Protein AF-A0AAE9E6I5-F1 (afdb_monomer)

Nearest PDB structures (foldseek):
  6rfx-assembly1_A  TM=5.392E-01  e=2.131E-09  Mycobacteroides abscessus
  7ypu-assembly1_A  TM=4.438E-01  e=1.669E-02  Streptomyces lavendulae subsp. lavendulae
  5c82-assembly1_A-2  TM=4.428E-01  e=2.093E-02  Streptomyces noursei
  7ypu-assembly4_G  TM=3.705E-01  e=3.113E-02  Streptomyces lavendulae subsp. lavendulae
  7ypu-assembly4_H  TM=3.698E-01  e=6.147E-02  Streptomyces lavendulae subsp. lavendulae

Secondary structure (DSSP, 8-state):
--SSSSSHHHHHHHTT-------GGG--GGG-EEESS--HHHHHHHHHHH-SS----HHHHHHHHGGGEEEEEEE-TT--EEEEEEEEEE-BSSTTSPPEEEEEEEE--TT-TTHHHHHHHHHHHHTTGGGSEEEEEE-TTTHHHHHHHH---EEEEEEEEEEEETTTB-------TTEEEEEGGGS-HHHHHHHHHTT--BS-HHHHHHHHHTSEEEEEEETTS-EEEEEEEEEETTTTEEEEEEEEESSHHHHHHHHHHHHHHHTT--SEEEEEEETT-TTTTTSSGGGBSS----EEEEEEEESS-PPTT--TTSS--TTGGG-----PPPP--------------------------------------------SHHHHHHHHTSSS--

Organism: Caenorhabditis briggsae (NCBI:txid6238)

InterPro domains:
  IPR009658 Domain of unknown function DUF1248 [PF06852] (30-199)

Solvent-accessible surface area (backbone atoms only — not comparable to full-atom values): 23253 Å² total; per-residue (Å²): 139,85,79,78,74,72,67,63,68,60,58,59,63,65,67,60,71,52,75,78,77,66,73,63,74,75,68,53,75,89,66,44,44,82,37,69,80,65,52,72,70,45,48,55,49,45,45,65,66,46,45,94,69,78,72,83,57,64,66,56,42,46,70,49,45,39,94,36,42,45,49,39,33,36,19,41,88,88,57,51,62,66,34,35,36,33,38,39,53,38,45,44,71,44,93,90,46,79,51,38,35,35,42,23,43,37,35,61,56,82,83,38,86,62,53,53,52,52,54,49,40,52,52,33,59,78,65,46,30,67,84,42,38,22,30,34,35,38,36,82,89,51,43,62,50,44,32,72,62,42,48,39,73,38,75,62,49,45,32,26,42,36,80,37,44,48,90,38,45,55,88,62,96,75,88,53,94,66,50,52,71,42,53,44,90,82,49,65,67,65,61,54,46,59,55,46,41,68,35,44,47,40,68,46,59,58,45,54,54,54,54,39,72,66,33,53,28,25,35,23,21,39,86,86,69,45,79,41,26,42,28,26,37,38,61,26,82,89,73,23,42,31,38,50,49,54,44,36,31,81,42,60,65,39,46,38,49,37,50,50,57,42,50,61,72,48,66,76,70,45,48,34,42,34,43,42,29,34,76,57,16,96,56,41,75,55,49,62,39,76,34,37,78,55,84,76,61,77,45,85,57,31,33,31,34,13,35,68,52,81,71,80,69,56,49,58,66,30,46,32,42,87,57,45,89,20,54,40,74,73,66,80,84,72,74,93,73,92,68,88,80,80,86,81,82,85,87,91,84,82,84,85,87,82,86,83,90,84,86,86,90,82,90,81,82,93,74,93,74,86,87,79,90,73,82,86,83,79,88,54,76,71,60,59,57,62,58,65,69,72,75,75,80,131

Sequence (394 aa):
MNTLFQQRSKITALCHMAIRRYSIEHVLPKDLKIVKNPSDSQIEQFQKLVVRDGGNEIPMLKETMKERYHLYLLCQKDSTVVSGTQSIIYKSLNPSTPDFQVFGLFYQPENTFNFLPHLMSEMAADLNSVSMNSGGCVDSKNAAIWRKVLHTKVRGSTYYVSDYTSDEVFIPELEFDDVVVKKFQDIPADDIVKYDNTIFPYQRQELLLAKFKGGIGRVAYDKSGKVIGIGLVSFDKSSGNCEIGPIYSDTKNAAQAMFHSILGEMNGGFKEIRVRCSDKFEGSATWIRPFLRRRHEMTPFAYVKFNRVIPDGLNMSKPSSFLLHAIRSTGPPSPPDDHIFLYVFYAFTCQRPRSQEDNMCGCGTTGEMERTSSIPRWSSIDDMRKADVYTTRR

Foldseek 3Di:
DDPPPPVVVVVVVVVVPPPPVPVCLPPDLVQKDKDWPDDPVLLVLLCVQLDPDDDDCPVLCCVQQPPQKIKIFIAGPVRRTAKIKIKGWWAFLDPVFFIEMEIFRIGHDPNRVVPVLVNLLVVCVVVVQLVGWYWFKDDPVCVVSCCVRNVWDDWDWFKFKDKDFLVFFDQDDDDQPFKDKDWPVVDDLCLVVVVVCLAVRTPCSSSVNVQSVQFGKMWIAGPVRHTFWIWTWHADLVQLEIETPDTWGNDLSRSLVGVSVRCVVCVSSGGMYMFMFTPQAPCQLPSRQSGGPDHRDTHGDIIIIINPDDGPSRHNRTGHPPRVVRDSYDDDPDDPDPDPPDDDDDDDDDDDDDDDDDDDDDDDDDDDDDDDDDDDDDDDPVVVVVVVVVPPDD

Mean predicted aligned error: 13.82 Å

pLDDT: mean 73.35, std 26.18, range [18.5, 97.44]

Radius of gyration: 25.38 Å; Cα contacts (8 Å, |Δi|>4): 633; chains: 1; bounding box: 59×84×75 Å

Structure (mmCIF, N/CA/C/O backbone):
data_AF-A0AAE9E6I5-F1
#
_entry.id   AF-A0AAE9E6I5-F1
#
loop_
_atom_site.group_PDB
_atom_site.id
_atom_site.type_symbol
_atom_site.label_atom_id
_atom_site.label_alt_id
_atom_site.label_comp_id
_atom_site.label_asym_id
_atom_site.label_entity_id
_atom_site.label_seq_id
_atom_site.pdbx_PDB_ins_code
_atom_site.Cartn_x
_atom_site.Cartn_y
_atom_site.Cartn_z
_atom_site.occupancy
_atom_site.B_iso_or_equiv
_atom_site.auth_seq_id
_atom_site.auth_comp_id
_atom_site.auth_asym_id
_atom_site.auth_atom_id
_atom_site.pdbx_PDB_model_num
ATOM 1 N N . MET A 1 1 ? 19.393 59.601 -3.799 1.00 40.66 1 MET A N 1
ATOM 2 C CA . MET A 1 1 ? 18.810 58.661 -4.786 1.00 40.66 1 MET A CA 1
ATOM 3 C C . MET A 1 1 ? 19.895 57.696 -5.241 1.00 40.66 1 MET A C 1
ATOM 5 O O . MET A 1 1 ? 21.026 58.134 -5.372 1.00 40.66 1 MET A O 1
ATOM 9 N N . ASN A 1 2 ? 19.530 56.432 -5.485 1.00 39.19 2 ASN A N 1
ATOM 10 C CA . ASN A 1 2 ? 20.347 55.337 -6.044 1.00 39.19 2 ASN A CA 1
ATOM 11 C C . ASN A 1 2 ? 21.223 54.484 -5.109 1.00 39.19 2 ASN A C 1
ATOM 13 O O . ASN A 1 2 ? 22.395 54.262 -5.381 1.00 39.19 2 ASN A O 1
ATOM 17 N N . THR A 1 3 ? 20.608 53.849 -4.107 1.00 38.31 3 THR A N 1
ATOM 18 C CA . THR A 1 3 ? 21.127 52.583 -3.530 1.00 38.31 3 THR A CA 1
ATOM 19 C C . THR A 1 3 ? 20.103 51.438 -3.496 1.00 38.31 3 THR A C 1
ATOM 21 O O . THR A 1 3 ? 20.440 50.324 -3.114 1.00 38.31 3 THR A O 1
ATOM 24 N N . LEU A 1 4 ? 18.878 51.644 -4.000 1.00 35.31 4 LEU A N 1
ATOM 25 C CA . LEU A 1 4 ? 17.818 50.617 -4.020 1.00 35.31 4 LEU A CA 1
ATOM 26 C C . LEU A 1 4 ? 17.729 49.793 -5.321 1.00 35.31 4 LEU A C 1
ATOM 28 O O . LEU A 1 4 ? 16.953 48.844 -5.388 1.00 35.31 4 LEU A O 1
ATOM 32 N N . PHE A 1 5 ? 18.538 50.098 -6.342 1.00 34.31 5 PHE A N 1
ATOM 33 C CA . PHE A 1 5 ? 18.461 49.419 -7.647 1.00 34.31 5 PHE A CA 1
ATOM 34 C C . PHE A 1 5 ? 19.490 48.295 -7.866 1.00 34.31 5 PHE A C 1
ATOM 36 O O . PHE A 1 5 ? 19.331 47.510 -8.795 1.00 34.31 5 PHE A O 1
ATOM 43 N N . GLN A 1 6 ? 20.500 48.147 -6.999 1.00 32.88 6 GLN A N 1
ATOM 44 C CA . GLN A 1 6 ? 21.540 47.112 -7.155 1.00 32.88 6 GLN A CA 1
ATOM 45 C C . GLN A 1 6 ? 21.358 45.864 -6.275 1.00 32.88 6 GLN A C 1
ATOM 47 O O . GLN A 1 6 ? 22.048 44.870 -6.487 1.00 32.88 6 GLN A O 1
ATOM 52 N N . GLN A 1 7 ? 20.402 45.849 -5.338 1.00 32.56 7 GLN A N 1
ATOM 53 C CA . GLN A 1 7 ? 20.106 44.646 -4.539 1.00 32.56 7 GLN A CA 1
ATOM 54 C C . GLN A 1 7 ? 19.024 43.737 -5.143 1.00 32.56 7 GLN A C 1
ATOM 56 O O . GLN A 1 7 ? 18.943 42.566 -4.777 1.00 32.56 7 GLN A O 1
ATOM 61 N N . ARG A 1 8 ? 18.248 44.210 -6.128 1.00 31.05 8 ARG A N 1
ATOM 62 C CA . ARG A 1 8 ? 17.261 43.367 -6.830 1.00 31.05 8 ARG A CA 1
ATOM 63 C C . ARG A 1 8 ? 17.861 42.478 -7.922 1.00 31.05 8 ARG A C 1
ATOM 65 O O . ARG A 1 8 ? 17.231 41.494 -8.283 1.00 31.05 8 ARG A O 1
ATOM 72 N N . SER A 1 9 ? 19.082 42.739 -8.395 1.00 32.22 9 SER A N 1
ATOM 73 C CA . SER A 1 9 ? 19.722 41.898 -9.423 1.00 32.22 9 SER A CA 1
ATOM 74 C C . SER A 1 9 ? 20.393 40.632 -8.873 1.00 32.22 9 SER A C 1
ATOM 76 O O . SER A 1 9 ? 20.696 39.728 -9.645 1.00 32.22 9 SER A O 1
ATOM 78 N N . LYS A 1 10 ? 20.590 40.521 -7.549 1.00 29.42 10 LYS A N 1
ATOM 79 C CA . LYS A 1 10 ? 21.193 39.329 -6.920 1.00 29.42 10 LYS A CA 1
ATOM 80 C C . LYS A 1 10 ? 20.176 38.318 -6.384 1.00 29.42 10 LYS A C 1
ATOM 82 O O . LYS A 1 10 ? 20.514 37.146 -6.262 1.00 29.42 10 LYS A O 1
ATOM 87 N N . ILE A 1 11 ? 18.930 38.725 -6.132 1.00 32.62 11 ILE A N 1
ATOM 88 C CA . ILE A 1 11 ? 17.873 37.806 -5.669 1.00 32.62 11 ILE A CA 1
ATOM 89 C C . ILE A 1 11 ? 17.271 37.018 -6.846 1.00 32.62 11 ILE A C 1
ATOM 91 O O . ILE A 1 11 ? 16.942 35.844 -6.703 1.00 32.62 11 ILE A O 1
ATOM 95 N N . THR A 1 12 ? 17.255 37.588 -8.052 1.00 31.20 12 THR A N 1
ATOM 96 C CA . THR A 1 12 ? 16.803 36.875 -9.258 1.00 31.20 12 THR A CA 1
ATOM 97 C C . THR A 1 12 ? 17.795 35.800 -9.719 1.00 31.20 12 THR A C 1
ATOM 99 O O . THR A 1 12 ? 17.394 34.826 -10.341 1.00 31.20 12 THR A O 1
ATOM 102 N N . ALA A 1 13 ? 19.080 35.904 -9.362 1.00 28.72 13 ALA A N 1
ATOM 103 C CA . ALA A 1 13 ? 20.084 34.894 -9.713 1.00 28.72 13 ALA A CA 1
ATOM 104 C C . ALA A 1 13 ? 20.020 33.626 -8.834 1.00 28.72 13 ALA A C 1
ATOM 106 O O . ALA A 1 13 ? 20.465 32.566 -9.265 1.00 28.72 13 ALA A O 1
ATOM 107 N N . LEU A 1 14 ? 19.430 33.703 -7.633 1.00 29.02 14 LEU A N 1
ATOM 108 C CA . LEU A 1 14 ? 19.321 32.572 -6.697 1.00 29.02 14 LEU A CA 1
ATOM 109 C C . LEU A 1 14 ? 18.012 31.779 -6.842 1.00 29.02 14 LEU A C 1
ATOM 111 O O . LEU A 1 14 ? 17.994 30.583 -6.566 1.00 29.02 14 LEU A O 1
ATOM 115 N N . CYS A 1 15 ? 16.948 32.382 -7.380 1.00 28.59 15 CYS A N 1
ATOM 116 C CA . CYS A 1 15 ? 15.729 31.656 -7.767 1.00 28.59 15 CYS A CA 1
ATOM 117 C C . CYS A 1 15 ? 15.798 31.052 -9.185 1.00 28.59 15 CYS A C 1
ATOM 119 O O . CYS A 1 15 ? 14.916 30.292 -9.574 1.00 28.59 15 CYS A O 1
ATOM 121 N N . HIS A 1 16 ? 16.874 31.327 -9.931 1.00 27.78 16 HIS A N 1
ATOM 122 C CA . HIS A 1 16 ? 17.211 30.668 -11.198 1.00 27.78 16 HIS A CA 1
ATOM 123 C C . HIS A 1 16 ? 18.077 29.406 -11.030 1.00 27.78 16 HIS A C 1
ATOM 125 O O . HIS A 1 16 ? 18.501 28.824 -12.025 1.00 27.78 16 HIS A O 1
ATOM 131 N N . MET A 1 17 ? 18.204 28.871 -9.807 1.00 30.56 17 MET A N 1
ATOM 132 C CA . MET A 1 17 ? 18.326 27.416 -9.606 1.00 30.56 17 MET A CA 1
ATOM 133 C C . MET A 1 17 ? 16.965 26.726 -9.782 1.00 30.56 17 MET A C 1
ATOM 135 O O . MET A 1 17 ? 16.615 25.775 -9.085 1.00 30.56 17 MET A O 1
ATOM 139 N N . ALA A 1 18 ? 16.202 27.198 -10.772 1.00 31.86 18 ALA A N 1
ATOM 140 C CA . ALA A 1 18 ? 15.332 26.346 -11.540 1.00 31.86 18 ALA A CA 1
ATOM 141 C C . ALA A 1 18 ? 16.150 25.099 -11.864 1.00 31.86 18 ALA A C 1
ATOM 143 O O . ALA A 1 18 ? 17.179 25.177 -12.539 1.00 31.86 18 ALA A O 1
ATOM 144 N N . ILE A 1 19 ? 15.701 23.970 -11.315 1.00 35.94 19 ILE A N 1
ATOM 145 C CA . ILE A 1 19 ? 15.899 22.639 -11.869 1.00 35.94 19 ILE A CA 1
ATOM 146 C C . ILE A 1 19 ? 16.060 22.849 -13.368 1.00 35.94 19 ILE A C 1
ATOM 148 O O . ILE A 1 19 ? 15.099 23.259 -14.025 1.00 35.94 19 ILE A O 1
ATOM 152 N N . ARG A 1 20 ? 17.288 22.701 -13.890 1.00 30.41 20 ARG A N 1
ATOM 153 C CA . ARG A 1 20 ? 17.494 22.652 -15.332 1.00 30.41 20 ARG A CA 1
ATOM 154 C C . ARG A 1 20 ? 16.543 21.556 -15.774 1.00 30.41 20 ARG A C 1
ATOM 156 O O . ARG A 1 20 ? 16.815 20.380 -15.543 1.00 30.41 20 ARG A O 1
ATOM 163 N N . ARG A 1 21 ? 15.402 21.945 -16.346 1.00 34.75 21 ARG A N 1
ATOM 164 C CA . ARG A 1 21 ? 14.592 21.096 -17.202 1.00 34.75 21 ARG A CA 1
ATOM 165 C C . ARG A 1 21 ? 15.509 20.802 -18.379 1.00 34.75 21 ARG A C 1
ATOM 167 O O . ARG A 1 21 ? 15.429 21.446 -19.418 1.00 34.75 21 ARG A O 1
ATOM 174 N N . TYR A 1 22 ? 16.469 19.901 -18.173 1.00 38.75 22 TYR A N 1
ATOM 175 C CA . TYR A 1 22 ? 17.052 19.160 -19.265 1.00 38.75 22 TYR A CA 1
ATOM 176 C C . TYR A 1 22 ? 15.842 18.614 -20.005 1.00 38.75 22 TYR A C 1
ATOM 178 O O . TYR A 1 22 ? 14.988 17.974 -19.393 1.00 38.75 22 TYR A O 1
ATOM 186 N N . SER A 1 23 ? 15.692 18.989 -21.270 1.00 40.16 23 SER A N 1
ATOM 187 C CA . SER A 1 23 ? 14.665 18.412 -22.126 1.00 40.16 23 SER A CA 1
ATOM 188 C C . SER A 1 23 ? 14.990 16.917 -22.220 1.00 40.16 23 SER A C 1
ATOM 190 O O . SER A 1 23 ? 15.834 16.493 -23.005 1.00 40.16 23 SER A O 1
ATOM 192 N N . ILE A 1 24 ? 14.380 16.117 -21.337 1.00 51.06 24 ILE A N 1
ATOM 193 C CA . ILE A 1 24 ? 14.492 14.648 -21.322 1.00 51.06 24 ILE A CA 1
ATOM 194 C C . ILE A 1 24 ? 13.858 14.070 -22.606 1.00 51.06 24 ILE A C 1
ATOM 196 O O . ILE A 1 24 ? 14.102 12.923 -22.964 1.00 51.06 24 ILE A O 1
ATOM 200 N N . GLU A 1 25 ? 13.128 14.895 -23.363 1.00 49.88 25 GLU A N 1
ATOM 201 C CA . GLU A 1 25 ? 12.462 14.578 -24.632 1.00 49.88 25 GLU A CA 1
ATOM 202 C C . GLU A 1 25 ? 13.415 14.034 -25.710 1.00 49.88 25 GLU A C 1
ATOM 204 O O . GLU A 1 25 ? 12.964 13.369 -26.637 1.00 49.88 25 GLU A O 1
ATOM 209 N N . HIS A 1 26 ? 14.728 14.254 -25.569 1.00 51.09 26 HIS A N 1
ATOM 210 C CA . HIS A 1 26 ? 15.743 13.813 -26.532 1.00 51.09 26 HIS A CA 1
ATOM 211 C C . HIS A 1 26 ? 16.628 12.656 -26.033 1.00 51.09 26 HIS A C 1
ATOM 213 O O . HIS A 1 26 ? 17.558 12.253 -26.733 1.00 51.09 26 HIS A O 1
ATOM 219 N N . VAL A 1 27 ? 16.378 12.109 -24.836 1.00 59.03 27 VAL A N 1
ATOM 220 C CA . VAL A 1 27 ? 17.196 11.014 -24.292 1.00 59.03 27 VAL A CA 1
ATOM 221 C C . VAL A 1 27 ? 16.700 9.675 -24.834 1.00 59.03 27 VAL A C 1
ATOM 223 O O . VAL A 1 27 ? 15.603 9.216 -24.512 1.00 59.03 27 VAL A O 1
ATOM 226 N N . LEU A 1 28 ? 17.523 9.026 -25.658 1.00 58.81 28 LEU A N 1
ATOM 227 C CA . LEU A 1 28 ? 17.214 7.709 -26.207 1.00 58.81 28 LEU A CA 1
ATOM 228 C C . LEU A 1 28 ? 17.490 6.613 -25.160 1.00 58.81 28 LEU A C 1
ATOM 230 O O . LEU A 1 28 ? 18.460 6.722 -24.411 1.00 58.81 28 LEU A O 1
ATOM 234 N N . PRO A 1 29 ? 16.716 5.506 -25.134 1.00 62.62 29 PRO A N 1
ATOM 235 C CA . PRO A 1 29 ? 16.927 4.407 -24.183 1.00 62.62 29 PRO A CA 1
ATOM 236 C C . PRO A 1 29 ? 18.356 3.843 -24.167 1.00 62.62 29 PRO A C 1
ATOM 238 O O . PRO A 1 29 ? 18.834 3.413 -23.126 1.00 62.62 29 PRO A O 1
ATOM 241 N N . LYS A 1 30 ? 19.065 3.901 -25.303 1.00 66.50 30 LYS A N 1
ATOM 242 C CA . LYS A 1 30 ? 20.466 3.461 -25.442 1.00 66.50 30 LYS A CA 1
ATOM 243 C C . LYS A 1 30 ? 21.473 4.286 -24.628 1.00 66.50 30 LYS A C 1
ATOM 245 O O . LYS A 1 30 ? 22.585 3.826 -24.393 1.00 66.50 30 LYS A O 1
ATOM 250 N N . ASP A 1 31 ? 21.102 5.502 -24.236 1.00 76.81 31 ASP A N 1
ATOM 251 C CA . ASP A 1 31 ? 21.944 6.410 -23.453 1.00 76.81 31 ASP A CA 1
ATOM 252 C C . ASP A 1 31 ? 21.682 6.288 -21.944 1.00 76.81 31 ASP A C 1
ATOM 254 O O . ASP A 1 31 ? 22.293 6.997 -21.140 1.00 76.81 31 ASP A O 1
ATOM 258 N N . LEU A 1 32 ? 20.790 5.370 -21.563 1.00 87.31 32 LEU A N 1
ATOM 259 C CA . LEU A 1 32 ? 20.371 5.109 -20.197 1.00 87.31 32 LEU A CA 1
ATOM 260 C C . LEU A 1 32 ? 20.820 3.716 -19.751 1.00 87.31 32 LEU A C 1
ATOM 262 O O . LEU A 1 32 ? 20.942 2.783 -20.541 1.00 87.31 32 LEU A O 1
ATOM 266 N N . LYS A 1 33 ? 21.056 3.578 -18.450 1.00 92.00 33 LYS A N 1
ATOM 267 C CA . LYS A 1 33 ? 21.433 2.330 -17.794 1.00 92.00 33 LYS A CA 1
ATOM 268 C C . LYS A 1 33 ? 20.354 1.935 -16.796 1.00 92.00 33 LYS A C 1
ATOM 270 O O . LYS A 1 33 ? 19.959 2.745 -15.960 1.00 92.00 33 LYS A O 1
ATOM 275 N N . ILE A 1 34 ? 19.946 0.669 -16.832 1.00 94.31 34 ILE A N 1
ATOM 276 C CA . ILE A 1 34 ? 19.121 0.075 -15.779 1.00 94.31 34 ILE A CA 1
ATOM 277 C C . ILE A 1 34 ? 20.020 -0.322 -14.602 1.00 94.31 34 ILE A C 1
ATOM 279 O O . ILE A 1 34 ? 21.021 -1.024 -14.763 1.00 94.31 34 ILE A O 1
ATOM 283 N N . VAL A 1 35 ? 19.663 0.135 -13.406 1.00 96.19 35 VAL A N 1
ATOM 284 C CA . VAL A 1 35 ? 20.331 -0.180 -12.141 1.00 96.19 35 VAL A CA 1
ATOM 285 C C . VAL A 1 35 ? 19.388 -1.031 -11.293 1.00 96.19 35 VAL A C 1
ATOM 287 O O . VAL A 1 35 ? 18.348 -0.546 -10.857 1.00 96.19 35 VAL A O 1
ATOM 290 N N . LYS A 1 36 ? 19.759 -2.298 -11.060 1.00 94.88 36 LYS A N 1
ATOM 291 C CA . LYS A 1 36 ? 18.945 -3.302 -10.338 1.00 94.88 36 LYS A CA 1
ATOM 292 C C . LYS A 1 36 ? 19.194 -3.316 -8.817 1.00 94.88 36 LYS A C 1
ATOM 294 O O . LYS A 1 36 ? 18.359 -3.790 -8.059 1.00 94.88 36 LYS A O 1
ATOM 299 N N . ASN A 1 37 ? 20.334 -2.767 -8.383 1.00 91.50 37 ASN A N 1
ATOM 300 C CA . ASN A 1 37 ? 20.741 -2.611 -6.981 1.00 91.50 37 ASN A CA 1
ATOM 301 C C . ASN A 1 37 ? 21.172 -1.157 -6.740 1.00 91.50 37 ASN A C 1
ATOM 303 O O . ASN A 1 37 ? 22.369 -0.862 -6.754 1.00 91.50 37 ASN A O 1
ATOM 307 N N . PRO A 1 38 ? 20.217 -0.222 -6.626 1.00 94.12 38 PRO A N 1
ATOM 308 C CA . PRO A 1 38 ? 20.543 1.191 -6.513 1.00 94.12 38 PRO A CA 1
ATOM 309 C C . PRO A 1 38 ? 21.184 1.519 -5.162 1.00 94.12 38 PRO A C 1
ATOM 311 O O . PRO A 1 38 ? 20.803 0.946 -4.134 1.00 94.12 38 PRO A O 1
ATOM 314 N N . SER A 1 39 ? 22.133 2.459 -5.179 1.00 94.12 39 SER A N 1
ATOM 315 C CA . SER A 1 39 ? 22.739 3.021 -3.967 1.00 94.12 39 SER A CA 1
ATOM 316 C C . SER A 1 39 ? 21.748 3.904 -3.206 1.00 94.12 39 SER A C 1
ATOM 318 O O . SER A 1 39 ? 20.751 4.359 -3.772 1.00 94.12 39 SER A O 1
ATOM 320 N N . ASP A 1 40 ? 22.037 4.205 -1.939 1.00 91.81 40 ASP A N 1
ATOM 321 C CA . ASP A 1 40 ? 21.172 5.062 -1.114 1.00 91.81 40 ASP A CA 1
ATOM 322 C C . ASP A 1 40 ? 20.973 6.450 -1.738 1.00 91.81 40 ASP A C 1
ATOM 324 O O . ASP A 1 40 ? 19.847 6.934 -1.826 1.00 91.81 40 ASP A O 1
ATOM 328 N N . SER A 1 41 ? 22.027 7.031 -2.323 1.00 93.19 41 SER A N 1
ATOM 329 C CA . SER A 1 41 ? 21.929 8.304 -3.051 1.00 93.19 41 SER A CA 1
ATOM 330 C C . SER A 1 41 ? 20.985 8.230 -4.261 1.00 93.19 41 SER A C 1
ATOM 332 O O . SER A 1 41 ? 20.236 9.169 -4.530 1.00 93.19 41 SER A O 1
ATOM 334 N N . GLN A 1 42 ? 20.978 7.116 -4.998 1.00 94.31 42 GLN A N 1
ATOM 335 C CA . GLN A 1 42 ? 20.054 6.934 -6.123 1.00 94.31 42 GLN A CA 1
ATOM 336 C C . GLN A 1 42 ? 18.616 6.722 -5.641 1.00 94.31 42 GLN A C 1
ATOM 338 O O . GLN A 1 42 ? 17.668 7.209 -6.253 1.00 94.31 42 GLN A O 1
ATOM 343 N N . ILE A 1 43 ? 18.440 6.031 -4.519 1.00 92.00 43 ILE A N 1
ATOM 344 C CA . ILE A 1 43 ? 17.134 5.834 -3.891 1.00 92.00 43 ILE A CA 1
ATOM 345 C C . ILE A 1 43 ? 16.551 7.172 -3.428 1.00 92.00 43 ILE A C 1
ATOM 347 O O . ILE A 1 43 ? 15.388 7.451 -3.710 1.00 92.00 43 ILE A O 1
ATOM 351 N N . GLU A 1 44 ? 17.359 8.034 -2.813 1.00 89.75 44 GLU A N 1
ATOM 352 C CA . GLU A 1 44 ? 16.960 9.396 -2.445 1.00 89.75 44 GLU A CA 1
ATOM 353 C C . GLU A 1 44 ? 16.570 10.243 -3.665 1.00 89.75 44 GLU A C 1
ATOM 355 O O . GLU A 1 44 ? 15.588 10.985 -3.621 1.00 89.75 44 GLU A O 1
ATOM 360 N N . GLN A 1 45 ? 17.310 10.134 -4.776 1.00 90.88 45 GLN A N 1
ATOM 361 C CA . GLN A 1 45 ? 16.935 10.802 -6.026 1.00 90.88 45 GLN A CA 1
ATOM 362 C C . GLN A 1 45 ? 15.587 10.295 -6.544 1.00 90.88 45 GLN A C 1
ATOM 364 O O . GLN A 1 45 ? 14.719 11.102 -6.865 1.00 90.88 45 GLN A O 1
ATOM 369 N N . PHE A 1 46 ? 15.384 8.975 -6.581 1.00 90.50 46 PHE A N 1
ATOM 370 C CA . PHE A 1 46 ? 14.123 8.385 -7.025 1.00 90.50 46 PHE A CA 1
ATOM 371 C C . PHE A 1 46 ? 12.943 8.815 -6.147 1.00 90.50 46 PHE A C 1
ATOM 373 O O . PHE A 1 46 ? 11.889 9.176 -6.665 1.00 90.50 46 PHE A O 1
ATOM 380 N N . GLN A 1 47 ? 13.126 8.849 -4.826 1.00 85.00 47 GLN A N 1
ATOM 381 C CA . GLN A 1 47 ? 12.105 9.313 -3.885 1.00 85.00 47 GLN A CA 1
ATOM 382 C C . GLN A 1 47 ? 11.645 10.733 -4.195 1.00 85.00 47 GLN A C 1
ATOM 384 O O . GLN A 1 47 ? 10.445 10.985 -4.223 1.00 85.00 47 GLN A O 1
ATOM 389 N N . LYS A 1 48 ? 12.573 11.645 -4.504 1.00 85.12 48 LYS A N 1
ATOM 390 C CA . LYS A 1 48 ? 12.233 13.026 -4.883 1.00 85.12 48 LYS A CA 1
ATOM 391 C C . LYS A 1 48 ? 11.378 13.106 -6.157 1.00 85.12 48 LYS A C 1
ATOM 393 O O . LYS A 1 48 ? 10.707 14.111 -6.360 1.00 85.12 48 LYS A O 1
ATOM 398 N N . LEU A 1 49 ? 11.383 12.070 -7.002 1.00 84.50 49 LEU A N 1
ATOM 399 C CA . LEU A 1 49 ? 10.563 11.995 -8.218 1.00 84.50 49 LEU A CA 1
ATOM 400 C C . LEU A 1 49 ? 9.150 11.441 -7.955 1.00 84.50 49 LEU A C 1
ATOM 402 O O . LEU A 1 49 ? 8.179 11.899 -8.561 1.00 84.50 49 LEU A O 1
ATOM 406 N N . VAL A 1 50 ? 9.020 10.457 -7.058 1.00 77.31 50 VAL A N 1
ATOM 407 C CA . VAL A 1 50 ? 7.733 9.793 -6.748 1.00 77.31 50 VAL A CA 1
ATOM 408 C C . VAL A 1 50 ? 6.981 10.401 -5.561 1.00 77.31 50 VAL A C 1
ATOM 410 O O . VAL A 1 50 ? 5.794 10.125 -5.386 1.00 77.31 50 VAL A O 1
ATOM 413 N N . VAL A 1 51 ? 7.636 11.213 -4.727 1.00 65.06 51 VAL A N 1
ATOM 414 C CA . VAL A 1 51 ? 7.067 11.750 -3.485 1.00 65.06 51 VAL A CA 1
ATOM 415 C C . VAL A 1 51 ? 6.882 13.266 -3.588 1.00 65.06 51 VAL A C 1
ATOM 417 O O . VAL A 1 51 ? 7.858 14.009 -3.589 1.00 65.06 51 VAL A O 1
ATOM 420 N N . ARG A 1 52 ? 5.623 13.732 -3.626 1.00 54.69 52 ARG A N 1
ATOM 421 C CA . ARG A 1 52 ? 5.285 15.140 -3.337 1.00 54.69 52 ARG A CA 1
ATOM 422 C C . ARG A 1 52 ? 5.240 15.437 -1.832 1.00 54.69 52 ARG A C 1
ATOM 424 O O . ARG A 1 52 ? 5.534 16.562 -1.463 1.00 54.69 52 ARG A O 1
ATOM 431 N N . ASP A 1 53 ? 4.967 14.435 -0.988 1.00 48.28 53 ASP A N 1
ATOM 432 C CA . ASP A 1 53 ? 4.751 14.596 0.457 1.00 48.28 53 ASP A CA 1
ATOM 433 C C . ASP A 1 53 ? 5.229 13.355 1.253 1.00 48.28 53 ASP A C 1
ATOM 435 O O . ASP A 1 53 ? 4.895 12.211 0.922 1.00 48.28 53 ASP A O 1
ATOM 439 N N . GLY A 1 54 ? 6.081 13.587 2.256 1.00 44.72 54 GLY A N 1
ATOM 440 C CA . GLY A 1 54 ? 7.156 12.719 2.751 1.00 44.72 54 GLY A CA 1
ATOM 441 C C . GLY A 1 54 ? 6.791 11.369 3.375 1.00 44.72 54 GLY A C 1
ATOM 442 O O . GLY A 1 54 ? 6.636 11.232 4.582 1.00 44.72 54 GLY A O 1
ATOM 443 N N . GLY A 1 55 ? 6.853 10.303 2.577 1.00 56.19 55 GLY A N 1
ATOM 444 C CA . GLY A 1 55 ? 6.952 8.937 3.100 1.00 56.19 55 GLY A CA 1
ATOM 445 C C . GLY A 1 55 ? 7.988 8.130 2.334 1.00 56.19 55 GLY A C 1
ATOM 446 O O . GLY A 1 55 ? 7.800 7.868 1.146 1.00 56.19 55 GLY A O 1
ATOM 447 N N . ASN A 1 56 ? 9.069 7.733 3.008 1.00 66.25 56 ASN A N 1
ATOM 448 C CA . ASN A 1 56 ? 10.086 6.848 2.454 1.00 66.25 56 ASN A CA 1
ATOM 449 C C . ASN A 1 56 ? 9.833 5.389 2.885 1.00 66.25 56 ASN A C 1
ATOM 451 O O . ASN A 1 56 ? 10.385 4.922 3.879 1.00 66.25 56 ASN A O 1
ATOM 455 N N . GLU A 1 57 ? 9.008 4.661 2.127 1.00 79.19 57 GLU A N 1
ATOM 456 C CA . GLU A 1 57 ? 8.754 3.234 2.395 1.00 79.19 57 GLU A CA 1
ATOM 457 C C . GLU A 1 57 ? 9.859 2.311 1.835 1.00 79.19 57 GLU A C 1
ATOM 459 O O . GLU A 1 57 ? 9.906 1.140 2.195 1.00 79.19 57 GLU A O 1
ATOM 464 N N . ILE A 1 58 ? 10.776 2.806 0.989 1.00 87.69 58 ILE A N 1
ATOM 465 C CA . ILE A 1 58 ? 11.760 1.960 0.286 1.00 87.69 58 ILE A CA 1
ATOM 466 C C . ILE A 1 58 ? 12.725 1.235 1.251 1.00 87.69 58 ILE A C 1
ATOM 468 O O . ILE A 1 58 ? 12.878 0.023 1.097 1.00 87.69 58 ILE A O 1
ATOM 472 N N . PRO A 1 59 ? 13.370 1.888 2.243 1.00 88.69 59 PRO A N 1
ATOM 473 C CA . PRO A 1 59 ? 14.204 1.207 3.231 1.00 88.69 59 PRO A CA 1
ATOM 474 C C . PRO A 1 59 ? 13.434 0.154 4.022 1.00 88.69 59 PRO A C 1
ATOM 476 O O . PRO A 1 59 ? 13.909 -0.968 4.151 1.00 88.69 59 PRO A O 1
ATOM 479 N N . MET A 1 60 ? 12.216 0.480 4.466 1.00 88.69 60 MET A N 1
ATOM 480 C CA . MET A 1 60 ? 11.355 -0.450 5.200 1.00 88.69 60 MET A CA 1
ATOM 481 C C . MET A 1 60 ? 11.017 -1.681 4.351 1.00 88.69 60 MET A C 1
ATOM 483 O O . MET A 1 60 ? 11.079 -2.808 4.834 1.00 88.69 60 MET A O 1
ATOM 487 N N . LEU A 1 61 ? 10.694 -1.485 3.070 1.00 91.12 61 LEU A N 1
ATOM 488 C CA . LEU A 1 61 ? 10.428 -2.575 2.134 1.00 91.12 61 LEU A CA 1
ATOM 489 C C . LEU A 1 61 ? 11.675 -3.436 1.904 1.00 91.12 61 LEU A C 1
ATOM 491 O O . LEU A 1 61 ? 11.571 -4.659 1.942 1.00 91.12 61 LEU A O 1
ATOM 495 N N . LYS A 1 62 ? 12.854 -2.828 1.729 1.00 91.94 62 LYS A N 1
ATOM 496 C CA . LYS A 1 62 ? 14.123 -3.566 1.617 1.00 91.94 62 LYS A CA 1
ATOM 497 C C . LYS A 1 62 ? 14.404 -4.413 2.859 1.00 91.94 62 LYS A C 1
ATOM 499 O O . LYS A 1 62 ? 14.761 -5.579 2.724 1.00 91.94 62 LYS A O 1
ATOM 504 N N . GLU A 1 63 ? 14.226 -3.842 4.047 1.00 93.62 63 GLU A N 1
ATOM 505 C CA . GLU A 1 63 ? 14.479 -4.513 5.325 1.00 93.62 63 GLU A CA 1
ATOM 506 C C . GLU A 1 63 ? 13.521 -5.691 5.561 1.00 93.62 63 GLU A C 1
ATOM 508 O O . GLU A 1 63 ? 13.949 -6.780 5.941 1.00 93.62 63 GLU A O 1
ATOM 513 N N . THR A 1 64 ? 12.227 -5.492 5.298 1.00 93.81 64 THR A N 1
ATOM 514 C CA . THR A 1 64 ? 11.166 -6.447 5.671 1.00 93.81 64 THR A CA 1
ATOM 515 C C . THR A 1 64 ? 10.851 -7.485 4.594 1.00 93.81 64 THR A C 1
ATOM 517 O O . THR A 1 64 ? 10.448 -8.609 4.899 1.00 93.81 64 THR A O 1
ATOM 520 N N . MET A 1 65 ? 11.026 -7.140 3.317 1.00 93.75 65 MET A N 1
ATOM 521 C CA . MET A 1 65 ? 10.745 -8.047 2.199 1.00 93.75 65 MET A CA 1
ATOM 522 C C . MET A 1 65 ? 12.011 -8.708 1.651 1.00 93.75 65 MET A C 1
ATOM 524 O O . MET A 1 65 ? 11.899 -9.761 1.019 1.00 93.75 65 MET A O 1
ATOM 528 N N . LYS A 1 66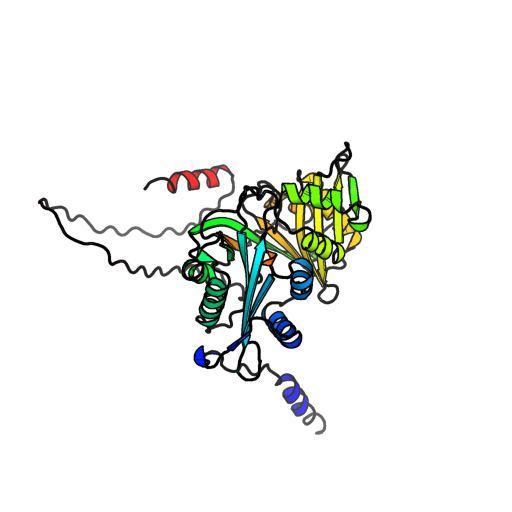 ? 13.195 -8.155 1.953 1.00 95.06 66 LYS A N 1
ATOM 529 C CA . LYS A 1 66 ? 14.508 -8.754 1.665 1.00 95.06 66 LYS A CA 1
ATOM 530 C C . LYS A 1 66 ? 14.634 -9.111 0.180 1.00 95.06 66 LYS A C 1
ATOM 532 O O . LYS A 1 66 ? 14.361 -8.273 -0.678 1.00 95.06 66 LYS A O 1
ATOM 537 N N . GLU A 1 67 ? 14.995 -10.350 -0.142 1.00 95.69 67 GLU A N 1
ATOM 538 C CA . GLU A 1 67 ? 15.170 -10.849 -1.509 1.00 95.69 67 GLU A CA 1
ATOM 539 C C . GLU A 1 67 ? 13.896 -10.808 -2.364 1.00 95.69 67 GLU A C 1
ATOM 541 O O . GLU A 1 67 ? 13.972 -10.959 -3.581 1.00 95.69 67 GLU A O 1
ATOM 546 N N . ARG A 1 68 ? 12.728 -10.602 -1.743 1.00 95.69 68 ARG A N 1
ATOM 547 C CA . ARG A 1 68 ? 11.432 -10.509 -2.427 1.00 95.69 68 ARG A CA 1
ATOM 548 C C . ARG A 1 68 ? 11.102 -9.096 -2.897 1.00 95.69 68 ARG A C 1
ATOM 550 O O . ARG A 1 68 ? 10.081 -8.920 -3.559 1.00 95.69 68 ARG A O 1
ATOM 557 N N . TYR A 1 69 ? 11.897 -8.094 -2.521 1.00 95.75 69 TYR A N 1
ATOM 558 C CA . TYR A 1 69 ? 11.742 -6.716 -2.975 1.00 95.75 69 TYR A CA 1
ATOM 559 C C . TYR A 1 69 ? 12.787 -6.370 -4.031 1.00 95.75 69 TYR A C 1
ATOM 561 O O . TYR A 1 69 ? 13.986 -6.560 -3.839 1.00 95.75 69 TYR A O 1
ATOM 569 N N . HIS A 1 70 ? 12.322 -5.795 -5.135 1.00 96.00 70 HIS A N 1
ATOM 570 C CA . HIS A 1 70 ? 13.152 -5.402 -6.264 1.00 96.00 70 HIS A CA 1
ATOM 571 C C . HIS A 1 70 ? 12.863 -3.945 -6.612 1.00 96.00 70 HIS A C 1
ATOM 573 O O . HIS A 1 70 ? 11.707 -3.570 -6.783 1.00 96.00 70 HIS A O 1
ATOM 579 N N . LEU A 1 71 ? 13.904 -3.128 -6.754 1.00 94.94 71 LEU A N 1
ATOM 580 C CA . LEU A 1 71 ? 13.797 -1.731 -7.173 1.00 94.94 71 LEU A CA 1
ATOM 581 C C . LEU A 1 71 ? 14.725 -1.511 -8.355 1.00 94.94 71 LEU A C 1
ATOM 583 O O . LEU A 1 71 ? 15.941 -1.609 -8.197 1.00 94.94 71 LEU A O 1
ATOM 587 N N . TYR A 1 72 ? 14.162 -1.235 -9.530 1.00 95.94 72 TYR A N 1
ATOM 588 C CA . TYR A 1 72 ? 14.963 -0.927 -10.709 1.00 95.94 72 TYR A CA 1
ATOM 589 C C . TYR A 1 72 ? 14.843 0.556 -10.997 1.00 95.94 72 TYR A C 1
ATOM 591 O O . TYR A 1 72 ? 13.742 1.106 -11.031 1.00 95.94 72 TYR A O 1
ATOM 599 N N . LEU A 1 73 ? 15.987 1.191 -11.220 1.00 95.19 73 LEU A N 1
ATOM 600 C CA . LEU A 1 73 ? 16.071 2.592 -11.604 1.00 95.19 73 LEU A CA 1
ATOM 601 C C . LEU A 1 73 ? 16.635 2.700 -13.013 1.00 95.19 73 LEU A C 1
ATOM 603 O O . LEU A 1 73 ? 17.511 1.931 -13.407 1.00 95.19 73 LEU A O 1
ATOM 607 N N . LEU A 1 74 ? 16.142 3.677 -13.759 1.00 93.75 74 LEU A N 1
ATOM 608 C CA . LEU A 1 74 ? 16.713 4.084 -15.029 1.00 93.75 74 LEU A CA 1
ATOM 609 C C . LEU A 1 74 ? 17.559 5.330 -14.779 1.00 93.75 74 LEU A C 1
ATOM 611 O O . LEU A 1 74 ? 17.041 6.350 -14.314 1.00 93.75 74 LEU A O 1
ATOM 615 N N . CYS A 1 75 ? 18.852 5.232 -15.074 1.00 94.19 75 CYS A N 1
ATOM 616 C CA . CYS A 1 75 ? 19.833 6.269 -14.782 1.00 94.19 75 CYS A CA 1
ATOM 617 C C . CYS A 1 75 ? 20.566 6.729 -16.045 1.00 94.19 75 CYS A C 1
ATOM 619 O O . CYS A 1 75 ? 20.784 5.949 -16.971 1.00 94.19 75 CYS A O 1
ATOM 621 N N . GLN A 1 76 ? 21.001 7.985 -16.058 1.00 90.69 76 GLN A N 1
ATOM 622 C CA . GLN A 1 76 ? 21.963 8.498 -17.033 1.00 90.69 76 GLN A CA 1
ATOM 623 C C . GLN A 1 76 ? 23.386 7.986 -16.733 1.00 90.69 76 GLN A C 1
ATOM 625 O O . GLN A 1 76 ? 23.641 7.357 -15.702 1.00 90.69 76 GLN A O 1
ATOM 630 N N . LYS A 1 77 ? 24.338 8.258 -17.639 1.00 85.94 77 LYS A N 1
ATOM 631 C CA . LYS A 1 77 ? 25.750 7.839 -17.506 1.00 85.94 77 LYS A CA 1
ATOM 632 C C . LYS A 1 77 ? 26.433 8.391 -16.249 1.00 85.94 77 LYS A C 1
ATOM 634 O O . LYS A 1 77 ? 27.314 7.735 -15.705 1.00 85.94 77 LYS A O 1
ATOM 639 N N . ASP A 1 78 ? 26.009 9.560 -15.782 1.00 88.06 78 ASP A N 1
ATOM 640 C CA . ASP A 1 78 ? 26.481 10.212 -14.554 1.00 88.06 78 ASP A CA 1
ATOM 641 C C . ASP A 1 78 ? 25.778 9.702 -13.280 1.00 88.06 78 ASP A C 1
ATOM 643 O O . ASP A 1 78 ? 26.003 10.227 -12.195 1.00 88.06 78 ASP A O 1
ATOM 647 N N . SER A 1 79 ? 24.954 8.655 -13.396 1.00 89.00 79 SER A N 1
ATOM 648 C CA . SER A 1 79 ? 24.127 8.079 -12.328 1.00 89.00 79 SER A CA 1
ATOM 649 C C . SER A 1 79 ? 22.917 8.910 -11.884 1.00 89.00 79 SER A C 1
ATOM 651 O O . SER A 1 79 ? 22.273 8.523 -10.905 1.00 89.00 79 SER A O 1
ATOM 653 N N . THR A 1 80 ? 22.554 9.976 -12.605 1.00 92.00 80 THR A N 1
ATOM 654 C CA . THR A 1 80 ? 21.315 10.729 -12.360 1.00 92.00 80 THR A CA 1
ATOM 655 C C . THR A 1 80 ? 20.097 9.847 -12.623 1.00 92.00 80 THR A C 1
ATOM 657 O O . THR A 1 80 ? 19.964 9.276 -13.710 1.00 92.00 80 THR A O 1
ATOM 660 N N . VAL A 1 81 ? 19.189 9.740 -11.649 1.00 92.50 81 VAL A N 1
ATOM 661 C CA . VAL A 1 81 ? 17.961 8.940 -11.779 1.00 92.50 81 VAL A CA 1
ATOM 662 C C . VAL A 1 81 ? 16.908 9.705 -12.578 1.00 92.50 81 VAL A C 1
ATOM 664 O O . VAL A 1 81 ? 16.574 10.839 -12.244 1.00 92.50 81 VAL A O 1
ATOM 667 N N . VAL A 1 82 ? 16.345 9.070 -13.609 1.00 91.56 82 VAL A N 1
ATOM 668 C CA . VAL A 1 82 ? 15.309 9.674 -14.469 1.00 91.56 82 VAL A CA 1
ATOM 669 C C . VAL A 1 82 ? 13.966 8.947 -14.414 1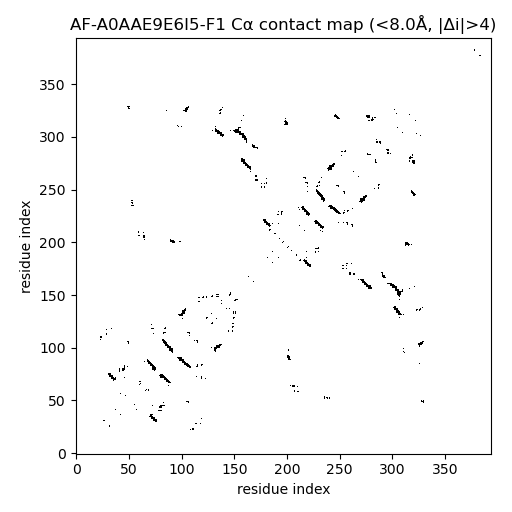.00 91.56 82 VAL A C 1
ATOM 671 O O . VAL A 1 82 ? 12.935 9.539 -14.718 1.00 91.56 82 VAL A O 1
ATOM 674 N N . SER A 1 83 ? 13.955 7.669 -14.034 1.00 91.56 83 SER A N 1
ATOM 675 C CA . SER A 1 83 ? 12.752 6.841 -13.903 1.00 91.56 83 SER A CA 1
ATOM 676 C C . SER A 1 83 ? 13.031 5.670 -12.957 1.00 91.56 83 SER A C 1
ATOM 678 O O . SER A 1 83 ? 14.182 5.388 -12.623 1.00 91.56 83 SER A O 1
ATOM 680 N N . GLY A 1 84 ? 11.982 4.996 -12.498 1.00 91.75 84 GLY A N 1
ATOM 681 C CA . GLY A 1 84 ? 12.103 3.831 -11.633 1.00 91.75 84 GLY A CA 1
ATOM 682 C C . GLY A 1 84 ? 10.782 3.089 -11.490 1.00 91.75 84 GLY A C 1
ATOM 683 O O . GLY A 1 84 ? 9.721 3.646 -11.776 1.00 91.75 84 GLY A O 1
ATOM 684 N N . THR A 1 85 ? 10.861 1.832 -11.065 1.00 91.81 85 THR A N 1
ATOM 685 C CA . THR A 1 85 ? 9.721 0.992 -10.682 1.00 91.81 85 THR A CA 1
ATOM 686 C C . THR A 1 85 ? 10.167 -0.040 -9.653 1.00 91.81 85 THR A C 1
ATOM 688 O O . THR A 1 85 ? 11.346 -0.406 -9.612 1.00 91.81 85 THR A O 1
ATOM 691 N N . GLN A 1 86 ? 9.240 -0.521 -8.828 1.00 92.31 86 GLN A N 1
ATOM 692 C CA . GLN A 1 86 ? 9.501 -1.593 -7.876 1.00 92.31 86 GLN A CA 1
ATOM 693 C C . GLN A 1 86 ? 8.614 -2.813 -8.130 1.00 92.31 86 GLN A C 1
ATOM 695 O O . GLN A 1 86 ? 7.526 -2.710 -8.701 1.00 92.31 86 GLN A O 1
ATOM 700 N N . SER A 1 87 ? 9.051 -3.956 -7.614 1.00 94.00 87 SER A N 1
ATOM 701 C CA . SER A 1 87 ? 8.275 -5.185 -7.544 1.00 94.00 87 SER A CA 1
ATOM 702 C C . SER A 1 87 ? 8.437 -5.859 -6.183 1.00 94.00 87 SER A C 1
ATOM 704 O O . SER A 1 87 ? 9.506 -5.808 -5.579 1.00 94.00 87 SER A O 1
ATOM 706 N N . ILE A 1 88 ? 7.386 -6.538 -5.726 1.00 94.75 88 ILE A N 1
ATOM 707 C CA . ILE A 1 88 ? 7.355 -7.331 -4.494 1.00 94.75 88 ILE A CA 1
ATOM 708 C C . ILE A 1 88 ? 6.799 -8.724 -4.792 1.00 94.75 88 ILE A C 1
ATOM 710 O O . ILE A 1 88 ? 5.750 -8.833 -5.424 1.00 94.75 88 ILE A O 1
ATOM 714 N N . ILE A 1 89 ? 7.451 -9.775 -4.293 1.00 95.75 89 ILE A N 1
ATOM 715 C CA . ILE A 1 89 ? 6.938 -11.151 -4.319 1.00 95.75 89 ILE A CA 1
ATOM 716 C C . ILE A 1 89 ? 6.314 -11.501 -2.959 1.00 95.75 89 ILE A C 1
ATOM 718 O O . ILE A 1 89 ? 6.961 -11.469 -1.906 1.00 95.75 89 ILE A O 1
ATOM 722 N N . TYR A 1 90 ? 5.038 -11.867 -2.975 1.00 94.19 90 TYR A N 1
ATOM 723 C CA . TYR A 1 90 ? 4.294 -12.318 -1.806 1.00 94.19 90 TYR A CA 1
ATOM 724 C C . TYR A 1 90 ? 4.198 -13.840 -1.811 1.00 94.19 90 TYR A C 1
ATOM 726 O O . TYR A 1 90 ? 3.514 -14.427 -2.650 1.00 94.19 90 TYR A O 1
ATOM 734 N N . LYS A 1 91 ? 4.885 -14.458 -0.845 1.00 95.44 91 LYS A N 1
ATOM 735 C CA . LYS A 1 91 ? 4.850 -15.904 -0.621 1.00 95.44 91 LYS A CA 1
ATOM 736 C C . LYS A 1 91 ? 3.578 -16.291 0.115 1.00 95.44 91 LYS A C 1
ATOM 738 O O . LYS A 1 91 ? 3.237 -15.623 1.094 1.00 95.44 91 LYS A O 1
ATOM 743 N N . SER A 1 92 ? 2.873 -17.322 -0.330 1.00 95.19 92 SER A N 1
ATOM 744 C CA . SER A 1 92 ? 1.656 -17.755 0.353 1.00 95.19 92 SER A CA 1
ATOM 745 C C . SER A 1 92 ? 1.958 -18.335 1.733 1.00 95.19 92 SER A C 1
ATOM 747 O O . SER A 1 92 ? 3.008 -18.934 1.968 1.00 95.19 92 SER A O 1
ATOM 749 N N . LEU A 1 93 ? 1.023 -18.149 2.666 1.00 94.31 93 LEU A N 1
ATOM 750 C CA . LEU A 1 93 ? 1.033 -18.868 3.940 1.00 94.31 93 LEU A CA 1
ATOM 751 C C . LEU A 1 93 ? 0.513 -20.303 3.790 1.00 94.31 93 LEU A C 1
ATOM 753 O O . LEU A 1 93 ? 0.812 -21.144 4.634 1.00 94.31 93 LEU A O 1
ATOM 757 N N . ASN A 1 94 ? -0.247 -20.586 2.728 1.00 93.12 94 ASN A N 1
ATOM 758 C CA . ASN A 1 94 ? -0.733 -21.920 2.411 1.00 93.12 94 ASN A CA 1
ATOM 759 C C . ASN A 1 94 ? 0.055 -22.497 1.218 1.00 93.12 94 ASN A C 1
ATOM 761 O O . ASN A 1 94 ? -0.045 -21.947 0.123 1.00 93.12 94 ASN A O 1
ATOM 765 N N . PRO A 1 95 ? 0.769 -23.628 1.374 1.00 89.69 95 PRO A N 1
ATOM 766 C CA . PRO A 1 95 ? 1.517 -24.256 0.282 1.00 89.69 95 PRO A CA 1
ATOM 767 C C . PRO A 1 95 ? 0.681 -24.625 -0.954 1.00 89.69 95 PRO A C 1
ATOM 769 O O . PRO A 1 95 ? 1.238 -24.772 -2.038 1.00 89.69 95 PRO A O 1
ATOM 772 N N . SER A 1 96 ? -0.641 -24.791 -0.817 1.00 91.38 96 SER A N 1
ATOM 773 C CA . SER A 1 96 ? -1.528 -25.073 -1.954 1.00 91.38 96 SER A CA 1
ATOM 774 C C . SER A 1 96 ? -1.934 -23.825 -2.743 1.00 91.38 96 SER A C 1
ATOM 776 O O . SER A 1 96 ? -2.532 -23.947 -3.810 1.00 91.38 96 SER A O 1
ATOM 778 N N . THR A 1 97 ? -1.669 -22.630 -2.214 1.00 90.50 97 THR A N 1
ATOM 779 C CA . THR A 1 97 ? -2.003 -21.359 -2.854 1.00 90.50 97 THR A CA 1
ATOM 780 C C . THR A 1 97 ? -0.754 -20.798 -3.535 1.00 90.50 97 THR A C 1
ATOM 782 O O . THR A 1 97 ? 0.277 -20.645 -2.882 1.00 90.50 97 THR A O 1
ATOM 785 N N . PRO A 1 98 ? -0.813 -20.463 -4.836 1.00 92.44 98 PRO A N 1
ATOM 786 C CA . PRO A 1 98 ? 0.332 -19.893 -5.530 1.00 92.44 98 PRO A CA 1
ATOM 787 C C . PRO A 1 98 ? 0.762 -18.543 -4.952 1.00 92.44 98 PRO A C 1
ATOM 789 O O . PRO A 1 98 ? -0.070 -17.696 -4.607 1.00 92.44 98 PRO A O 1
ATOM 792 N N . ASP A 1 99 ? 2.072 -18.318 -4.943 1.00 94.94 99 ASP A N 1
ATOM 793 C CA . ASP A 1 99 ? 2.668 -17.000 -4.741 1.00 94.94 99 ASP A CA 1
ATOM 794 C C . ASP A 1 99 ? 2.203 -16.020 -5.827 1.00 94.94 99 ASP A C 1
ATOM 796 O O . ASP A 1 99 ? 1.831 -16.404 -6.944 1.00 94.94 99 ASP A O 1
ATOM 800 N N . PHE A 1 100 ? 2.271 -14.726 -5.526 1.00 94.25 100 PHE A N 1
ATOM 801 C CA . PHE A 1 100 ? 2.012 -13.688 -6.519 1.00 94.25 100 PHE A CA 1
ATOM 802 C C . PHE A 1 100 ? 3.013 -12.547 -6.416 1.00 94.25 100 PHE A C 1
ATOM 804 O O . PHE A 1 100 ? 3.678 -12.348 -5.400 1.00 94.25 100 PHE A O 1
ATOM 811 N N . GLN A 1 101 ? 3.104 -11.774 -7.490 1.00 94.94 101 GLN A N 1
ATOM 812 C CA . GLN A 1 101 ? 3.998 -10.634 -7.589 1.00 94.94 101 GLN A CA 1
ATOM 813 C C . GLN A 1 101 ? 3.215 -9.358 -7.865 1.00 94.94 101 GLN A C 1
ATOM 815 O O . GLN A 1 101 ? 2.270 -9.327 -8.657 1.00 94.94 101 GLN A O 1
ATOM 820 N N . VAL A 1 102 ? 3.641 -8.280 -7.221 1.00 92.25 102 VAL A N 1
ATOM 821 C CA . VAL A 1 102 ? 3.070 -6.949 -7.389 1.00 92.25 102 VAL A CA 1
ATOM 822 C C . VAL A 1 102 ? 4.118 -6.013 -7.957 1.00 92.25 102 VAL A C 1
ATOM 824 O O . VAL A 1 102 ? 5.168 -5.846 -7.351 1.00 92.25 102 VAL A O 1
ATOM 827 N N . PHE A 1 103 ? 3.803 -5.362 -9.070 1.00 91.38 103 PHE A N 1
ATOM 828 C CA . PHE A 1 103 ? 4.523 -4.207 -9.593 1.00 91.38 103 PHE A CA 1
ATOM 829 C C . PHE A 1 103 ? 3.927 -2.927 -9.030 1.00 91.38 103 PHE A C 1
ATOM 831 O O . PHE A 1 103 ? 2.719 -2.844 -8.802 1.00 91.38 103 PHE A O 1
ATOM 838 N N . GLY A 1 104 ? 4.771 -1.922 -8.819 1.00 84.81 104 GLY A N 1
ATOM 839 C CA . GLY A 1 104 ? 4.335 -0.662 -8.252 1.00 84.81 104 GLY A CA 1
ATOM 840 C C . GLY A 1 104 ? 5.371 0.446 -8.237 1.00 84.81 104 GLY A C 1
ATOM 841 O O . GLY A 1 104 ? 6.389 0.342 -8.919 1.00 84.81 104 GLY A O 1
ATOM 842 N N . LEU A 1 105 ? 5.068 1.491 -7.453 1.00 82.06 105 LEU A N 1
ATOM 843 C CA . LEU A 1 105 ? 5.837 2.717 -7.215 1.00 82.06 105 LEU A CA 1
ATOM 844 C C . LEU A 1 105 ? 6.687 3.073 -8.427 1.00 82.06 105 LEU A C 1
ATOM 846 O O . LEU A 1 105 ? 7.862 2.718 -8.494 1.00 82.06 105 LEU A O 1
ATOM 850 N N . PHE A 1 106 ? 6.072 3.720 -9.407 1.00 85.69 106 PHE A N 1
ATOM 851 C CA . PHE A 1 106 ? 6.734 4.032 -10.660 1.00 85.69 106 PHE A CA 1
ATOM 852 C C . PHE A 1 106 ? 6.764 5.532 -10.911 1.00 85.69 106 PHE A C 1
ATOM 854 O O . PHE A 1 106 ? 5.840 6.261 -10.559 1.00 85.69 106 PHE A O 1
ATOM 861 N N . TYR A 1 107 ? 7.825 5.974 -11.573 1.00 86.25 107 TYR A N 1
ATOM 862 C CA . TYR A 1 107 ? 7.934 7.330 -12.089 1.00 86.25 107 TYR A CA 1
ATOM 863 C C . TYR A 1 107 ? 8.242 7.293 -13.572 1.00 86.25 107 TYR A C 1
ATOM 865 O O . TYR A 1 107 ? 9.176 6.610 -13.993 1.00 86.25 107 TYR A O 1
ATOM 873 N N . GLN A 1 108 ? 7.508 8.079 -14.347 1.00 84.38 108 GLN A N 1
ATOM 874 C CA . GLN A 1 108 ? 7.841 8.357 -15.733 1.00 84.38 108 GLN A CA 1
ATOM 875 C C . GLN A 1 108 ? 7.695 9.860 -15.984 1.00 84.38 108 GLN A C 1
ATOM 877 O O . GLN A 1 108 ? 6.581 10.372 -15.845 1.00 84.38 108 GLN A O 1
ATOM 882 N N . PRO A 1 109 ? 8.773 10.559 -16.381 1.00 83.25 109 PRO A N 1
ATOM 883 C CA . PRO A 1 109 ? 8.679 11.946 -16.813 1.00 83.25 109 PRO A CA 1
ATOM 884 C C . PRO A 1 109 ? 7.664 12.131 -17.949 1.00 83.25 109 PRO A C 1
ATOM 886 O O . PRO A 1 109 ? 7.444 11.240 -18.779 1.00 83.25 109 PRO A O 1
ATOM 889 N N . GLU A 1 110 ? 7.077 13.320 -18.038 1.00 80.25 110 GLU A N 1
ATOM 890 C CA . GLU A 1 110 ? 6.264 13.698 -19.195 1.00 80.25 110 GLU A CA 1
ATOM 891 C C . GLU A 1 110 ? 7.064 13.544 -20.498 1.00 80.25 110 GLU A C 1
ATOM 893 O O . GLU A 1 110 ? 8.287 13.674 -20.509 1.00 80.25 110 GLU A O 1
ATOM 898 N N . ASN A 1 111 ? 6.378 13.197 -21.589 1.00 77.38 111 ASN A N 1
ATOM 899 C CA . ASN A 1 111 ? 6.966 12.999 -22.920 1.00 77.38 111 ASN A CA 1
ATOM 900 C C . ASN A 1 111 ? 8.030 11.883 -23.032 1.00 77.38 111 ASN A C 1
ATOM 902 O O . ASN A 1 111 ? 8.649 11.727 -24.080 1.00 77.38 111 ASN A O 1
ATOM 906 N N . THR A 1 112 ? 8.196 11.036 -22.008 1.00 78.06 112 THR A N 1
ATOM 907 C CA . THR A 1 112 ? 9.154 9.907 -22.005 1.00 78.06 112 THR A CA 1
ATOM 908 C C . THR A 1 112 ? 8.460 8.544 -21.996 1.00 78.06 112 THR A C 1
ATOM 910 O O . THR A 1 112 ? 8.803 7.635 -21.241 1.00 78.06 112 THR A O 1
ATOM 913 N N . PHE A 1 113 ? 7.464 8.379 -22.870 1.00 75.50 113 PHE A N 1
ATOM 914 C CA . PHE A 1 113 ? 6.542 7.231 -22.884 1.00 75.50 113 PHE A CA 1
ATOM 915 C C . PHE A 1 113 ? 7.188 5.845 -23.047 1.00 75.50 113 PHE A C 1
ATOM 917 O O . PHE A 1 113 ? 6.522 4.835 -22.843 1.00 75.50 113 PHE A O 1
ATOM 924 N N . ASN A 1 114 ? 8.475 5.791 -23.391 1.00 80.94 114 ASN A N 1
ATOM 925 C CA . ASN A 1 114 ? 9.226 4.557 -23.600 1.00 80.94 114 ASN A CA 1
ATOM 926 C C . ASN A 1 114 ? 10.030 4.099 -22.370 1.00 80.94 114 ASN A C 1
ATOM 928 O O . ASN A 1 114 ? 10.475 2.952 -22.348 1.00 80.94 114 ASN A O 1
ATOM 932 N N . PHE A 1 115 ? 10.216 4.943 -21.349 1.00 87.88 115 PHE A N 1
ATOM 933 C CA . PHE A 1 115 ? 11.090 4.618 -20.214 1.00 87.88 115 PHE A CA 1
ATOM 934 C C . PHE A 1 115 ? 10.494 3.551 -19.301 1.00 87.88 115 PHE A C 1
ATOM 936 O O . PHE A 1 115 ? 11.130 2.521 -19.075 1.00 87.88 115 PHE A O 1
ATOM 943 N N . LEU A 1 116 ? 9.263 3.754 -18.821 1.00 84.19 116 LEU A N 1
ATOM 944 C CA . LEU A 1 116 ? 8.622 2.789 -17.931 1.00 84.19 116 LEU A CA 1
ATOM 945 C C . LEU A 1 116 ? 8.373 1.437 -18.618 1.00 84.19 116 LEU A C 1
ATOM 947 O O . LEU A 1 116 ? 8.690 0.421 -18.003 1.00 84.19 116 LEU A O 1
ATOM 951 N N . PRO A 1 117 ? 7.897 1.361 -19.882 1.00 88.25 117 PRO A N 1
ATOM 952 C CA . PRO A 1 117 ? 7.783 0.084 -20.581 1.00 88.25 117 PRO A CA 1
ATOM 953 C C . PRO A 1 117 ? 9.111 -0.661 -20.707 1.00 88.25 117 PRO A C 1
ATOM 955 O O . PRO A 1 117 ? 9.133 -1.871 -20.501 1.00 88.25 117 PRO A O 1
ATOM 958 N N . HIS A 1 118 ? 10.206 0.034 -21.033 1.00 88.44 118 HIS A N 1
ATOM 959 C CA . HIS A 1 118 ? 11.527 -0.585 -21.152 1.00 88.44 118 HIS A CA 1
ATOM 960 C C . HIS A 1 118 ? 11.995 -1.155 -19.808 1.00 88.44 118 HIS A C 1
ATOM 962 O O . HIS A 1 118 ? 12.340 -2.332 -19.724 1.00 88.44 118 HIS A O 1
ATOM 968 N N . LEU A 1 119 ? 11.908 -0.348 -18.747 1.00 91.06 119 LEU A N 1
ATOM 969 C CA . LEU A 1 119 ? 12.300 -0.735 -17.396 1.00 91.06 119 LEU A CA 1
ATOM 970 C C . LEU A 1 119 ? 11.460 -1.900 -16.852 1.00 91.06 119 LEU A C 1
ATOM 972 O O . LEU A 1 119 ? 12.003 -2.862 -16.312 1.00 91.06 119 LEU A O 1
ATOM 976 N N . MET A 1 120 ? 10.135 -1.830 -17.015 1.00 91.81 120 MET A N 1
ATOM 977 C CA . MET A 1 120 ? 9.232 -2.900 -16.595 1.00 91.81 120 MET A CA 1
ATOM 978 C C . MET A 1 120 ? 9.453 -4.181 -17.400 1.00 91.81 120 MET A C 1
ATOM 980 O O . MET A 1 120 ? 9.297 -5.257 -16.837 1.00 91.81 120 MET A O 1
ATOM 984 N N . SER A 1 121 ? 9.799 -4.092 -18.691 1.00 93.25 121 SER A N 1
ATOM 985 C CA . SER A 1 121 ? 10.064 -5.278 -19.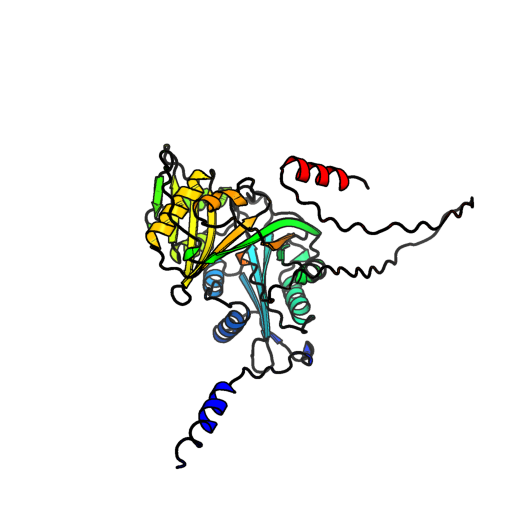522 1.00 93.25 121 SER A CA 1
ATOM 986 C C . SER A 1 121 ? 11.313 -6.018 -19.059 1.00 93.25 121 SER A C 1
ATOM 988 O O . SER A 1 121 ? 11.273 -7.237 -18.936 1.00 93.25 121 SER A O 1
ATOM 990 N N . GLU A 1 122 ? 12.384 -5.284 -18.745 1.00 94.44 122 GLU A N 1
ATOM 991 C CA . GLU A 1 122 ? 13.605 -5.858 -18.167 1.00 94.44 122 GLU A CA 1
ATOM 992 C C . GLU A 1 122 ? 13.297 -6.551 -16.832 1.00 94.44 122 GLU A C 1
ATOM 994 O O . GLU A 1 122 ? 13.579 -7.734 -16.666 1.00 94.44 122 GLU A O 1
ATOM 999 N N . MET A 1 123 ? 12.626 -5.849 -15.908 1.00 95.69 123 MET A N 1
ATOM 1000 C CA . MET A 1 123 ? 12.260 -6.417 -14.605 1.00 95.69 123 MET A CA 1
ATOM 1001 C C . MET A 1 123 ? 11.345 -7.641 -14.741 1.00 95.69 123 MET A C 1
ATOM 1003 O O . MET A 1 123 ? 11.516 -8.624 -14.024 1.00 95.69 123 MET A O 1
ATOM 1007 N N . ALA A 1 124 ? 10.374 -7.602 -15.655 1.00 95.81 124 ALA A N 1
ATOM 1008 C CA . ALA A 1 124 ? 9.468 -8.720 -15.890 1.00 95.81 124 ALA A CA 1
ATOM 1009 C C . ALA A 1 124 ? 10.188 -9.947 -16.469 1.00 95.81 124 ALA A C 1
ATOM 1011 O O . ALA A 1 124 ? 9.806 -11.072 -16.146 1.00 95.81 124 ALA A O 1
ATOM 1012 N N . ALA A 1 125 ? 11.212 -9.740 -17.301 1.00 95.50 125 ALA A N 1
ATOM 1013 C CA . ALA A 1 125 ? 12.045 -10.813 -17.830 1.00 95.50 125 ALA A CA 1
ATOM 1014 C C . ALA A 1 125 ? 12.936 -11.421 -16.736 1.00 95.50 125 ALA A C 1
ATOM 1016 O O . ALA A 1 125 ? 12.903 -12.635 -16.543 1.00 95.50 125 ALA A O 1
ATOM 1017 N N . ASP A 1 126 ? 13.653 -10.589 -15.973 1.00 96.06 126 ASP A N 1
ATOM 1018 C CA . ASP A 1 126 ? 14.535 -11.035 -14.883 1.00 96.06 126 ASP A CA 1
ATOM 1019 C C . ASP A 1 126 ? 13.788 -11.840 -13.811 1.00 96.06 126 ASP A C 1
ATOM 1021 O O . ASP A 1 126 ? 14.303 -12.826 -13.286 1.00 96.06 126 ASP A O 1
ATOM 1025 N N . LEU A 1 127 ? 12.566 -11.412 -13.479 1.00 95.38 127 LEU A N 1
ATOM 1026 C CA . LEU A 1 127 ? 11.743 -12.016 -12.428 1.00 95.38 127 LEU A CA 1
ATOM 1027 C C . LEU A 1 127 ? 10.761 -13.068 -12.961 1.00 95.38 127 LEU A C 1
ATOM 1029 O O . LEU A 1 127 ? 9.943 -13.574 -12.196 1.00 95.38 127 LEU A O 1
ATOM 1033 N N . ASN A 1 128 ? 10.812 -13.381 -14.260 1.00 95.44 128 ASN A N 1
ATOM 1034 C CA . ASN A 1 128 ? 9.898 -14.308 -14.931 1.00 95.44 128 ASN A CA 1
ATOM 1035 C C . ASN A 1 128 ? 8.406 -14.015 -14.635 1.00 95.44 128 ASN A C 1
ATOM 1037 O O . ASN A 1 128 ? 7.574 -14.902 -14.436 1.00 95.44 128 ASN A O 1
ATOM 1041 N N . SER A 1 129 ? 8.043 -12.733 -14.598 1.00 95.50 129 SER A N 1
ATOM 1042 C CA . SER A 1 129 ? 6.747 -12.261 -14.101 1.00 95.50 129 SER A CA 1
ATOM 1043 C C . SER A 1 129 ? 5.555 -12.758 -14.917 1.00 95.50 129 SER A C 1
ATOM 1045 O O . SER A 1 129 ? 4.469 -12.971 -14.389 1.00 95.50 129 SER A O 1
ATOM 1047 N N . VAL A 1 130 ? 5.726 -12.981 -16.220 1.00 93.50 130 VAL A N 1
ATOM 1048 C CA . VAL A 1 130 ? 4.640 -13.486 -17.079 1.00 93.50 130 VAL A CA 1
ATOM 1049 C C . VAL A 1 130 ? 4.299 -14.951 -16.752 1.00 93.50 130 VAL A C 1
ATOM 1051 O O . VAL A 1 130 ? 3.150 -15.387 -16.917 1.00 93.50 130 VAL A O 1
ATOM 1054 N N . SER A 1 131 ? 5.260 -15.727 -16.238 1.00 93.44 131 SER A N 1
ATOM 1055 C CA . SER A 1 131 ? 5.005 -17.102 -15.800 1.00 93.44 131 SER A CA 1
ATOM 1056 C C . SER A 1 131 ? 4.377 -17.183 -14.403 1.00 93.44 131 SER A C 1
ATOM 1058 O O . SER A 1 131 ? 3.859 -18.237 -14.038 1.00 93.44 131 SER A O 1
ATOM 1060 N N . MET A 1 132 ? 4.400 -16.094 -13.635 1.00 93.06 132 MET A N 1
ATOM 1061 C CA . MET A 1 132 ? 3.769 -15.975 -12.321 1.00 93.06 132 MET A CA 1
ATOM 1062 C C . MET A 1 132 ? 2.388 -15.317 -12.415 1.00 93.06 132 MET A C 1
ATOM 1064 O O . MET A 1 132 ? 2.001 -14.793 -13.464 1.00 93.06 132 MET A O 1
ATOM 1068 N N . ASN A 1 133 ? 1.620 -15.354 -11.319 1.00 94.44 133 ASN A N 1
ATOM 1069 C CA . ASN A 1 133 ? 0.496 -14.437 -11.166 1.00 94.44 133 ASN A CA 1
ATOM 1070 C C . ASN A 1 133 ? 1.043 -13.061 -10.768 1.00 94.44 133 ASN A C 1
ATOM 1072 O O . ASN A 1 133 ? 1.403 -12.842 -9.612 1.00 94.44 133 ASN A O 1
ATOM 1076 N N . SER A 1 134 ? 1.124 -12.152 -11.731 1.00 94.69 134 SER A N 1
ATOM 1077 C CA . SER A 1 134 ? 1.748 -10.843 -11.560 1.00 94.69 134 SER A CA 1
ATOM 1078 C C . SER A 1 134 ? 0.786 -9.729 -11.929 1.00 94.69 134 SER A C 1
ATOM 1080 O O . SER A 1 134 ? -0.024 -9.836 -12.858 1.00 94.69 134 SER A O 1
ATOM 1082 N N . GLY A 1 135 ? 0.856 -8.647 -11.169 1.00 92.44 135 GLY A N 1
ATOM 1083 C CA . GLY A 1 135 ? -0.120 -7.582 -11.259 1.00 92.44 135 GLY A CA 1
ATOM 1084 C C . GLY A 1 135 ? 0.151 -6.474 -10.268 1.00 92.44 135 GLY A C 1
ATOM 1085 O O . GLY A 1 135 ? 1.297 -6.162 -9.980 1.00 92.44 135 GLY A O 1
ATOM 1086 N N . GLY A 1 136 ? -0.906 -5.862 -9.761 1.00 88.56 136 GLY A N 1
ATOM 1087 C CA . GLY A 1 136 ? -0.822 -4.729 -8.850 1.00 88.56 136 GLY A CA 1
ATOM 1088 C C . GLY A 1 136 ? -1.945 -3.741 -9.102 1.00 88.56 136 GLY A C 1
ATOM 1089 O O . GLY A 1 136 ? -2.927 -4.054 -9.778 1.00 88.56 136 GLY A O 1
ATOM 1090 N N . CYS A 1 137 ? -1.788 -2.534 -8.583 1.00 85.19 137 CYS A N 1
ATOM 1091 C CA . CYS A 1 137 ? -2.671 -1.440 -8.939 1.00 85.19 137 CYS A CA 1
ATOM 1092 C C . CYS A 1 137 ? -2.009 -0.603 -10.033 1.00 85.19 137 CYS A C 1
ATOM 1094 O O . CYS A 1 137 ? -0.840 -0.244 -9.918 1.00 85.19 137 CYS A O 1
ATOM 1096 N N . VAL A 1 138 ? -2.791 -0.187 -11.029 1.00 85.62 138 VAL A N 1
ATOM 1097 C CA . VAL A 1 138 ? -2.339 0.722 -12.086 1.00 85.62 138 VAL A CA 1
ATOM 1098 C C . VAL A 1 138 ? -3.364 1.821 -12.353 1.00 85.62 138 VAL A C 1
ATOM 1100 O O . VAL A 1 138 ? -4.571 1.572 -12.328 1.00 85.62 138 VAL A O 1
ATOM 1103 N N . ASP A 1 139 ? -2.893 3.039 -12.613 1.00 84.81 139 ASP A N 1
ATOM 1104 C CA . ASP A 1 139 ? -3.744 4.126 -13.103 1.00 84.81 139 ASP A CA 1
ATOM 1105 C C . ASP A 1 139 ? -4.211 3.871 -14.555 1.00 84.81 139 ASP A C 1
ATOM 1107 O O . ASP A 1 139 ? -3.752 2.956 -15.248 1.00 84.81 139 ASP A O 1
ATOM 1111 N N . SER A 1 140 ? -5.165 4.667 -15.039 1.00 84.00 140 SER A N 1
ATOM 1112 C CA . SER A 1 140 ? -5.678 4.534 -16.411 1.00 84.00 140 SER A CA 1
ATOM 1113 C C . SER A 1 140 ? -4.601 4.783 -17.475 1.00 84.00 140 SER A C 1
ATOM 1115 O O . SER A 1 140 ? -4.587 4.088 -18.492 1.00 84.00 140 SER A O 1
ATOM 1117 N N . LYS A 1 141 ? -3.679 5.722 -17.231 1.00 83.44 141 LYS A N 1
ATOM 1118 C CA . LYS A 1 141 ? -2.621 6.136 -18.166 1.00 83.44 141 LYS A CA 1
ATOM 1119 C C . LYS A 1 141 ? -1.618 5.014 -18.444 1.00 83.44 141 LYS A C 1
ATOM 1121 O O . LYS A 1 141 ? -1.204 4.821 -19.584 1.00 83.44 141 LYS A O 1
ATOM 1126 N N . ASN A 1 142 ? -1.259 4.239 -17.426 1.00 84.50 142 ASN A N 1
ATOM 1127 C CA . ASN A 1 142 ? -0.237 3.194 -17.497 1.00 84.50 142 ASN A CA 1
ATOM 1128 C C . ASN A 1 142 ? -0.825 1.785 -17.682 1.00 84.50 142 ASN A C 1
ATOM 1130 O O . ASN A 1 142 ? -0.095 0.818 -17.917 1.00 84.50 142 ASN A O 1
ATOM 1134 N N . ALA A 1 143 ? -2.153 1.653 -17.659 1.00 87.19 143 ALA A N 1
ATOM 1135 C CA . ALA A 1 143 ? -2.857 0.388 -17.840 1.00 87.19 143 ALA A CA 1
ATOM 1136 C C . ALA A 1 143 ? -2.491 -0.355 -19.139 1.00 87.19 143 ALA A C 1
ATOM 1138 O O . ALA A 1 143 ? -2.462 -1.589 -19.152 1.00 87.19 143 ALA A O 1
ATOM 1139 N N . ALA A 1 144 ? -2.235 0.371 -20.233 1.00 88.19 144 ALA A N 1
ATOM 1140 C CA . ALA A 1 144 ? -1.838 -0.222 -21.511 1.00 88.19 144 ALA A CA 1
ATOM 1141 C C . ALA A 1 144 ? -0.420 -0.818 -21.458 1.00 88.19 144 ALA A C 1
ATOM 1143 O O . ALA A 1 144 ? -0.189 -1.901 -21.997 1.00 88.19 144 ALA A O 1
ATOM 1144 N N . ILE A 1 145 ? 0.502 -0.158 -20.748 1.00 88.75 145 ILE A N 1
ATOM 1145 C CA . ILE A 1 145 ? 1.876 -0.633 -20.539 1.00 88.75 145 ILE A CA 1
ATOM 1146 C C . ILE A 1 145 ? 1.845 -1.961 -19.785 1.00 88.75 145 ILE A C 1
ATOM 1148 O O . ILE A 1 145 ? 2.437 -2.940 -20.226 1.00 88.75 145 ILE A O 1
ATOM 1152 N N . TRP A 1 146 ? 1.074 -2.034 -18.702 1.00 91.06 146 TRP A N 1
ATOM 1153 C CA . TRP A 1 146 ? 0.935 -3.252 -17.904 1.00 91.06 146 TRP A CA 1
ATOM 1154 C C . TRP A 1 146 ? 0.295 -4.403 -18.681 1.00 91.06 146 TRP A C 1
ATOM 1156 O O . TRP A 1 146 ? 0.665 -5.562 -18.498 1.00 91.06 146 TRP A O 1
ATOM 1166 N N . ARG A 1 147 ? -0.669 -4.115 -19.563 1.00 92.81 147 ARG A N 1
ATOM 1167 C CA . ARG A 1 147 ? -1.234 -5.129 -20.465 1.00 92.81 147 ARG A CA 1
ATOM 1168 C C . ARG A 1 147 ? -0.167 -5.663 -21.419 1.00 92.81 147 ARG A C 1
ATOM 1170 O O . ARG A 1 147 ? -0.093 -6.868 -21.610 1.00 92.81 147 ARG A O 1
ATOM 1177 N N . LYS A 1 148 ? 0.657 -4.782 -21.990 1.00 91.56 148 LYS A N 1
ATOM 1178 C CA . LYS A 1 148 ? 1.707 -5.156 -22.944 1.00 91.56 148 LYS A CA 1
ATOM 1179 C C . LYS A 1 148 ? 2.853 -5.932 -22.289 1.00 91.56 148 LYS A C 1
ATOM 1181 O O . LYS A 1 148 ? 3.291 -6.920 -22.853 1.00 91.56 148 LYS A O 1
ATOM 1186 N N . VAL A 1 149 ? 3.328 -5.485 -21.127 1.00 92.88 149 VAL A N 1
ATOM 1187 C CA . VAL A 1 149 ? 4.540 -6.022 -20.482 1.00 92.88 149 VAL A CA 1
ATOM 1188 C C . VAL A 1 149 ? 4.245 -7.234 -19.602 1.00 92.88 149 VAL A C 1
ATOM 1190 O O . VAL A 1 149 ? 4.945 -8.235 -19.670 1.00 92.88 149 VAL A O 1
ATOM 1193 N N . LEU A 1 150 ? 3.201 -7.158 -18.773 1.00 93.19 150 LEU A N 1
ATOM 1194 C CA . LEU A 1 150 ? 2.883 -8.206 -17.796 1.00 93.19 150 LEU A CA 1
ATOM 1195 C C . LEU A 1 150 ? 1.776 -9.148 -18.274 1.00 93.19 150 LEU A C 1
ATOM 1197 O O . LEU A 1 150 ? 1.458 -10.109 -17.582 1.00 93.19 150 LEU A O 1
ATOM 1201 N N . HIS A 1 151 ? 1.164 -8.870 -19.428 1.00 94.81 151 HIS A N 1
ATOM 1202 C CA . HIS A 1 151 ? -0.003 -9.589 -19.951 1.00 94.81 151 HIS A CA 1
ATOM 1203 C C . HIS A 1 151 ? -1.227 -9.497 -19.025 1.00 94.81 151 HIS A C 1
ATOM 1205 O O . HIS A 1 151 ? -2.018 -10.436 -18.917 1.00 94.81 151 HIS A O 1
ATOM 1211 N N . THR A 1 152 ? -1.405 -8.355 -18.343 1.00 93.31 152 THR A N 1
ATOM 1212 C CA . THR A 1 152 ? -2.572 -8.155 -17.469 1.00 93.31 152 THR A CA 1
ATOM 1213 C C . THR A 1 152 ? -3.889 -8.224 -18.245 1.00 93.31 152 THR A C 1
ATOM 1215 O O . THR A 1 152 ? -4.104 -7.493 -19.215 1.00 93.31 152 THR A O 1
ATOM 1218 N N . LYS A 1 153 ? -4.795 -9.092 -17.786 1.00 93.25 153 LYS A N 1
ATOM 1219 C CA . LYS A 1 153 ? -6.113 -9.333 -18.399 1.00 93.25 153 LYS A CA 1
ATOM 1220 C C . LYS A 1 153 ? -7.253 -9.393 -17.385 1.00 93.25 153 LYS A C 1
ATOM 1222 O O . LYS A 1 153 ? -8.390 -9.105 -17.737 1.00 93.25 153 LYS A O 1
ATOM 1227 N N . VAL A 1 154 ? -6.948 -9.705 -16.128 1.00 91.12 154 VAL A N 1
ATOM 1228 C CA . VAL A 1 154 ? -7.917 -9.732 -15.032 1.00 91.12 154 VAL A CA 1
ATOM 1229 C C . VAL A 1 154 ? -8.010 -8.351 -14.407 1.00 91.12 154 VAL A C 1
ATOM 1231 O O . VAL A 1 154 ? -6.985 -7.741 -14.100 1.00 91.12 154 VAL A O 1
ATOM 1234 N N . ARG A 1 155 ? -9.237 -7.867 -14.209 1.00 88.25 155 ARG A N 1
ATOM 1235 C CA . ARG A 1 155 ? -9.544 -6.618 -13.508 1.00 88.25 155 ARG A CA 1
ATOM 1236 C C . ARG A 1 155 ? -10.149 -6.946 -12.144 1.00 88.25 155 ARG A C 1
ATOM 1238 O O . ARG A 1 155 ? -11.114 -7.699 -12.072 1.00 88.25 155 ARG A O 1
ATOM 1245 N N . GLY A 1 156 ? -9.575 -6.381 -11.088 1.00 85.56 156 GLY A N 1
ATOM 1246 C CA . GLY A 1 156 ? -10.102 -6.449 -9.727 1.00 85.56 156 GLY A CA 1
ATOM 1247 C C . GLY A 1 156 ? -10.828 -5.161 -9.343 1.00 85.56 156 GLY A C 1
ATOM 1248 O O . GLY A 1 156 ? -11.494 -4.542 -10.174 1.00 85.56 156 GLY A O 1
ATOM 1249 N N . SER A 1 157 ? -10.682 -4.758 -8.082 1.00 83.94 157 SER A N 1
ATOM 1250 C CA . SER A 1 157 ? -11.283 -3.540 -7.533 1.00 83.94 157 SER A CA 1
ATOM 1251 C C . SER A 1 157 ? -10.784 -2.259 -8.199 1.00 83.94 157 SER A C 1
ATOM 1253 O O . SER A 1 157 ? -9.619 -2.155 -8.599 1.00 83.94 157 SER A O 1
ATOM 1255 N N . THR A 1 158 ? -11.652 -1.254 -8.237 1.00 86.19 158 THR A N 1
ATOM 1256 C CA . THR A 1 158 ? -11.261 0.145 -8.429 1.00 86.19 158 THR A CA 1
ATOM 1257 C C . THR A 1 158 ? -10.930 0.745 -7.070 1.00 86.19 158 THR A C 1
ATOM 1259 O O . THR A 1 158 ? -11.691 0.591 -6.115 1.00 86.19 158 THR A O 1
ATOM 1262 N N . TYR A 1 159 ? -9.789 1.421 -6.982 1.00 83.12 159 TYR A N 1
ATOM 1263 C CA . TYR A 1 159 ? -9.399 2.211 -5.827 1.00 83.12 159 TYR A CA 1
ATOM 1264 C C . TYR A 1 159 ? -9.712 3.677 -6.053 1.00 83.12 159 TYR A C 1
ATOM 1266 O O . TYR A 1 159 ? -9.425 4.231 -7.118 1.00 83.12 159 TYR A O 1
ATOM 1274 N N . TYR A 1 160 ? -10.228 4.296 -5.006 1.00 84.31 160 TYR A N 1
ATOM 1275 C CA . TYR A 1 160 ? -10.546 5.705 -4.944 1.00 84.31 160 TYR A CA 1
ATOM 1276 C C . TYR A 1 160 ? -9.667 6.379 -3.905 1.00 84.31 160 TYR A C 1
ATOM 1278 O O . TYR A 1 160 ? -9.223 5.749 -2.939 1.00 84.31 160 TYR A O 1
ATOM 1286 N N . VAL A 1 161 ? -9.418 7.662 -4.127 1.00 85.50 161 VAL A N 1
ATOM 1287 C CA . VAL A 1 161 ? -8.700 8.531 -3.204 1.00 85.50 161 VAL A CA 1
ATOM 1288 C C . VAL A 1 161 ? -9.554 9.748 -2.882 1.00 85.50 161 VAL A C 1
ATOM 1290 O O . VAL A 1 161 ? -10.285 10.254 -3.738 1.00 85.50 161 VAL A O 1
ATOM 1293 N N . SER A 1 162 ? -9.440 10.199 -1.642 1.00 87.12 162 SER A N 1
ATOM 1294 C CA . SER A 1 162 ? -10.074 11.406 -1.131 1.00 87.12 162 SER A CA 1
ATOM 1295 C C . SER A 1 162 ? -9.088 12.095 -0.203 1.00 87.12 162 SER A C 1
ATOM 1297 O O . SER A 1 162 ? -8.522 11.437 0.668 1.00 87.12 162 SER A O 1
ATOM 1299 N N . ASP A 1 163 ? -8.911 13.397 -0.366 1.00 89.06 163 ASP A N 1
ATOM 1300 C CA . ASP A 1 163 ? -8.058 14.212 0.494 1.00 89.06 163 ASP A CA 1
ATOM 1301 C C . ASP A 1 163 ? -8.938 15.199 1.273 1.00 89.06 163 ASP A C 1
ATOM 1303 O O . ASP A 1 163 ? -9.877 15.780 0.715 1.00 89.06 163 ASP A O 1
ATOM 1307 N N . TYR A 1 164 ? -8.670 15.336 2.571 1.00 90.38 164 TYR A N 1
ATOM 1308 C CA . TYR A 1 164 ? -9.411 16.217 3.475 1.00 90.38 164 TYR A CA 1
ATOM 1309 C C . TYR A 1 164 ? -8.464 17.101 4.262 1.00 90.38 164 TYR A C 1
ATOM 1311 O O . TYR A 1 164 ? -7.532 16.595 4.885 1.00 90.38 164 TYR A O 1
ATOM 1319 N N . THR A 1 165 ? -8.721 18.402 4.292 1.00 92.94 165 THR A N 1
ATOM 1320 C CA . THR A 1 165 ? -7.974 19.321 5.156 1.00 92.94 165 THR A CA 1
ATOM 1321 C C . THR A 1 165 ? -8.421 19.187 6.612 1.00 92.94 165 THR A C 1
ATOM 1323 O O . THR A 1 165 ? -9.477 18.627 6.919 1.00 92.94 165 THR A O 1
ATOM 1326 N N . SER A 1 166 ? -7.619 19.684 7.551 1.00 91.75 166 SER A N 1
ATOM 1327 C CA . SER A 1 166 ? -7.942 19.581 8.980 1.00 91.75 166 SER A CA 1
ATOM 1328 C C . SER A 1 166 ? -9.217 20.311 9.395 1.00 91.75 166 SER A C 1
ATOM 1330 O O . SER A 1 166 ? -9.881 19.880 10.332 1.00 91.75 166 SER A O 1
ATOM 1332 N N . ASP A 1 167 ? -9.618 21.363 8.684 1.00 93.19 167 ASP A N 1
ATOM 1333 C CA . ASP A 1 167 ? -10.900 22.039 8.879 1.00 93.19 167 ASP A CA 1
ATOM 1334 C C . ASP A 1 167 ? -12.085 21.290 8.247 1.00 93.19 167 ASP A C 1
ATOM 1336 O O . ASP A 1 167 ? -13.235 21.601 8.542 1.00 93.19 167 ASP A O 1
ATOM 1340 N N . GLU A 1 168 ? -11.855 20.271 7.427 1.00 94.00 168 GLU A N 1
ATOM 1341 C CA . GLU A 1 168 ? -12.920 19.416 6.893 1.00 94.00 168 GLU A CA 1
ATOM 1342 C C . GLU A 1 168 ? -13.180 18.184 7.763 1.00 94.00 168 GLU A C 1
ATOM 1344 O O . GLU A 1 168 ? -14.197 17.508 7.578 1.00 94.00 168 GLU A O 1
ATOM 1349 N N . VAL A 1 169 ? -12.295 17.908 8.723 1.00 93.44 169 VAL A N 1
ATOM 1350 C CA . VAL A 1 169 ? -12.342 16.735 9.597 1.00 93.44 169 VAL A CA 1
ATOM 1351 C C . VAL A 1 169 ? -12.637 17.159 11.031 1.00 93.44 169 VAL A C 1
ATOM 1353 O O . VAL A 1 169 ? -12.110 18.146 11.533 1.00 93.44 169 VAL A O 1
ATOM 1356 N N . PHE A 1 170 ? -13.486 16.407 11.721 1.00 93.81 170 PHE A N 1
ATOM 1357 C CA . PHE A 1 170 ? -13.779 16.635 13.133 1.00 93.81 170 PHE A CA 1
ATOM 1358 C C . PHE A 1 170 ? -13.956 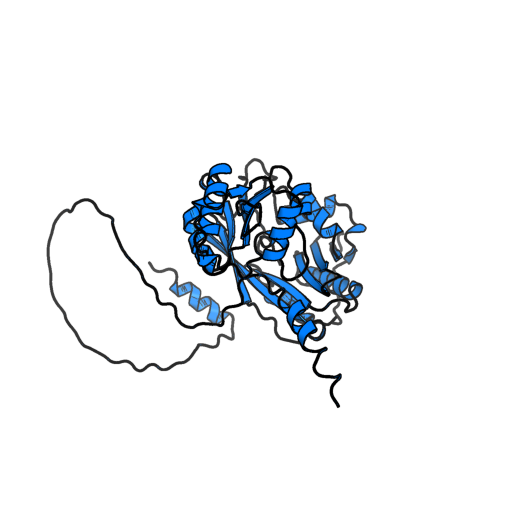15.313 13.878 1.00 93.81 170 PHE A C 1
ATOM 1360 O O . PHE A 1 170 ? -14.090 14.252 13.266 1.00 93.81 170 PHE A O 1
ATOM 1367 N N . ILE A 1 171 ? -13.934 15.383 15.207 1.00 94.06 171 ILE A N 1
ATOM 1368 C CA . ILE A 1 171 ? -14.174 14.240 16.088 1.00 94.06 171 ILE A CA 1
ATOM 1369 C C . ILE A 1 171 ? -15.652 14.294 16.510 1.00 94.06 171 ILE A C 1
ATOM 1371 O O . ILE A 1 171 ? -16.007 15.174 17.294 1.00 94.06 171 ILE A O 1
ATOM 1375 N N . PRO A 1 172 ? -16.531 13.446 15.945 1.00 93.31 172 PRO A N 1
ATOM 1376 C CA . PRO A 1 172 ? -17.937 13.385 16.332 1.00 93.31 172 PRO A CA 1
ATOM 1377 C C . PRO A 1 172 ? -18.109 12.685 17.684 1.00 93.31 172 PRO A C 1
ATOM 1379 O O . PRO A 1 172 ? -17.336 11.792 18.021 1.00 93.31 172 PRO A O 1
ATOM 1382 N N . GLU A 1 173 ? -19.178 13.015 18.405 1.00 92.50 173 GLU A N 1
ATOM 1383 C CA . GLU A 1 173 ? -19.632 12.230 19.557 1.00 92.50 173 GLU A CA 1
ATOM 1384 C C . GLU A 1 173 ? -20.281 10.932 19.047 1.00 92.50 173 GLU A C 1
ATOM 1386 O O . GLU A 1 173 ? -21.380 10.943 18.492 1.00 92.50 173 GLU A O 1
ATOM 1391 N N . LEU A 1 174 ? -19.556 9.816 19.159 1.00 91.19 174 LEU A N 1
ATOM 1392 C CA . LEU A 1 174 ? -20.006 8.479 18.766 1.00 91.19 174 LEU A CA 1
ATOM 1393 C C . LEU A 1 174 ? -19.827 7.505 19.932 1.00 91.19 174 LEU A C 1
ATOM 1395 O O . LEU A 1 174 ? -18.800 7.528 20.611 1.00 91.19 174 LEU A O 1
ATOM 1399 N N . GLU A 1 175 ? -20.797 6.614 20.115 1.00 91.00 175 GLU A N 1
ATOM 1400 C CA . GLU A 1 175 ? -20.756 5.554 21.126 1.00 91.00 175 GLU A CA 1
ATOM 1401 C C . GLU A 1 175 ? -20.277 4.230 20.512 1.00 91.00 175 GLU A C 1
ATOM 1403 O O . GLU A 1 175 ? -20.650 3.861 19.393 1.00 91.00 175 GLU A O 1
ATOM 1408 N N . PHE A 1 176 ? -19.427 3.509 21.248 1.00 91.56 176 PHE A N 1
ATOM 1409 C CA . PHE A 1 176 ? -18.759 2.288 20.784 1.00 91.56 176 PHE A CA 1
ATOM 1410 C C . PHE A 1 176 ? -18.838 1.156 21.823 1.00 91.56 176 PHE A C 1
ATOM 1412 O O . PHE A 1 176 ? -17.862 0.441 22.029 1.00 91.56 176 PHE A O 1
ATOM 1419 N N . ASP A 1 177 ? -19.991 0.974 22.469 1.00 87.44 177 ASP A N 1
ATOM 1420 C CA . ASP A 1 177 ? -20.184 0.085 23.634 1.00 87.44 177 ASP A CA 1
ATOM 1421 C C . ASP A 1 177 ? -19.796 -1.391 23.418 1.00 87.44 177 ASP A C 1
ATOM 1423 O O . ASP A 1 177 ? -19.538 -2.131 24.370 1.00 87.44 177 ASP A O 1
ATOM 1427 N N . ASP A 1 178 ? -19.746 -1.836 22.162 1.00 91.19 178 ASP A N 1
ATOM 1428 C CA . ASP A 1 178 ? -19.378 -3.202 21.778 1.00 91.19 178 ASP A CA 1
ATOM 1429 C C . ASP A 1 178 ? -17.913 -3.356 21.337 1.00 91.19 178 ASP A C 1
ATOM 1431 O O . ASP A 1 178 ? -17.497 -4.462 20.981 1.00 91.19 178 ASP A O 1
ATOM 1435 N N . VAL A 1 179 ? -17.128 -2.272 21.335 1.00 95.56 179 VAL A N 1
ATOM 1436 C CA . VAL A 1 179 ? -15.763 -2.252 20.798 1.00 95.56 179 VAL A CA 1
ATOM 1437 C C . VAL A 1 179 ? -14.776 -1.682 21.810 1.00 95.56 179 VAL A C 1
ATOM 1439 O O . VAL A 1 179 ? -14.862 -0.528 22.220 1.00 95.56 179 VAL A O 1
ATOM 1442 N N . VAL A 1 180 ? -13.745 -2.462 22.127 1.00 96.44 180 VAL A N 1
ATOM 1443 C CA . VAL A 1 180 ? -12.596 -1.994 22.909 1.00 96.44 180 VAL A CA 1
ATOM 1444 C C . VAL A 1 180 ? -11.437 -1.700 21.966 1.00 96.44 180 VAL A C 1
ATOM 1446 O O . VAL A 1 180 ? -10.947 -2.591 21.272 1.00 96.44 180 VAL A O 1
ATOM 1449 N N . VAL A 1 181 ? -10.966 -0.454 21.952 1.00 97.06 181 VAL A N 1
ATOM 1450 C CA . VAL A 1 181 ? -9.818 -0.032 21.139 1.00 97.06 181 VAL A CA 1
ATOM 1451 C C . VAL A 1 181 ? -8.575 0.090 22.008 1.00 97.06 181 VAL A C 1
ATOM 1453 O O . VAL A 1 181 ? -8.587 0.759 23.039 1.00 97.06 181 VAL A O 1
ATOM 1456 N N . LYS A 1 182 ? -7.478 -0.524 21.567 1.00 97.44 182 LYS A N 1
ATOM 1457 C CA . LYS A 1 182 ? -6.173 -0.484 22.236 1.00 97.44 182 LYS A CA 1
ATOM 1458 C C . LYS A 1 182 ? -5.096 0.048 21.290 1.00 97.44 182 LYS A C 1
ATOM 1460 O O . LYS A 1 182 ? -5.233 -0.049 20.065 1.00 97.44 182 LYS A O 1
ATOM 1465 N N . LYS A 1 183 ? -4.022 0.625 21.839 1.00 96.88 183 LYS A N 1
ATOM 1466 C CA . LYS A 1 183 ? -2.876 1.074 21.034 1.00 96.88 183 LYS A CA 1
ATOM 1467 C C . LYS A 1 183 ? -2.105 -0.132 20.524 1.00 96.88 183 LYS A C 1
ATOM 1469 O O . LYS A 1 183 ? -1.920 -1.094 21.255 1.00 96.88 183 LYS A O 1
ATOM 1474 N N . PHE A 1 184 ? -1.612 -0.051 19.292 1.00 94.56 184 PHE A N 1
ATOM 1475 C CA . PHE A 1 184 ? -0.855 -1.137 18.660 1.00 94.56 184 PHE A CA 1
ATOM 1476 C C . PHE A 1 184 ? 0.314 -1.655 19.519 1.00 94.56 184 PHE A C 1
ATOM 1478 O O . PHE A 1 184 ? 0.516 -2.858 19.612 1.00 94.56 184 PHE A O 1
ATOM 1485 N N . GLN A 1 185 ? 1.051 -0.757 20.176 1.00 92.94 185 GLN A N 1
ATOM 1486 C CA . GLN A 1 185 ? 2.215 -1.095 21.004 1.00 92.94 185 GLN A CA 1
ATOM 1487 C C . GLN A 1 185 ? 1.887 -1.899 22.274 1.00 92.94 185 GLN A C 1
ATOM 1489 O O . GLN A 1 185 ? 2.780 -2.525 22.836 1.00 92.94 185 GLN A O 1
ATOM 1494 N N . ASP A 1 186 ? 0.622 -1.897 22.704 1.00 95.38 186 ASP A N 1
ATOM 1495 C CA . ASP A 1 186 ? 0.166 -2.593 23.911 1.00 95.38 186 ASP A CA 1
ATOM 1496 C C . ASP A 1 186 ? -0.352 -4.009 23.593 1.00 95.38 186 ASP A C 1
ATOM 1498 O O . ASP A 1 186 ? -0.866 -4.700 24.474 1.00 95.38 186 ASP A O 1
ATOM 1502 N N . ILE A 1 187 ? -0.268 -4.432 22.324 1.00 95.06 187 ILE A N 1
ATOM 1503 C CA . ILE A 1 187 ? -0.872 -5.663 21.808 1.00 95.06 187 ILE A CA 1
ATOM 1504 C C . ILE A 1 187 ? 0.202 -6.656 21.360 1.00 95.06 187 ILE A C 1
ATOM 1506 O O . ILE A 1 187 ? 1.146 -6.262 20.670 1.00 95.06 187 ILE A O 1
ATOM 1510 N N . PRO A 1 188 ? 0.059 -7.955 21.690 1.00 94.62 188 PRO A N 1
ATOM 1511 C CA . PRO A 1 188 ? 0.929 -8.991 21.151 1.00 94.62 188 PRO A CA 1
ATOM 1512 C C . PRO A 1 188 ? 0.933 -8.989 19.619 1.00 94.62 188 PRO A C 1
ATOM 1514 O O . PRO A 1 188 ? -0.119 -8.975 18.980 1.00 94.62 188 PRO A O 1
ATOM 1517 N N . ALA A 1 189 ? 2.120 -9.059 19.014 1.00 94.88 189 ALA A N 1
ATOM 1518 C CA . ALA A 1 189 ? 2.257 -9.076 17.557 1.00 94.88 189 ALA A CA 1
ATOM 1519 C C . ALA A 1 189 ? 1.471 -10.231 16.907 1.00 94.88 189 ALA A C 1
ATOM 1521 O O . ALA A 1 189 ? 0.898 -10.051 15.833 1.00 94.88 189 ALA A O 1
ATOM 1522 N N . ASP A 1 190 ? 1.391 -11.382 17.578 1.00 95.50 190 ASP A N 1
ATOM 1523 C CA . ASP A 1 190 ? 0.691 -12.571 17.087 1.00 95.50 190 ASP A CA 1
ATOM 1524 C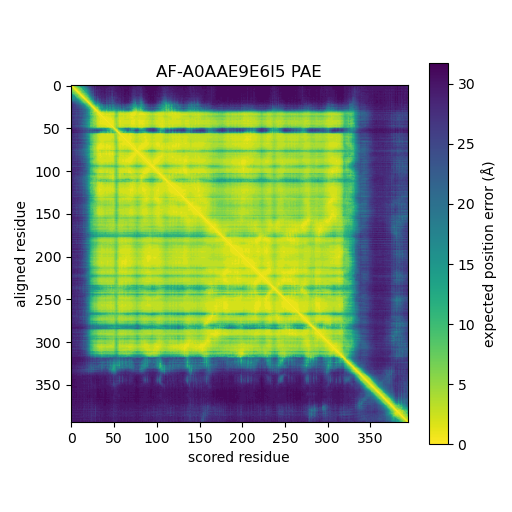 C . ASP A 1 190 ? -0.808 -12.336 16.871 1.00 95.50 190 ASP A C 1
ATOM 1526 O O . ASP A 1 190 ? -1.363 -12.826 15.888 1.00 95.50 190 ASP A O 1
ATOM 1530 N N . ASP A 1 191 ? -1.459 -11.536 17.719 1.00 94.25 191 ASP A N 1
ATOM 1531 C CA . ASP A 1 191 ? -2.877 -11.186 17.568 1.00 94.25 191 ASP A CA 1
ATOM 1532 C C . ASP A 1 191 ? -3.111 -10.370 16.290 1.00 94.25 191 ASP A C 1
ATOM 1534 O O . ASP A 1 191 ? -4.041 -10.633 15.520 1.00 94.25 191 ASP A O 1
ATOM 1538 N N . ILE A 1 192 ? -2.227 -9.401 16.036 1.00 93.12 192 ILE A N 1
ATOM 1539 C CA . ILE A 1 192 ? -2.268 -8.536 14.853 1.00 93.12 192 ILE A CA 1
ATOM 1540 C C . ILE A 1 192 ? -2.014 -9.357 13.589 1.00 93.12 192 ILE A C 1
ATOM 1542 O O . ILE A 1 192 ? -2.771 -9.251 12.626 1.00 93.12 192 ILE A O 1
ATOM 1546 N N . VAL A 1 193 ? -0.976 -10.198 13.598 1.00 94.50 193 VAL A N 1
ATOM 1547 C CA . VAL A 1 193 ? -0.610 -11.051 12.459 1.00 94.50 193 VAL A CA 1
ATOM 1548 C C . VAL A 1 193 ? -1.705 -12.073 12.174 1.00 94.50 193 VAL A C 1
ATOM 1550 O O . VAL A 1 193 ? -2.079 -12.267 11.020 1.00 94.50 193 VAL A O 1
ATOM 1553 N N . LYS A 1 194 ? -2.280 -12.694 13.209 1.00 95.50 194 LYS A N 1
ATOM 1554 C CA . LYS A 1 194 ? -3.388 -13.640 13.053 1.00 95.50 194 LYS A CA 1
ATOM 1555 C C . LYS A 1 194 ? -4.597 -12.977 12.404 1.00 95.50 194 LYS A C 1
ATOM 1557 O O . LYS A 1 194 ? -5.179 -13.569 11.498 1.00 95.50 194 LYS A O 1
ATOM 1562 N N . TYR A 1 195 ? -4.963 -11.767 12.833 1.00 93.75 195 TYR A N 1
ATOM 1563 C CA . TYR A 1 195 ? -6.058 -11.026 12.209 1.00 93.75 195 TYR A CA 1
ATOM 1564 C C . TYR A 1 195 ? -5.724 -10.622 10.766 1.00 93.75 195 TYR A C 1
ATOM 1566 O O . TYR A 1 195 ? -6.541 -10.841 9.870 1.00 93.75 195 TYR A O 1
ATOM 1574 N N . ASP A 1 196 ? -4.519 -10.106 10.515 1.00 91.94 196 ASP A N 1
ATOM 1575 C CA . ASP A 1 196 ? -4.067 -9.712 9.176 1.00 91.94 196 ASP A CA 1
ATOM 1576 C C . ASP A 1 196 ? -4.089 -10.877 8.183 1.00 91.94 196 ASP A C 1
ATOM 1578 O O . ASP A 1 196 ? -4.569 -10.719 7.063 1.00 91.94 196 ASP A O 1
ATOM 1582 N N . ASN A 1 197 ? -3.683 -12.073 8.610 1.00 92.19 197 ASN A N 1
ATOM 1583 C CA . ASN A 1 197 ? -3.684 -13.276 7.777 1.00 92.19 197 ASN A CA 1
ATOM 1584 C C . ASN A 1 197 ? -5.096 -13.712 7.343 1.00 92.19 197 ASN A C 1
ATOM 1586 O O . ASN A 1 197 ? -5.231 -14.412 6.342 1.00 92.19 197 ASN A O 1
ATOM 1590 N N . THR A 1 198 ? -6.158 -13.275 8.039 1.00 90.81 198 THR A N 1
ATOM 1591 C CA . THR A 1 198 ? -7.552 -13.479 7.580 1.00 90.81 198 THR A CA 1
ATOM 1592 C C . THR A 1 198 ? -7.932 -12.587 6.392 1.00 90.81 198 THR A C 1
ATOM 1594 O O . THR A 1 198 ? -8.994 -12.762 5.794 1.00 90.81 198 THR A O 1
ATOM 1597 N N . ILE A 1 199 ? -7.088 -11.602 6.077 1.00 87.50 199 ILE A N 1
ATOM 1598 C CA . ILE A 1 199 ? -7.308 -10.579 5.051 1.00 87.50 199 ILE A CA 1
ATOM 1599 C C . ILE A 1 199 ? -6.274 -10.707 3.936 1.00 87.50 199 ILE A C 1
ATOM 1601 O O . ILE A 1 199 ? -6.610 -10.591 2.759 1.00 87.50 199 ILE A O 1
ATOM 1605 N N . PHE A 1 200 ? -5.019 -10.935 4.311 1.00 89.31 200 PHE A N 1
ATOM 1606 C CA . PHE A 1 200 ? -3.871 -11.063 3.431 1.00 89.31 200 PHE A CA 1
ATOM 1607 C C . PHE A 1 200 ? -3.125 -12.359 3.788 1.00 89.31 200 PHE A C 1
ATOM 1609 O O . PHE A 1 200 ? -2.175 -12.321 4.566 1.00 89.31 200 PHE A O 1
ATOM 1616 N N . PRO A 1 201 ? -3.543 -13.520 3.251 1.00 91.56 201 PRO A N 1
ATOM 1617 C CA . PRO A 1 201 ? -2.978 -14.835 3.579 1.00 91.56 201 PRO A CA 1
ATOM 1618 C C . PRO A 1 201 ? -1.597 -15.095 2.939 1.00 91.56 201 PRO A C 1
ATOM 1620 O O . PRO A 1 201 ? -1.323 -16.162 2.388 1.00 91.56 201 PRO A O 1
ATOM 1623 N N . TYR A 1 202 ? -0.704 -14.112 3.006 1.00 93.25 202 TYR A N 1
ATOM 1624 C CA . TYR A 1 202 ? 0.631 -14.147 2.421 1.00 93.25 202 TYR A CA 1
ATOM 1625 C C . TYR A 1 202 ? 1.639 -13.488 3.365 1.00 93.25 202 TYR A C 1
ATOM 1627 O O . TYR A 1 202 ? 1.297 -12.630 4.175 1.00 93.25 202 TYR A O 1
ATOM 1635 N N . GLN A 1 203 ? 2.906 -13.863 3.232 1.00 93.56 203 GLN A N 1
ATOM 1636 C CA . GLN A 1 203 ? 3.994 -13.427 4.101 1.00 93.56 203 GLN A CA 1
ATOM 1637 C C . GLN A 1 203 ? 4.273 -11.922 3.956 1.00 93.56 203 GLN A C 1
ATOM 1639 O O . GLN A 1 203 ? 5.067 -11.494 3.108 1.00 93.56 203 GLN A O 1
ATOM 1644 N N . ARG A 1 204 ? 3.625 -11.116 4.802 1.00 92.38 204 ARG A N 1
ATOM 1645 C CA . ARG A 1 204 ? 3.833 -9.662 4.917 1.00 92.38 204 ARG A CA 1
ATOM 1646 C C . ARG A 1 204 ? 3.942 -9.154 6.356 1.00 92.38 204 ARG A C 1
ATOM 1648 O O . ARG A 1 204 ? 3.967 -7.945 6.565 1.00 92.38 204 ARG A O 1
ATOM 1655 N N . GLN A 1 205 ? 3.999 -10.046 7.340 1.00 94.06 205 GLN A N 1
ATOM 1656 C CA . GLN A 1 205 ? 3.941 -9.697 8.759 1.00 94.06 205 GLN A CA 1
ATOM 1657 C C . GLN A 1 205 ? 5.046 -8.721 9.186 1.00 94.06 205 GLN A C 1
ATOM 1659 O O . GLN A 1 205 ? 4.763 -7.763 9.897 1.00 94.06 205 GLN A O 1
ATOM 1664 N N . GLU A 1 206 ? 6.282 -8.900 8.703 1.00 94.81 206 GLU A N 1
ATOM 1665 C CA . GLU A 1 206 ? 7.395 -7.990 9.018 1.00 94.81 206 GLU A CA 1
ATOM 1666 C C . GLU A 1 206 ? 7.101 -6.566 8.517 1.00 94.81 206 GLU A C 1
ATOM 1668 O O . GLU A 1 206 ? 7.254 -5.602 9.267 1.00 94.81 206 GLU A O 1
ATOM 1673 N N . LEU A 1 207 ? 6.592 -6.442 7.286 1.00 90.69 207 LEU A N 1
ATOM 1674 C CA . LEU A 1 207 ? 6.206 -5.166 6.680 1.00 90.69 207 LEU A CA 1
ATOM 1675 C C . LEU A 1 207 ? 5.048 -4.506 7.435 1.00 90.69 207 LEU A C 1
ATOM 1677 O O . LEU A 1 207 ? 5.114 -3.319 7.751 1.00 90.69 207 LEU A O 1
ATOM 1681 N N . LEU A 1 208 ? 3.995 -5.269 7.739 1.00 90.31 208 LEU A N 1
ATOM 1682 C CA . LEU A 1 208 ? 2.838 -4.779 8.485 1.00 90.31 208 LEU A CA 1
ATOM 1683 C C . LEU A 1 208 ? 3.269 -4.217 9.846 1.00 90.31 208 LEU A C 1
ATOM 1685 O O . LEU A 1 208 ? 2.949 -3.076 10.173 1.00 90.31 208 LEU A O 1
ATOM 1689 N N . LEU A 1 209 ? 4.024 -4.997 10.621 1.00 92.75 209 LEU A N 1
ATOM 1690 C CA . LEU A 1 209 ? 4.461 -4.604 11.959 1.00 92.75 209 LEU A CA 1
ATOM 1691 C C . LEU A 1 209 ? 5.407 -3.397 11.913 1.00 92.75 209 LEU A C 1
ATOM 1693 O O . LEU A 1 209 ? 5.251 -2.482 12.720 1.00 92.75 209 LEU A O 1
ATOM 1697 N N . ALA A 1 210 ? 6.354 -3.356 10.969 1.00 90.38 210 ALA A N 1
ATOM 1698 C CA . ALA A 1 210 ? 7.243 -2.207 10.789 1.00 90.38 210 ALA A CA 1
ATOM 1699 C C . ALA A 1 210 ? 6.459 -0.930 10.452 1.00 90.38 210 ALA A C 1
ATOM 1701 O O . ALA A 1 210 ? 6.701 0.126 11.039 1.00 90.38 210 ALA A O 1
ATOM 1702 N N . LYS A 1 211 ? 5.459 -1.037 9.572 1.00 86.31 211 LYS A N 1
ATOM 1703 C CA . LYS A 1 211 ? 4.624 0.098 9.185 1.00 86.31 211 LYS A CA 1
ATOM 1704 C C . LYS A 1 211 ? 3.765 0.614 10.342 1.00 86.31 211 LYS A C 1
ATOM 1706 O O . LYS A 1 211 ? 3.679 1.824 10.534 1.00 86.31 211 LYS A O 1
ATOM 1711 N N . PHE A 1 212 ? 3.174 -0.275 11.142 1.00 89.75 212 PHE A N 1
ATOM 1712 C CA . PHE A 1 212 ? 2.399 0.127 12.321 1.00 89.75 212 PHE A CA 1
ATOM 1713 C C . PHE A 1 212 ? 3.264 0.775 13.409 1.00 89.75 212 PHE A C 1
ATOM 1715 O O . PHE A 1 212 ? 2.815 1.734 14.030 1.00 89.75 212 PHE A O 1
ATOM 1722 N N . LYS A 1 213 ? 4.511 0.319 13.602 1.00 89.31 213 LYS A N 1
ATOM 1723 C CA . LYS A 1 213 ? 5.473 0.971 14.513 1.00 89.31 213 LYS A CA 1
ATOM 1724 C C . LYS A 1 213 ? 5.797 2.412 14.102 1.00 89.31 213 LYS A C 1
ATOM 1726 O O . LYS A 1 213 ? 6.086 3.233 14.963 1.00 89.31 213 LYS A O 1
ATOM 1731 N N . GLY A 1 214 ? 5.766 2.710 12.802 1.00 84.69 214 GLY A N 1
ATOM 1732 C CA . GLY A 1 214 ? 6.061 4.036 12.253 1.00 84.69 214 GLY A CA 1
ATOM 1733 C C . GLY A 1 214 ? 4.880 5.016 12.224 1.00 84.69 214 GLY A C 1
ATOM 1734 O O . GLY A 1 214 ? 5.052 6.132 11.740 1.00 84.69 214 GLY A O 1
ATOM 1735 N N . GLY A 1 215 ? 3.688 4.633 12.693 1.00 87.81 215 GLY A N 1
ATOM 1736 C CA . GLY A 1 215 ? 2.505 5.498 12.671 1.00 87.81 215 GLY A CA 1
ATOM 1737 C C . GLY A 1 215 ? 1.611 5.339 13.898 1.00 87.81 215 GLY A C 1
ATOM 1738 O O . GLY A 1 215 ? 2.013 4.782 14.916 1.00 87.81 215 GLY A O 1
ATOM 1739 N N . ILE A 1 216 ? 0.381 5.848 13.810 1.00 92.50 216 ILE A N 1
ATOM 1740 C CA . ILE A 1 216 ? -0.586 5.815 14.915 1.00 92.50 216 ILE A CA 1
ATOM 1741 C C . ILE A 1 216 ? -1.493 4.597 14.734 1.00 92.50 216 ILE A C 1
ATOM 1743 O O . ILE A 1 216 ? -2.520 4.654 14.055 1.00 92.50 216 ILE A O 1
ATOM 1747 N N . GLY A 1 217 ? -1.055 3.468 15.293 1.00 93.25 217 GLY A N 1
ATOM 1748 C CA . GLY A 1 217 ? -1.729 2.177 15.182 1.00 93.25 217 GLY A CA 1
ATOM 1749 C C . GLY A 1 217 ? -2.764 1.915 16.284 1.00 93.25 217 GLY A C 1
ATOM 1750 O O . GLY A 1 217 ? -2.548 2.248 17.456 1.00 93.25 217 GLY A O 1
ATOM 1751 N N . ARG A 1 218 ? -3.867 1.252 15.921 1.00 96.38 218 ARG A N 1
ATOM 1752 C CA . ARG A 1 218 ? -4.934 0.769 16.810 1.00 96.38 218 ARG A CA 1
ATOM 1753 C C . ARG A 1 218 ? -5.356 -0.655 16.476 1.00 96.38 218 ARG A C 1
ATOM 1755 O O . ARG A 1 218 ? -5.302 -1.068 15.320 1.00 96.38 218 ARG A O 1
ATOM 1762 N N . VAL A 1 219 ? -5.818 -1.368 17.497 1.00 97.06 219 VAL A N 1
ATOM 1763 C CA . VAL A 1 219 ? -6.432 -2.695 17.389 1.00 97.06 219 VAL A CA 1
ATOM 1764 C C . VAL A 1 219 ? -7.788 -2.651 18.087 1.00 97.06 219 VAL A C 1
ATOM 1766 O O . VAL A 1 219 ? -7.885 -2.151 19.210 1.00 97.06 219 VAL A O 1
ATOM 1769 N N . ALA A 1 220 ? -8.827 -3.143 17.418 1.00 96.69 220 ALA A N 1
ATOM 1770 C CA . ALA A 1 220 ? -10.185 -3.235 17.942 1.00 96.69 220 ALA A CA 1
ATOM 1771 C C . ALA A 1 220 ? -10.509 -4.671 18.360 1.00 96.69 220 ALA A C 1
ATOM 1773 O O . ALA A 1 220 ? -10.250 -5.615 17.611 1.00 96.69 220 ALA A O 1
ATOM 1774 N N . TYR A 1 221 ? -11.127 -4.807 19.527 1.00 97.12 221 TYR A N 1
ATOM 1775 C CA . TYR A 1 221 ? -11.600 -6.059 20.101 1.00 97.12 221 TYR A CA 1
ATOM 1776 C C . TYR A 1 221 ? -13.114 -6.015 20.308 1.00 97.12 221 TYR A C 1
ATOM 1778 O O . TYR A 1 221 ? -13.652 -4.962 20.653 1.00 97.12 221 TYR A O 1
ATOM 1786 N N . ASP A 1 222 ? -13.788 -7.148 20.126 1.00 95.31 222 ASP A N 1
ATOM 1787 C CA . ASP A 1 222 ? -15.175 -7.310 20.569 1.00 95.31 222 ASP A CA 1
ATOM 1788 C C . ASP A 1 222 ? -15.265 -7.619 22.076 1.00 95.31 222 ASP A C 1
ATOM 1790 O O . ASP A 1 222 ? -14.257 -7.823 22.761 1.00 95.31 222 ASP A O 1
ATOM 1794 N N . LYS A 1 223 ? -16.497 -7.702 22.595 1.00 92.75 223 LYS A N 1
ATOM 1795 C CA . LYS A 1 223 ? -16.791 -8.058 23.996 1.00 92.75 223 LYS A CA 1
ATOM 1796 C C . LYS A 1 223 ? -16.239 -9.423 24.431 1.00 92.75 223 LYS A C 1
ATOM 1798 O O . LYS A 1 223 ? -16.070 -9.644 25.626 1.00 92.75 223 LYS A O 1
ATOM 1803 N N . SER A 1 224 ? -15.966 -10.332 23.493 1.00 93.25 224 SER A N 1
ATOM 1804 C CA . SER A 1 224 ? -15.384 -11.649 23.785 1.00 93.25 224 SER A CA 1
ATOM 1805 C C . SER A 1 224 ? -13.853 -11.632 23.859 1.00 93.25 224 SER A C 1
ATOM 1807 O O . SER A 1 224 ? -13.243 -12.643 24.198 1.00 93.25 224 SER A O 1
ATOM 1809 N N . GLY A 1 225 ? -13.220 -10.494 23.554 1.00 92.44 225 GLY A N 1
ATOM 1810 C CA . GLY A 1 225 ? -11.767 -10.367 23.496 1.00 92.44 225 GLY A CA 1
ATOM 1811 C C . GLY A 1 225 ? -11.162 -10.851 22.177 1.00 92.44 225 GLY A C 1
ATOM 1812 O O . GLY A 1 225 ? -9.950 -11.042 22.099 1.00 92.44 225 GLY A O 1
ATOM 1813 N N . LYS A 1 226 ? -11.965 -11.027 21.122 1.00 95.06 226 LYS A N 1
ATOM 1814 C CA . LYS A 1 226 ? -11.475 -11.359 19.780 1.00 95.06 226 LYS A CA 1
ATOM 1815 C C . LYS A 1 226 ? -11.101 -10.081 19.026 1.00 95.06 226 LYS A C 1
ATOM 1817 O O . LYS A 1 226 ? -11.853 -9.111 19.045 1.00 95.06 226 LYS A O 1
ATOM 1822 N N . VAL A 1 227 ? -9.971 -10.096 18.313 1.00 96.25 227 VAL A N 1
ATOM 1823 C CA . VAL A 1 227 ? -9.602 -9.010 17.388 1.00 96.25 227 VAL A CA 1
ATOM 1824 C C . VAL A 1 227 ? -10.604 -8.947 16.234 1.00 96.25 227 VAL A C 1
ATOM 1826 O O . VAL A 1 227 ? -10.797 -9.929 15.514 1.00 96.25 227 VAL A O 1
ATOM 1829 N N . ILE A 1 228 ? -11.202 -7.774 16.045 1.00 94.50 228 ILE A N 1
ATOM 1830 C CA . ILE A 1 228 ? -12.186 -7.468 14.995 1.00 94.50 228 ILE A CA 1
ATOM 1831 C C . ILE A 1 228 ? -11.745 -6.315 14.086 1.00 94.50 228 ILE A C 1
ATOM 1833 O O . ILE A 1 228 ? -12.497 -5.903 13.203 1.00 94.50 228 ILE A O 1
ATOM 1837 N N . GLY A 1 229 ? -10.544 -5.769 14.286 1.00 92.62 229 GLY A N 1
ATOM 1838 C CA . GLY A 1 229 ? -9.986 -4.748 13.407 1.00 92.62 229 GLY A CA 1
ATOM 1839 C C . GLY A 1 229 ? -8.569 -4.324 13.772 1.00 92.62 229 GLY A C 1
ATOM 1840 O O . GLY A 1 229 ? -8.171 -4.383 14.933 1.00 92.62 229 GLY A O 1
ATOM 1841 N N . ILE A 1 230 ? -7.828 -3.859 12.769 1.00 93.56 230 ILE A N 1
ATOM 1842 C CA . ILE A 1 230 ? -6.541 -3.172 12.922 1.00 93.56 230 ILE A CA 1
ATOM 1843 C C . ILE A 1 230 ? -6.558 -1.906 12.070 1.00 93.56 230 ILE A C 1
ATOM 1845 O O . ILE A 1 230 ? -7.080 -1.913 10.955 1.00 93.56 230 ILE A O 1
ATOM 1849 N N . GLY A 1 231 ? -5.995 -0.815 12.576 1.00 90.94 231 GLY A N 1
ATOM 1850 C CA . GLY A 1 231 ? -6.032 0.475 11.902 1.00 90.94 231 GLY A CA 1
ATOM 1851 C C . GLY A 1 231 ? -4.773 1.296 12.092 1.00 90.94 231 GLY A C 1
ATOM 1852 O O . GLY A 1 231 ? -4.192 1.292 13.170 1.00 90.94 231 GLY A O 1
ATOM 1853 N N . LEU A 1 232 ? -4.366 2.006 11.045 1.00 90.19 232 LEU A N 1
ATOM 1854 C CA . LEU A 1 232 ? -3.176 2.840 11.023 1.00 90.19 232 LEU A CA 1
ATOM 1855 C C . LEU A 1 232 ? -3.438 4.155 10.293 1.00 90.19 232 LEU A C 1
ATOM 1857 O O . LEU A 1 232 ? -3.983 4.169 9.185 1.00 90.19 232 LEU A O 1
ATOM 1861 N N . VAL A 1 233 ? -2.935 5.239 10.877 1.00 89.12 233 VAL A N 1
ATOM 1862 C CA . VAL A 1 233 ? -2.636 6.476 10.152 1.00 89.12 233 VAL A CA 1
ATOM 1863 C C . VAL A 1 233 ? -1.124 6.669 10.123 1.00 89.12 233 VAL A C 1
ATOM 1865 O O . VAL A 1 233 ? -0.474 6.764 11.167 1.00 89.12 233 VAL A O 1
ATOM 1868 N N . SER A 1 234 ? -0.559 6.698 8.918 1.00 85.12 234 SER A N 1
ATOM 1869 C CA . SER A 1 234 ? 0.821 7.118 8.691 1.00 85.12 234 SER A CA 1
ATOM 1870 C C . SER A 1 234 ? 0.865 8.640 8.704 1.00 85.12 234 SER A C 1
ATOM 1872 O O . SER A 1 234 ? 0.077 9.278 8.009 1.00 85.12 234 SER A O 1
ATOM 1874 N N . PHE A 1 235 ? 1.769 9.215 9.494 1.00 79.62 235 PHE A N 1
ATOM 1875 C CA . PHE A 1 235 ? 1.845 10.657 9.699 1.00 79.62 235 PHE A CA 1
ATOM 1876 C C . PHE A 1 235 ? 3.260 11.166 9.444 1.00 79.62 235 PHE A C 1
ATOM 1878 O O . PHE A 1 235 ? 4.198 10.789 10.147 1.00 79.62 235 PHE A O 1
ATOM 1885 N N . ASP A 1 236 ? 3.403 12.045 8.455 1.00 75.62 236 ASP A N 1
ATOM 1886 C CA . ASP A 1 236 ? 4.634 12.793 8.242 1.00 75.62 236 ASP A CA 1
ATOM 1887 C C . ASP A 1 236 ? 4.566 14.119 9.000 1.00 75.62 236 ASP A C 1
ATOM 1889 O O . ASP A 1 236 ? 3.934 15.083 8.565 1.00 75.62 236 ASP A O 1
ATOM 1893 N N . LYS A 1 237 ? 5.268 14.178 10.134 1.00 71.00 237 LYS A N 1
ATOM 1894 C CA . LYS A 1 237 ? 5.349 15.382 10.972 1.00 71.00 237 LYS A CA 1
ATOM 1895 C C . LYS A 1 237 ? 5.908 16.596 10.230 1.00 71.00 237 LYS A C 1
ATOM 1897 O O . LYS A 1 237 ? 5.584 17.716 10.607 1.00 71.00 237 LYS A O 1
ATOM 1902 N N . SER A 1 238 ? 6.766 16.394 9.227 1.00 71.19 238 SER A N 1
ATOM 1903 C CA . SER A 1 238 ? 7.443 17.494 8.534 1.00 71.19 238 SER A CA 1
ATOM 1904 C C . SER A 1 238 ? 6.526 18.219 7.549 1.00 71.19 238 SER A C 1
ATOM 1906 O O . SER A 1 238 ? 6.577 19.444 7.453 1.00 71.19 238 SER A O 1
ATOM 1908 N N . SER A 1 239 ? 5.656 17.480 6.857 1.00 73.81 239 SER A N 1
ATOM 1909 C CA . SER A 1 239 ? 4.676 18.043 5.921 1.00 73.81 239 SER A CA 1
ATOM 1910 C C . SER A 1 239 ? 3.299 18.274 6.550 1.00 73.81 239 SER A C 1
ATOM 1912 O O . SER A 1 239 ? 2.496 19.041 6.017 1.00 73.81 239 SER A O 1
ATOM 1914 N N . GLY A 1 240 ? 3.020 17.624 7.682 1.00 77.50 240 GLY A N 1
ATOM 1915 C CA . GLY A 1 240 ? 1.698 17.587 8.297 1.00 77.50 240 GLY A CA 1
ATOM 1916 C C . GLY A 1 240 ? 0.711 16.686 7.548 1.00 77.50 240 GLY A C 1
ATOM 1917 O O . GLY A 1 240 ? -0.471 16.686 7.885 1.00 77.50 240 GLY A O 1
ATOM 1918 N N . ASN A 1 241 ? 1.158 15.940 6.534 1.00 81.50 241 ASN A N 1
ATOM 1919 C CA . ASN A 1 241 ? 0.287 15.098 5.723 1.00 81.50 241 ASN A CA 1
ATOM 1920 C C . ASN A 1 241 ? 0.130 13.704 6.333 1.00 81.50 241 ASN A C 1
ATOM 1922 O O . ASN A 1 241 ? 1.088 13.082 6.805 1.00 81.50 241 ASN A O 1
ATOM 1926 N N . CYS A 1 242 ? -1.100 13.207 6.278 1.00 84.38 242 CYS A N 1
ATOM 1927 C CA . CYS A 1 242 ? -1.498 11.925 6.831 1.00 84.38 242 CYS A CA 1
ATOM 1928 C C . CYS A 1 242 ? -2.049 11.021 5.740 1.00 84.38 242 CYS A C 1
ATOM 1930 O O . CYS A 1 242 ? -2.816 11.452 4.883 1.00 84.38 242 CYS A O 1
ATOM 1932 N N . GLU A 1 243 ? -1.738 9.735 5.821 1.00 84.44 243 GLU A N 1
ATOM 1933 C CA . GLU A 1 243 ? -2.367 8.714 4.994 1.00 84.44 243 GLU A CA 1
ATOM 1934 C C . GLU A 1 243 ? -3.037 7.683 5.900 1.00 84.44 243 GLU A C 1
ATOM 1936 O O . GLU A 1 243 ? -2.388 7.057 6.740 1.00 84.44 243 GLU A O 1
ATOM 1941 N N . ILE A 1 244 ? -4.343 7.488 5.717 1.00 81.94 244 ILE A N 1
ATOM 1942 C CA . ILE A 1 244 ? -5.049 6.364 6.321 1.00 81.94 244 ILE A CA 1
ATOM 1943 C C . ILE A 1 244 ? -4.645 5.102 5.566 1.00 81.94 244 ILE A C 1
ATOM 1945 O O . ILE A 1 244 ? -4.972 4.940 4.386 1.00 81.94 244 ILE A O 1
ATOM 1949 N N . GLY A 1 245 ? -3.985 4.166 6.244 1.00 73.38 245 GLY A N 1
ATOM 1950 C CA . GLY A 1 245 ? -3.763 2.865 5.640 1.00 73.38 245 GLY A CA 1
ATOM 1951 C C . GLY A 1 245 ? -2.682 2.004 6.291 1.00 73.38 245 GLY A C 1
ATOM 1952 O O . GLY A 1 245 ? -1.537 2.449 6.380 1.00 73.38 245 GLY A O 1
ATOM 1953 N N . PRO A 1 246 ? -2.991 0.734 6.617 1.00 75.69 246 PRO A N 1
ATOM 1954 C CA . PRO A 1 246 ? -4.297 0.084 6.435 1.00 75.69 246 PRO A CA 1
ATOM 1955 C C . PRO A 1 246 ? -5.274 0.328 7.605 1.00 75.69 246 PRO A C 1
ATOM 1957 O O . PRO A 1 246 ? -4.850 0.406 8.752 1.00 75.69 246 PRO A O 1
ATOM 1960 N N . ILE A 1 247 ? -6.585 0.380 7.326 1.00 85.25 247 ILE A N 1
ATOM 1961 C CA . ILE A 1 247 ? -7.658 0.215 8.329 1.00 85.25 247 ILE A CA 1
ATOM 1962 C C . ILE A 1 247 ? -8.582 -0.912 7.880 1.00 85.25 247 ILE A C 1
ATOM 1964 O O . ILE A 1 247 ? -9.402 -0.698 6.997 1.00 85.25 247 ILE A O 1
ATOM 1968 N N . TYR A 1 248 ? -8.467 -2.080 8.513 1.00 84.06 248 TYR A N 1
ATOM 1969 C CA . TYR A 1 248 ? -9.328 -3.241 8.301 1.00 84.06 248 TYR A CA 1
ATOM 1970 C C . TYR A 1 248 ? -10.213 -3.474 9.520 1.00 84.06 248 TYR A C 1
ATOM 1972 O O . TYR A 1 248 ? -9.753 -3.369 10.654 1.00 84.06 248 TYR A O 1
ATOM 1980 N N . SER A 1 249 ? -11.470 -3.843 9.299 1.00 87.69 249 SER A N 1
ATOM 1981 C CA . SER A 1 249 ? -12.366 -4.211 10.394 1.00 87.69 249 SER A CA 1
ATOM 1982 C C . SER A 1 249 ? -13.495 -5.111 9.918 1.00 87.69 249 SER A C 1
ATOM 1984 O O . SER A 1 249 ? -13.859 -5.089 8.741 1.00 87.69 249 SER A O 1
ATOM 1986 N N . ASP A 1 250 ? -14.041 -5.890 10.845 1.00 87.69 250 ASP A N 1
ATOM 1987 C CA . ASP A 1 250 ? -15.194 -6.761 10.618 1.00 87.69 250 ASP A CA 1
ATOM 1988 C C . ASP A 1 250 ? -16.506 -5.958 10.606 1.00 87.69 250 ASP A C 1
ATOM 1990 O O . ASP A 1 250 ? -17.493 -6.391 10.016 1.00 87.69 250 ASP A O 1
ATOM 1994 N N . THR A 1 251 ? -16.525 -4.771 11.228 1.00 86.50 251 THR A N 1
ATOM 1995 C CA . THR A 1 251 ? -17.702 -3.897 11.303 1.00 86.50 251 THR A CA 1
ATOM 1996 C C . THR A 1 251 ? -17.341 -2.430 11.088 1.00 86.50 251 THR A C 1
ATOM 1998 O O . THR A 1 251 ? -16.257 -1.970 11.449 1.00 86.50 251 THR A O 1
ATOM 2001 N N . LYS A 1 252 ? -18.299 -1.652 10.567 1.00 86.50 252 LYS A N 1
ATOM 2002 C CA . LYS A 1 252 ? -18.170 -0.192 10.438 1.00 86.50 252 LYS A CA 1
ATOM 2003 C C . LYS A 1 252 ? -17.834 0.468 11.782 1.00 86.50 252 LYS A C 1
ATOM 2005 O O . LYS A 1 252 ? -16.968 1.335 11.825 1.00 86.50 252 LYS A O 1
ATOM 2010 N N . ASN A 1 253 ? -18.478 0.030 12.864 1.00 90.06 253 ASN A N 1
ATOM 2011 C CA . ASN A 1 253 ? -18.268 0.588 14.200 1.00 90.06 253 ASN A CA 1
ATOM 2012 C C . ASN A 1 253 ? -16.826 0.378 14.679 1.00 90.06 253 ASN A C 1
ATOM 2014 O O . ASN A 1 253 ? -16.245 1.297 15.241 1.00 90.06 253 ASN A O 1
ATOM 2018 N N . ALA A 1 254 ? -16.208 -0.773 14.395 1.00 91.75 254 ALA A N 1
ATOM 2019 C CA . ALA A 1 254 ? -14.808 -1.007 14.740 1.00 91.75 254 ALA A CA 1
ATOM 2020 C C . ALA A 1 254 ? -13.846 -0.095 13.955 1.00 91.75 254 ALA A C 1
ATOM 2022 O O . ALA A 1 254 ? -12.930 0.473 14.552 1.00 91.75 254 ALA A O 1
ATOM 2023 N N . ALA A 1 255 ? -14.068 0.119 12.649 1.00 90.62 255 ALA A N 1
ATOM 2024 C CA . ALA A 1 255 ? -13.302 1.115 11.885 1.00 90.62 255 ALA A CA 1
ATOM 2025 C C . ALA A 1 255 ? -13.451 2.528 12.470 1.00 90.62 255 ALA A C 1
ATOM 2027 O O . ALA A 1 255 ? -12.456 3.233 12.643 1.00 90.62 255 ALA A O 1
ATOM 2028 N N . GLN A 1 256 ? -14.683 2.928 12.793 1.00 92.25 256 GLN A N 1
ATOM 2029 C CA . GLN A 1 256 ? -14.986 4.243 13.357 1.00 92.25 256 GLN A CA 1
ATOM 2030 C C . GLN A 1 256 ? -14.355 4.428 14.740 1.00 92.25 256 GLN A C 1
ATOM 2032 O O . GLN A 1 256 ? -13.721 5.452 14.967 1.00 92.25 256 GLN A O 1
ATOM 2037 N N . ALA A 1 257 ? -14.434 3.431 15.622 1.00 95.00 257 ALA A N 1
ATOM 2038 C CA . ALA A 1 257 ? -13.832 3.477 16.952 1.00 95.00 257 ALA A CA 1
ATOM 2039 C C . ALA A 1 257 ? -12.303 3.624 16.884 1.00 95.00 257 ALA A C 1
ATOM 2041 O O . ALA A 1 257 ? -11.716 4.465 17.571 1.00 95.00 257 ALA A O 1
ATOM 2042 N N . MET A 1 258 ? -11.643 2.841 16.018 1.00 95.00 258 MET A N 1
ATOM 2043 C CA . MET A 1 258 ? -10.196 2.955 15.812 1.00 95.00 258 MET A CA 1
ATOM 2044 C C . MET A 1 258 ? -9.819 4.338 15.288 1.00 95.00 258 MET A C 1
ATOM 2046 O O . MET A 1 258 ? -8.911 4.966 15.827 1.00 95.00 258 MET A O 1
ATOM 2050 N N . PHE A 1 259 ? -10.523 4.831 14.269 1.00 93.69 259 PHE A N 1
ATOM 2051 C CA . PHE A 1 259 ? -10.210 6.124 13.675 1.00 93.69 259 PHE A CA 1
ATOM 2052 C C . PHE A 1 259 ? -10.506 7.299 14.617 1.00 93.69 259 PHE A C 1
ATOM 2054 O O . PHE A 1 259 ? -9.684 8.203 14.724 1.00 93.69 259 PHE A O 1
ATOM 2061 N N . HIS A 1 260 ? -11.597 7.243 15.385 1.00 95.25 260 HIS A N 1
ATOM 2062 C CA . HIS A 1 260 ? -11.897 8.200 16.451 1.00 95.25 260 HIS A CA 1
ATOM 2063 C C . HIS A 1 260 ? -10.758 8.259 17.482 1.00 95.25 260 HIS A C 1
ATOM 2065 O O . HIS A 1 260 ? -10.269 9.336 17.822 1.00 95.25 260 HIS A O 1
ATOM 2071 N N . SER A 1 261 ? -10.270 7.097 17.931 1.00 95.50 261 SER A N 1
ATOM 2072 C CA . SER A 1 261 ? -9.133 7.005 18.856 1.00 95.50 261 SER A CA 1
ATOM 2073 C C . SER A 1 261 ? -7.824 7.550 18.264 1.00 95.50 261 SER A C 1
ATOM 2075 O O . SER A 1 261 ? -7.006 8.112 18.995 1.00 95.50 261 SER A O 1
ATOM 2077 N N . ILE A 1 262 ? -7.605 7.387 16.956 1.00 93.88 262 ILE A N 1
ATOM 2078 C CA . ILE A 1 262 ? -6.438 7.941 16.256 1.00 93.88 262 ILE A CA 1
ATOM 2079 C C . ILE A 1 262 ? -6.542 9.466 16.160 1.00 93.88 262 ILE A C 1
ATOM 2081 O O . ILE A 1 262 ? -5.597 10.153 16.540 1.00 93.88 262 ILE A O 1
ATOM 2085 N N . LEU A 1 263 ? -7.684 10.003 15.719 1.00 92.69 263 LEU A N 1
ATOM 2086 C CA . LEU A 1 263 ? -7.901 11.450 15.625 1.00 92.69 263 LEU A CA 1
ATOM 2087 C C . LEU A 1 263 ? -7.747 12.145 16.982 1.00 92.69 263 LEU A C 1
ATOM 2089 O O . LEU A 1 263 ? -7.144 13.216 17.047 1.00 92.69 263 LEU A O 1
ATOM 2093 N N . GLY A 1 264 ? -8.230 11.518 18.060 1.00 92.75 264 GLY A N 1
ATOM 2094 C CA . GLY A 1 264 ? -8.035 12.016 19.423 1.00 92.75 264 GLY A CA 1
ATOM 2095 C C . GLY A 1 264 ? -6.559 12.117 19.821 1.00 92.75 264 GLY A C 1
ATOM 2096 O O . GLY A 1 264 ? -6.162 13.100 20.438 1.00 92.75 264 GLY A O 1
ATOM 2097 N N . GLU A 1 265 ? -5.722 11.153 19.422 1.00 92.62 265 GLU A N 1
ATOM 2098 C CA . GLU A 1 265 ? -4.270 11.219 19.659 1.00 92.62 265 GLU A CA 1
ATOM 2099 C C . GLU A 1 265 ? -3.579 12.263 18.771 1.00 92.62 265 GLU A C 1
ATOM 2101 O O . GLU A 1 265 ? -2.644 12.925 19.213 1.00 92.62 265 GLU A O 1
ATOM 2106 N N . MET A 1 266 ? -4.050 12.444 17.534 1.00 89.06 266 MET A N 1
ATOM 2107 C CA . MET A 1 266 ? -3.518 13.462 16.624 1.00 89.06 266 MET A CA 1
ATOM 2108 C C . MET A 1 266 ? -3.836 14.887 17.084 1.00 89.06 266 MET A C 1
ATOM 2110 O O . MET A 1 266 ? -3.074 15.797 16.768 1.00 89.06 266 MET A O 1
ATOM 2114 N N . ASN A 1 267 ? -4.952 15.090 17.796 1.00 84.81 267 ASN A N 1
ATOM 2115 C CA . ASN A 1 267 ? -5.374 16.369 18.378 1.00 84.81 267 ASN A CA 1
ATOM 2116 C C . ASN A 1 267 ? -5.300 17.559 17.391 1.00 84.81 267 ASN A C 1
ATOM 2118 O O . ASN A 1 267 ? -4.769 18.621 17.707 1.00 84.81 267 ASN A O 1
ATOM 2122 N N . GLY A 1 268 ? -5.760 17.356 16.150 1.00 78.94 268 GLY A N 1
ATOM 2123 C CA . GLY A 1 268 ? -5.722 18.378 15.092 1.00 78.94 268 GLY A CA 1
ATOM 2124 C C . GLY A 1 268 ? -4.333 18.668 14.505 1.00 78.94 268 GLY A C 1
ATOM 2125 O O . GLY A 1 268 ? -4.195 19.572 13.688 1.00 78.94 268 GLY A O 1
ATOM 2126 N N . GLY A 1 269 ? -3.304 17.899 14.870 1.00 83.44 269 GLY A N 1
ATOM 2127 C CA . GLY A 1 269 ? -1.914 18.076 14.438 1.00 83.44 269 GLY A CA 1
ATOM 2128 C C . GLY A 1 269 ? -1.611 17.690 12.986 1.00 83.44 269 GLY A C 1
ATOM 2129 O O . GLY A 1 269 ? -0.469 17.366 12.684 1.00 83.44 269 GLY A O 1
ATOM 2130 N N . PHE A 1 270 ? -2.600 17.692 12.093 1.00 88.12 270 PHE A N 1
ATOM 2131 C CA . PHE A 1 270 ? -2.424 17.381 10.675 1.00 88.12 270 PHE A CA 1
ATOM 2132 C C . PHE A 1 270 ? -2.901 18.531 9.791 1.00 88.12 270 PHE A C 1
ATOM 2134 O O . PHE A 1 270 ? -3.728 19.343 10.192 1.00 88.12 270 PHE A O 1
ATOM 2141 N N . LYS A 1 271 ? -2.362 18.596 8.577 1.00 89.25 271 LYS A N 1
ATOM 2142 C CA . LYS A 1 271 ? -2.757 19.534 7.525 1.00 89.25 271 LYS A CA 1
ATOM 2143 C C . LYS A 1 271 ? -3.794 18.902 6.602 1.00 89.25 271 LYS A C 1
ATOM 2145 O O . LYS A 1 271 ? -4.818 19.514 6.317 1.00 89.25 271 LYS A O 1
ATOM 2150 N N . GLU A 1 272 ? -3.513 17.683 6.155 1.00 89.19 272 GLU A N 1
ATOM 2151 C CA . GLU A 1 272 ? -4.330 16.935 5.205 1.00 89.19 272 GLU A CA 1
ATOM 2152 C C . GLU A 1 272 ? -4.356 15.456 5.599 1.00 89.19 272 GLU A C 1
ATOM 2154 O O . GLU A 1 272 ? -3.349 14.917 6.063 1.00 89.19 272 GLU A O 1
ATOM 2159 N N . ILE A 1 273 ? -5.498 14.794 5.417 1.00 87.88 273 ILE A N 1
ATOM 2160 C CA . ILE A 1 273 ? -5.648 13.352 5.566 1.00 87.88 273 ILE A CA 1
ATOM 2161 C C . ILE A 1 273 ? -6.169 12.719 4.279 1.00 87.88 273 ILE A C 1
ATOM 2163 O O . ILE A 1 273 ? -7.255 13.029 3.788 1.00 87.88 273 ILE A O 1
ATOM 2167 N N . ARG A 1 274 ? -5.379 11.782 3.759 1.00 87.25 274 ARG A N 1
ATOM 2168 C CA . ARG A 1 274 ? -5.697 10.984 2.584 1.00 87.25 274 ARG A CA 1
ATOM 2169 C C . ARG A 1 274 ? -6.408 9.702 2.980 1.00 87.25 274 ARG A C 1
ATOM 2171 O O . ARG A 1 274 ? -5.873 8.886 3.732 1.00 87.25 274 ARG A O 1
ATOM 2178 N N . VAL A 1 275 ? -7.578 9.482 2.399 1.00 84.50 275 VAL A N 1
ATOM 2179 C CA . VAL A 1 275 ? -8.379 8.267 2.533 1.00 84.50 275 VAL A CA 1
ATOM 2180 C C . VAL A 1 275 ? -8.331 7.502 1.222 1.00 84.50 275 VAL A C 1
ATOM 2182 O O . VAL A 1 2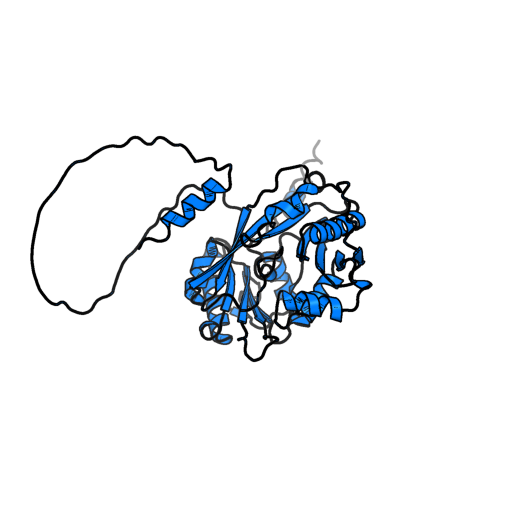75 ? -8.518 8.064 0.145 1.00 84.50 275 VAL A O 1
ATOM 2185 N N . ARG A 1 276 ? -8.074 6.198 1.310 1.00 80.38 276 ARG A N 1
ATOM 2186 C CA . ARG A 1 276 ? -8.076 5.282 0.170 1.00 80.38 276 ARG A CA 1
ATOM 2187 C C . ARG A 1 276 ? -9.099 4.184 0.415 1.00 80.38 276 ARG A C 1
ATOM 2189 O O . ARG A 1 276 ? -9.101 3.572 1.482 1.00 80.38 276 ARG A O 1
ATOM 2196 N N . CYS A 1 277 ? -9.956 3.931 -0.564 1.00 77.25 277 CYS A N 1
ATOM 2197 C CA . CYS A 1 277 ? -11.026 2.943 -0.446 1.00 77.25 277 CYS A CA 1
ATOM 2198 C C . CYS A 1 277 ? -11.247 2.184 -1.760 1.00 77.25 277 CYS A C 1
ATOM 2200 O O . CYS A 1 277 ? -10.791 2.618 -2.818 1.00 77.25 277 CYS A O 1
ATOM 2202 N N . SER A 1 278 ? -11.909 1.027 -1.694 1.00 78.69 278 SER A N 1
ATOM 2203 C CA . SER A 1 278 ? -12.220 0.190 -2.857 1.00 78.69 278 SER A CA 1
ATOM 2204 C C . SER A 1 278 ? -13.729 0.118 -3.121 1.00 78.69 278 SER A C 1
ATOM 2206 O O . SER A 1 278 ? -14.537 0.202 -2.194 1.00 78.69 278 SER A O 1
ATOM 2208 N N . ASP A 1 279 ? -14.117 -0.099 -4.381 1.00 76.25 279 ASP A N 1
ATOM 2209 C CA . ASP A 1 279 ? -15.515 -0.362 -4.785 1.00 76.25 279 ASP A CA 1
ATOM 2210 C C . ASP A 1 279 ? -16.071 -1.714 -4.301 1.00 76.25 279 ASP A C 1
ATOM 2212 O O . ASP A 1 279 ? -17.258 -1.982 -4.466 1.00 76.25 279 ASP A O 1
ATOM 2216 N N . LYS A 1 280 ? -15.241 -2.589 -3.719 1.00 73.19 280 LYS A N 1
ATOM 2217 C CA . LYS A 1 280 ? -15.654 -3.938 -3.288 1.00 73.19 280 LYS A CA 1
ATOM 2218 C C . LYS A 1 280 ? -16.111 -4.035 -1.836 1.00 73.19 280 LYS A C 1
ATOM 2220 O O . LYS A 1 280 ? -16.590 -5.093 -1.439 1.00 73.19 280 LYS A O 1
ATOM 2225 N N . PHE A 1 281 ? -16.003 -2.964 -1.056 1.00 69.44 281 PHE A N 1
ATOM 2226 C CA . PHE A 1 281 ? -16.530 -2.925 0.304 1.00 69.44 281 PHE A CA 1
ATOM 2227 C C . PHE A 1 281 ? -17.812 -2.084 0.357 1.00 69.44 281 PHE A C 1
ATOM 2229 O O . PHE A 1 281 ? -17.787 -0.893 0.067 1.00 69.44 281 PHE A O 1
ATOM 2236 N N . GLU A 1 282 ? -18.927 -2.694 0.766 1.00 63.03 282 GLU A N 1
ATOM 2237 C CA . GLU A 1 282 ? -20.258 -2.061 0.834 1.00 63.03 282 GLU A CA 1
ATOM 2238 C C . GLU A 1 282 ? -20.294 -0.832 1.770 1.00 63.03 282 GLU A C 1
ATOM 2240 O O . GLU A 1 282 ? -21.053 0.110 1.551 1.00 63.03 282 GLU A O 1
ATOM 2245 N N . GLY A 1 283 ? -19.410 -0.782 2.775 1.00 65.88 283 GLY A N 1
ATOM 2246 C CA . GLY A 1 283 ? -19.250 0.354 3.691 1.00 65.88 283 GLY A CA 1
ATOM 2247 C C . GLY A 1 283 ? -18.119 1.327 3.336 1.00 65.88 283 GLY A C 1
ATOM 2248 O O . GLY A 1 283 ? -17.784 2.190 4.153 1.00 65.88 283 GLY A O 1
ATOM 2249 N N . SER A 1 284 ? -17.486 1.189 2.165 1.00 65.81 284 SER A N 1
ATOM 2250 C CA . SER A 1 284 ? -16.234 1.889 1.827 1.00 65.81 284 SER A CA 1
ATOM 2251 C C . SER A 1 284 ? -16.367 3.402 1.818 1.00 65.81 284 SER A C 1
ATOM 2253 O O . SER A 1 284 ? -15.467 4.094 2.291 1.00 65.81 284 SER A O 1
ATOM 2255 N N . ALA A 1 285 ? -17.520 3.892 1.371 1.00 65.50 285 ALA A N 1
ATOM 2256 C CA . ALA A 1 285 ? -17.847 5.308 1.308 1.00 65.50 285 ALA A CA 1
ATOM 2257 C C . ALA A 1 285 ? -18.405 5.879 2.625 1.00 65.50 285 ALA A C 1
ATOM 2259 O O . ALA A 1 285 ? -18.475 7.096 2.798 1.00 65.50 285 ALA A O 1
ATOM 2260 N N . THR A 1 286 ? -18.878 5.023 3.539 1.00 78.62 286 THR A N 1
ATOM 2261 C CA . THR A 1 286 ? -19.749 5.451 4.648 1.00 78.62 286 THR A CA 1
ATOM 2262 C C . THR A 1 286 ? -19.075 5.412 6.010 1.00 78.62 286 THR A C 1
ATOM 2264 O O . THR A 1 286 ? -19.470 6.179 6.887 1.00 78.62 286 THR A O 1
ATOM 2267 N N . TRP A 1 287 ? -18.043 4.585 6.206 1.00 85.25 287 TRP A N 1
ATOM 2268 C CA . TRP A 1 287 ? -17.379 4.475 7.510 1.00 85.25 287 TRP A CA 1
ATOM 2269 C C . TRP A 1 287 ? -16.735 5.799 7.951 1.00 85.25 287 TRP A C 1
ATOM 2271 O O . TRP A 1 287 ? -16.865 6.173 9.114 1.00 85.25 287 TRP A O 1
ATOM 2281 N N . ILE A 1 288 ? -16.121 6.538 7.020 1.00 88.44 288 ILE A N 1
ATOM 2282 C CA . ILE A 1 288 ? -15.441 7.815 7.287 1.00 88.44 288 ILE A CA 1
ATOM 2283 C C . ILE A 1 288 ? -16.412 8.997 7.403 1.00 88.44 288 ILE A C 1
ATOM 2285 O O . ILE A 1 288 ? -16.085 10.020 7.995 1.00 88.44 288 ILE A O 1
ATOM 2289 N N . ARG A 1 289 ? -17.630 8.868 6.857 1.00 90.31 289 ARG A N 1
ATOM 2290 C CA . ARG A 1 289 ? -18.581 9.978 6.701 1.00 90.31 289 ARG A CA 1
ATOM 2291 C C . ARG A 1 289 ? -18.860 10.770 7.988 1.00 90.31 289 ARG A C 1
ATOM 2293 O O . ARG A 1 289 ? -18.950 11.993 7.856 1.00 90.31 289 ARG A O 1
ATOM 2300 N N . PRO A 1 290 ? -18.996 10.151 9.181 1.00 93.25 290 PRO A N 1
ATOM 2301 C CA . PRO A 1 290 ? -19.256 10.891 10.419 1.00 93.25 290 PRO A CA 1
ATOM 2302 C C . PRO A 1 290 ? -18.141 11.850 10.835 1.00 93.25 290 PRO A C 1
ATOM 2304 O O . PRO A 1 290 ? -18.406 12.776 11.585 1.00 93.25 290 PRO A O 1
ATOM 2307 N N . PHE A 1 291 ? -16.917 11.652 10.344 1.00 93.44 291 PHE A N 1
ATOM 2308 C CA . PHE A 1 291 ? -15.763 12.488 10.675 1.00 93.44 291 PHE A CA 1
ATOM 2309 C C . PHE A 1 291 ? -15.598 13.681 9.730 1.00 93.44 291 PHE A C 1
ATOM 2311 O O . PHE A 1 291 ? -14.655 14.448 9.884 1.00 93.44 291 PHE A O 1
ATOM 2318 N N . LEU A 1 292 ? -16.471 13.828 8.726 1.00 93.56 292 LEU A N 1
ATOM 2319 C CA . LEU A 1 292 ? -16.316 14.801 7.644 1.00 93.56 292 LEU A CA 1
ATOM 2320 C C . LEU A 1 292 ? -17.395 15.883 7.700 1.00 93.56 292 LEU A C 1
ATOM 2322 O O . LEU A 1 292 ? -18.592 15.584 7.733 1.00 93.56 292 LEU A O 1
ATOM 2326 N N . ARG A 1 293 ? -16.991 17.153 7.617 1.00 93.38 293 ARG A N 1
ATOM 2327 C CA . ARG A 1 293 ? -17.923 18.290 7.496 1.00 93.38 293 ARG A CA 1
ATOM 2328 C C . ARG A 1 293 ? -18.605 18.333 6.131 1.00 93.38 293 ARG A C 1
ATOM 2330 O O . ARG A 1 293 ? -19.757 18.747 6.024 1.00 93.38 293 ARG A O 1
ATOM 2337 N N . ARG A 1 294 ? -17.926 17.843 5.092 1.00 90.06 294 ARG A N 1
ATOM 2338 C CA . ARG A 1 294 ? -18.450 17.753 3.723 1.00 90.06 294 ARG A CA 1
ATOM 2339 C C . ARG A 1 294 ? -18.818 16.325 3.326 1.00 90.06 294 ARG A C 1
ATOM 2341 O O . ARG A 1 294 ? -18.534 15.359 4.033 1.00 90.06 294 ARG A O 1
ATOM 2348 N N . ARG A 1 295 ? -19.486 16.185 2.178 1.00 87.50 295 ARG A N 1
ATOM 2349 C CA . ARG A 1 295 ? -19.798 14.877 1.587 1.00 87.50 295 ARG A CA 1
ATOM 2350 C C . ARG A 1 295 ? -18.498 14.131 1.252 1.00 87.50 295 ARG A C 1
ATOM 2352 O O . ARG A 1 295 ? -17.543 14.735 0.780 1.00 87.50 295 ARG A O 1
ATOM 2359 N N . HIS A 1 296 ? -18.484 12.815 1.472 1.00 87.12 296 HIS A N 1
ATOM 2360 C CA . HIS A 1 296 ? -17.382 11.966 1.023 1.00 87.12 296 HIS A CA 1
ATOM 2361 C C . HIS A 1 296 ? -17.377 11.891 -0.512 1.00 87.12 296 HIS A C 1
ATOM 2363 O O . HIS A 1 296 ? -18.397 11.560 -1.121 1.00 87.12 296 HIS A O 1
ATOM 2369 N N . GLU A 1 297 ? -16.240 12.212 -1.120 1.00 84.25 297 GLU A N 1
ATOM 2370 C CA . GLU A 1 297 ? -16.020 12.189 -2.565 1.00 84.25 297 GLU A CA 1
ATOM 2371 C C . GLU A 1 297 ? -15.034 11.080 -2.888 1.00 84.25 297 GLU A C 1
ATOM 2373 O O . GLU A 1 297 ? -13.987 10.991 -2.258 1.00 84.25 297 GLU A O 1
ATOM 2378 N N . MET A 1 298 ? -15.356 10.243 -3.866 1.00 82.88 298 MET A N 1
ATOM 2379 C CA . MET A 1 298 ? -14.520 9.117 -4.269 1.00 82.88 298 MET A CA 1
ATOM 2380 C C . MET A 1 298 ? -13.984 9.373 -5.674 1.00 82.88 298 MET A C 1
ATOM 2382 O O . MET A 1 298 ? -14.681 9.125 -6.659 1.00 82.88 298 MET A O 1
ATOM 2386 N N . THR A 1 299 ? -12.742 9.844 -5.775 1.00 87.38 299 THR A N 1
ATOM 2387 C CA . THR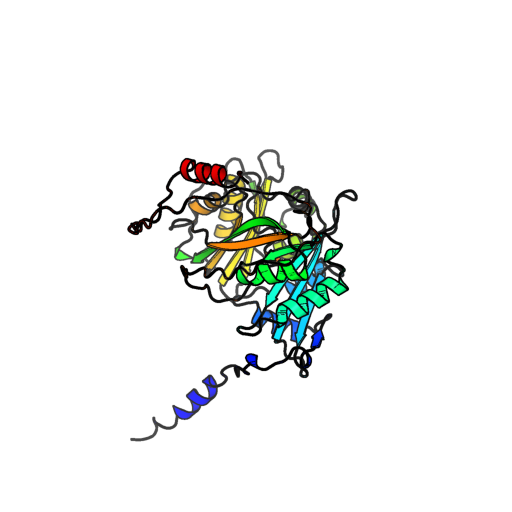 A 1 299 ? -12.083 10.069 -7.068 1.00 87.38 299 THR A CA 1
ATOM 2388 C C . THR A 1 299 ? -11.360 8.795 -7.501 1.00 87.38 299 THR A C 1
ATOM 2390 O O . THR A 1 299 ? -10.490 8.333 -6.758 1.00 87.38 299 THR A O 1
ATOM 2393 N N . PRO A 1 300 ? -11.683 8.194 -8.667 1.00 86.81 300 PRO A N 1
ATOM 2394 C CA . PRO A 1 300 ? -10.972 7.021 -9.162 1.00 86.81 300 PRO A CA 1
ATOM 2395 C C . PRO A 1 300 ? -9.477 7.307 -9.282 1.00 86.81 300 PRO A C 1
ATOM 2397 O O . PRO A 1 300 ? -9.058 8.229 -9.976 1.00 86.81 300 PRO A O 1
ATOM 2400 N N . PHE A 1 301 ? -8.674 6.495 -8.609 1.00 82.94 301 PHE A N 1
ATOM 2401 C CA . PHE A 1 301 ? -7.225 6.646 -8.557 1.00 82.94 301 PHE A CA 1
ATOM 2402 C C . PHE A 1 301 ? -6.520 5.535 -9.332 1.00 82.94 301 PHE A C 1
ATOM 2404 O O . PHE A 1 301 ? -5.541 5.780 -10.035 1.00 82.94 301 PHE A O 1
ATOM 2411 N N . ALA A 1 302 ? -7.015 4.301 -9.214 1.00 85.69 302 ALA A N 1
ATOM 2412 C CA . ALA A 1 302 ? -6.361 3.145 -9.804 1.00 85.69 302 ALA A CA 1
ATOM 2413 C C . ALA A 1 302 ? -7.258 1.919 -9.928 1.00 85.69 302 ALA A C 1
ATOM 2415 O O . ALA A 1 302 ? -8.309 1.826 -9.301 1.00 85.69 302 ALA A O 1
ATOM 2416 N N . TYR A 1 303 ? -6.783 0.929 -10.676 1.00 86.69 303 TYR A N 1
ATOM 2417 C CA . TYR A 1 303 ? -7.448 -0.351 -10.866 1.00 86.69 303 TYR A CA 1
ATOM 2418 C C . TYR A 1 303 ? -6.503 -1.492 -10.522 1.00 86.69 303 TYR A C 1
ATOM 2420 O O . TYR A 1 303 ? -5.359 -1.513 -10.979 1.00 86.69 303 TYR A O 1
ATOM 2428 N N . VAL A 1 304 ? -7.001 -2.475 -9.777 1.00 88.12 304 VAL A N 1
ATOM 2429 C CA . VAL A 1 304 ? -6.301 -3.746 -9.594 1.00 88.12 304 VAL A CA 1
ATOM 2430 C C . VAL A 1 304 ? -6.286 -4.494 -10.918 1.00 88.12 304 VAL A C 1
ATOM 2432 O O . VAL A 1 304 ? -7.336 -4.699 -11.535 1.00 88.12 304 VAL A O 1
ATOM 2435 N N . LYS A 1 305 ? -5.105 -4.936 -11.346 1.00 91.19 305 LYS A N 1
ATOM 2436 C CA . LYS A 1 305 ? -4.937 -5.768 -12.533 1.00 91.19 305 LYS A CA 1
ATOM 2437 C C . LYS A 1 305 ? -3.957 -6.897 -12.296 1.00 91.19 305 LYS A C 1
ATOM 2439 O O . LYS A 1 305 ? -2.911 -6.677 -11.701 1.00 91.19 305 LYS A O 1
ATOM 2444 N N . PHE A 1 306 ? -4.279 -8.069 -12.834 1.00 93.19 306 PHE A N 1
ATOM 2445 C CA . PHE A 1 306 ? -3.428 -9.259 -12.806 1.00 93.19 306 PHE A CA 1
ATOM 2446 C C . PHE A 1 306 ? -3.407 -9.955 -14.167 1.00 93.19 306 PHE A C 1
ATOM 2448 O O . PHE A 1 306 ? -4.318 -9.805 -14.989 1.00 93.19 306 PHE A O 1
ATOM 2455 N N . ASN A 1 307 ? -2.346 -10.705 -14.435 1.00 95.12 307 ASN A N 1
ATOM 2456 C CA . ASN A 1 307 ? -2.178 -11.458 -15.677 1.00 95.12 307 ASN A CA 1
ATOM 2457 C C . ASN A 1 307 ? -2.889 -12.815 -15.685 1.00 95.12 307 ASN A C 1
ATOM 2459 O O . ASN A 1 307 ? -3.200 -13.316 -16.765 1.00 95.12 307 ASN A O 1
ATOM 2463 N N . ARG A 1 308 ? -3.202 -13.392 -14.518 1.00 93.62 308 ARG A N 1
ATOM 2464 C CA . ARG A 1 308 ? -3.857 -14.704 -14.419 1.00 93.62 308 ARG A CA 1
ATOM 2465 C C . ARG A 1 308 ? -5.150 -14.655 -13.631 1.00 93.62 308 ARG A C 1
ATOM 2467 O O . ARG A 1 308 ? -6.187 -14.953 -14.212 1.00 93.62 308 ARG A O 1
ATOM 2474 N N . VAL A 1 309 ? -5.077 -14.284 -12.352 1.00 91.75 309 VAL A N 1
ATOM 2475 C CA . VAL A 1 309 ? -6.203 -14.292 -11.404 1.00 91.75 309 VAL A CA 1
ATOM 2476 C C . VAL A 1 309 ? -6.015 -13.212 -10.340 1.00 91.75 309 VAL A C 1
ATOM 2478 O O . VAL A 1 309 ? -4.893 -12.778 -10.080 1.00 91.75 309 VAL A O 1
ATOM 2481 N N . ILE A 1 310 ? -7.101 -12.781 -9.697 1.00 88.19 310 ILE A N 1
ATOM 2482 C CA . ILE A 1 310 ? -6.966 -12.075 -8.416 1.00 88.19 310 ILE A CA 1
ATOM 2483 C C . ILE A 1 310 ? -6.412 -13.093 -7.408 1.00 88.19 310 ILE A C 1
ATOM 2485 O O . ILE A 1 310 ? -6.965 -14.189 -7.366 1.00 88.19 310 ILE A O 1
ATOM 2489 N N . PRO A 1 311 ? -5.328 -12.794 -6.664 1.00 87.25 311 PRO A N 1
ATOM 2490 C CA . PRO A 1 311 ? -4.755 -13.757 -5.728 1.00 87.25 311 PRO A CA 1
ATOM 2491 C C . PRO A 1 311 ? -5.799 -14.276 -4.731 1.00 87.25 311 PRO A C 1
ATOM 2493 O O . PRO A 1 311 ? -6.646 -13.516 -4.252 1.00 87.25 311 PRO A O 1
ATOM 2496 N N . ASP A 1 312 ? -5.744 -15.575 -4.450 1.00 82.62 312 ASP A N 1
ATOM 2497 C CA . ASP A 1 312 ? -6.760 -16.260 -3.658 1.00 82.62 312 ASP A CA 1
ATOM 2498 C C . ASP A 1 312 ? -6.715 -15.846 -2.184 1.00 82.62 312 ASP A C 1
ATOM 2500 O O . ASP A 1 312 ? -5.666 -15.545 -1.613 1.00 82.62 312 ASP A O 1
ATOM 2504 N N . GLY A 1 313 ? -7.888 -15.839 -1.548 1.00 80.00 313 GLY A N 1
ATOM 2505 C CA . GLY A 1 313 ? -8.026 -15.555 -0.119 1.00 80.00 313 GLY A CA 1
ATOM 2506 C C . GLY A 1 313 ? -7.812 -14.089 0.276 1.00 80.00 313 GLY A C 1
ATOM 2507 O O . GLY A 1 313 ? -7.923 -13.768 1.458 1.00 80.00 313 GLY A O 1
ATOM 2508 N N . LEU A 1 314 ? -7.559 -13.186 -0.678 1.00 82.25 314 LEU A N 1
ATOM 2509 C CA . LEU A 1 314 ? -7.525 -11.753 -0.400 1.00 82.25 314 LEU A CA 1
ATOM 2510 C C . LEU A 1 314 ? -8.921 -11.240 -0.056 1.00 82.25 314 LEU A C 1
ATOM 2512 O O . LEU A 1 314 ? -9.816 -11.197 -0.905 1.00 82.25 314 LEU A O 1
ATOM 2516 N N . ASN A 1 315 ? -9.106 -10.806 1.189 1.00 75.94 315 ASN A N 1
ATOM 2517 C CA . ASN A 1 315 ? -10.387 -10.279 1.630 1.00 75.94 315 ASN A CA 1
ATOM 2518 C C . ASN A 1 315 ? -10.515 -8.788 1.287 1.00 75.94 315 ASN A C 1
ATOM 2520 O O . ASN A 1 315 ? -10.170 -7.901 2.069 1.00 75.94 315 ASN A O 1
ATOM 2524 N N . MET A 1 316 ? -11.056 -8.524 0.099 1.00 67.88 316 MET A N 1
ATOM 2525 C CA . MET A 1 316 ? -11.299 -7.172 -0.414 1.00 67.88 316 MET A CA 1
ATOM 2526 C C . MET A 1 316 ? -12.628 -6.565 0.072 1.00 67.88 316 MET A C 1
ATOM 2528 O O . MET A 1 316 ? -12.932 -5.428 -0.289 1.00 67.88 316 MET A O 1
ATOM 2532 N N . SER A 1 317 ? -13.417 -7.304 0.869 1.00 62.16 317 SER A N 1
ATOM 2533 C CA . SER A 1 317 ? -14.701 -6.848 1.420 1.00 62.16 317 SER A CA 1
ATOM 2534 C C . SER A 1 317 ? -14.560 -6.138 2.768 1.00 62.16 317 SER A C 1
ATOM 2536 O O . SER A 1 317 ? -15.568 -5.800 3.378 1.00 62.16 317 SER A O 1
ATOM 2538 N N . LYS A 1 318 ? -13.336 -5.923 3.260 1.00 62.91 318 LYS A N 1
ATOM 2539 C CA . LYS A 1 318 ? -13.047 -5.051 4.408 1.00 62.91 318 LYS A CA 1
ATOM 2540 C C . LYS A 1 318 ? -12.541 -3.693 3.896 1.00 62.91 318 LYS A C 1
ATOM 2542 O O . LYS A 1 318 ? -11.962 -3.651 2.803 1.00 62.91 318 LYS A O 1
ATOM 2547 N N . PRO A 1 319 ? -12.735 -2.581 4.639 1.00 50.34 319 PRO A N 1
ATOM 2548 C CA . PRO A 1 319 ? -12.198 -1.286 4.224 1.00 50.34 319 PRO A CA 1
ATOM 2549 C C . PRO A 1 319 ? -10.701 -1.441 3.953 1.00 50.34 319 PRO A C 1
ATOM 2551 O O . PRO A 1 319 ? -10.000 -2.068 4.741 1.00 50.34 319 PRO A O 1
ATOM 2554 N N . SER A 1 320 ? -10.207 -1.010 2.788 1.00 51.22 320 SER A N 1
ATOM 2555 C CA . SER A 1 320 ? -8.788 -1.199 2.496 1.00 51.22 320 SER A CA 1
ATOM 2556 C C . SER A 1 320 ? -8.182 -0.278 1.444 1.00 51.22 320 SER A C 1
ATOM 2558 O O . SER A 1 320 ? -8.797 0.066 0.434 1.00 51.22 320 SER A O 1
ATOM 2560 N N . SER A 1 321 ? -6.893 -0.010 1.676 1.00 47.16 321 SER A N 1
ATOM 2561 C CA . SER A 1 321 ? -5.863 0.457 0.744 1.00 47.16 321 SER A CA 1
ATOM 2562 C C . SER A 1 321 ? -4.932 -0.701 0.312 1.00 47.16 321 SER A C 1
ATOM 2564 O O . SER A 1 321 ? -3.747 -0.522 0.046 1.00 47.16 321 SER A O 1
ATOM 2566 N N . PHE A 1 322 ? -5.481 -1.920 0.262 1.00 44.78 322 PHE A N 1
ATOM 2567 C CA . PHE A 1 322 ? -4.791 -3.219 0.292 1.00 44.78 322 PHE A CA 1
ATOM 2568 C C . PHE A 1 322 ? -3.612 -3.413 -0.698 1.00 44.78 322 PHE A C 1
ATOM 2570 O O . PHE A 1 322 ? -2.629 -4.061 -0.349 1.00 44.78 322 PHE A O 1
ATOM 2577 N N . LEU A 1 323 ? -3.655 -2.833 -1.901 1.00 43.31 323 LEU A N 1
ATOM 2578 C CA . LEU A 1 323 ? -2.591 -2.946 -2.919 1.00 43.31 323 LEU A CA 1
ATOM 2579 C C . LEU A 1 323 ? -1.877 -1.611 -3.215 1.00 43.31 323 LEU A C 1
ATOM 2581 O O . LEU A 1 323 ? -1.088 -1.508 -4.152 1.00 43.31 323 LEU A O 1
ATOM 2585 N N . LEU A 1 324 ? -2.135 -0.562 -2.433 1.00 40.69 324 LEU A N 1
ATOM 2586 C CA . LEU A 1 324 ? -1.721 0.806 -2.762 1.00 40.69 324 LEU A CA 1
ATOM 2587 C C . LEU A 1 324 ? -0.293 1.185 -2.362 1.00 40.69 324 LEU A C 1
ATOM 2589 O O . LEU A 1 324 ? 0.181 2.238 -2.791 1.00 40.69 324 LEU A O 1
ATOM 2593 N N . HIS A 1 325 ? 0.438 0.307 -1.670 1.00 42.47 325 HIS A N 1
ATOM 2594 C CA . HIS A 1 325 ? 1.901 0.423 -1.545 1.00 42.47 325 HIS A CA 1
ATOM 2595 C C . HIS A 1 325 ? 2.595 0.474 -2.917 1.00 42.47 325 HIS A C 1
ATOM 2597 O O . HIS A 1 325 ? 3.706 0.975 -3.058 1.00 42.47 325 HIS A O 1
ATOM 2603 N N . ALA A 1 326 ? 1.908 -0.031 -3.944 1.00 33.06 326 ALA A N 1
ATOM 2604 C CA . ALA A 1 326 ? 2.359 -0.077 -5.317 1.00 33.06 326 ALA A CA 1
ATOM 2605 C C . ALA A 1 326 ? 1.909 1.112 -6.185 1.00 33.06 326 ALA A C 1
ATOM 2607 O O . ALA A 1 326 ? 2.320 1.182 -7.337 1.00 33.06 326 ALA A O 1
ATOM 2608 N N . ILE A 1 327 ? 1.130 2.081 -5.694 1.00 34.34 327 ILE A N 1
ATOM 2609 C CA . ILE A 1 327 ? 0.859 3.288 -6.491 1.00 34.34 327 ILE A CA 1
ATOM 2610 C C . ILE A 1 327 ? 1.115 4.555 -5.697 1.00 34.34 327 ILE A C 1
ATOM 2612 O O . ILE A 1 327 ? 0.320 4.996 -4.861 1.00 34.34 327 ILE A O 1
ATOM 2616 N N . ARG A 1 328 ? 2.174 5.226 -6.135 1.00 47.25 328 ARG A N 1
ATOM 2617 C CA . ARG A 1 328 ? 2.232 6.680 -6.212 1.00 47.25 328 ARG A CA 1
ATOM 2618 C C . ARG A 1 328 ? 2.538 6.994 -7.674 1.00 47.25 328 ARG A C 1
ATOM 2620 O O . ARG A 1 328 ? 3.653 6.770 -8.121 1.00 47.25 328 ARG A O 1
ATOM 2627 N N . SER A 1 329 ? 1.514 7.380 -8.430 1.00 36.59 329 SER A N 1
ATOM 2628 C CA . SER A 1 329 ? 1.673 7.913 -9.783 1.00 36.59 329 SER A CA 1
ATOM 2629 C C . SER A 1 329 ? 1.681 9.428 -9.656 1.00 36.59 329 SER A C 1
ATOM 2631 O O . SER A 1 329 ? 0.736 10.003 -9.116 1.00 36.59 329 SER A O 1
ATOM 2633 N N . THR A 1 330 ? 2.764 10.074 -10.079 1.00 39.59 330 THR A N 1
ATOM 2634 C CA . THR A 1 330 ? 2.887 11.534 -10.096 1.00 39.59 330 THR A CA 1
ATOM 2635 C C . THR A 1 330 ? 2.594 12.046 -11.504 1.00 39.59 330 THR A C 1
ATOM 2637 O O . THR A 1 330 ? 3.484 12.384 -12.276 1.00 39.59 330 THR A O 1
ATOM 2640 N N . GLY A 1 331 ? 1.310 12.095 -11.851 1.00 37.28 331 GLY A N 1
ATOM 2641 C CA . GLY A 1 331 ? 0.806 13.012 -12.873 1.00 37.28 331 GLY A CA 1
ATOM 2642 C C . GLY A 1 331 ? -0.013 14.112 -12.193 1.00 37.28 331 GLY A C 1
ATOM 2643 O O . GLY A 1 331 ? -0.640 13.825 -11.170 1.00 37.28 331 GLY A O 1
ATOM 2644 N N . PRO A 1 332 ? -0.031 15.361 -12.697 1.00 28.31 332 PRO A N 1
ATOM 2645 C CA . PRO A 1 332 ? -1.070 16.300 -12.282 1.00 28.31 332 PRO A CA 1
ATOM 2646 C C . PRO A 1 332 ? -2.449 15.657 -12.532 1.00 28.31 332 PRO A C 1
ATOM 2648 O O . PRO A 1 332 ? -2.585 14.914 -13.511 1.00 28.31 332 PRO A O 1
ATOM 2651 N N . PRO A 1 333 ? -3.463 15.896 -11.678 1.00 31.64 333 PRO A N 1
ATOM 2652 C CA . PRO A 1 333 ? -4.826 15.510 -12.014 1.00 31.64 333 PRO A CA 1
ATOM 2653 C C . PRO A 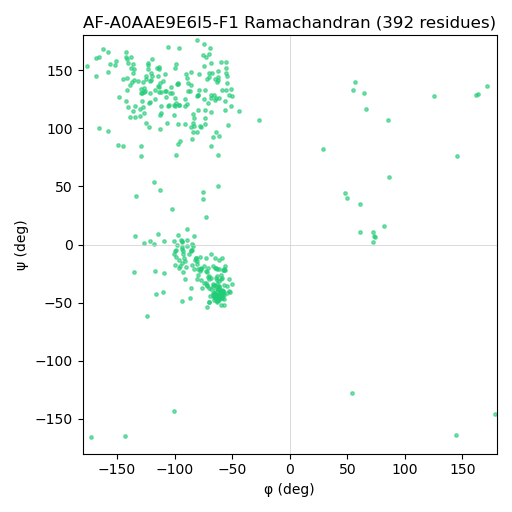1 333 ? -5.168 16.181 -13.345 1.00 31.64 333 PRO A C 1
ATOM 2655 O O . PRO A 1 333 ? -5.142 17.407 -13.453 1.00 31.64 333 PRO A O 1
ATOM 2658 N N . SER A 1 334 ? -5.410 15.383 -14.381 1.00 31.69 334 SER A N 1
ATOM 2659 C CA . SER A 1 334 ? -5.982 15.909 -15.612 1.00 31.69 334 SER A CA 1
ATOM 2660 C C . SER A 1 334 ? -7.382 16.440 -15.289 1.00 31.69 334 SER A C 1
ATOM 2662 O O . SER A 1 334 ? -8.100 15.787 -14.520 1.00 31.69 334 SER A O 1
ATOM 2664 N N . PRO A 1 335 ? -7.787 17.592 -15.850 1.00 24.00 335 PRO A N 1
ATOM 2665 C CA . PRO A 1 335 ? -9.189 17.982 -15.824 1.00 24.00 335 PRO A CA 1
ATOM 2666 C C . PRO A 1 335 ? -10.042 16.858 -16.443 1.00 24.00 335 PRO A C 1
ATOM 2668 O O . PRO A 1 335 ? -9.512 16.012 -17.175 1.00 24.00 335 PRO A O 1
ATOM 2671 N N . PRO A 1 336 ? -11.342 16.787 -16.119 1.00 26.88 336 PRO A N 1
ATOM 2672 C CA . PRO A 1 336 ? -12.242 15.819 -16.727 1.00 26.88 336 PRO A CA 1
ATOM 2673 C C . PRO A 1 336 ? -12.424 16.185 -18.206 1.00 26.88 336 PRO A C 1
ATOM 2675 O O . PRO A 1 336 ? -13.346 16.906 -18.564 1.00 26.88 336 PRO A O 1
ATOM 2678 N N . ASP A 1 337 ? -11.509 15.735 -19.062 1.00 26.66 337 ASP A N 1
ATOM 2679 C CA . ASP A 1 337 ? -11.607 15.961 -20.498 1.00 26.66 337 ASP A CA 1
ATOM 2680 C C . ASP A 1 337 ? -12.502 14.887 -21.122 1.00 26.66 337 ASP A C 1
ATOM 2682 O O . ASP A 1 337 ? -12.120 13.728 -21.315 1.00 26.66 337 ASP A O 1
ATOM 2686 N N . ASP A 1 338 ? -13.714 15.330 -21.447 1.00 25.66 338 ASP A N 1
ATOM 2687 C CA . ASP A 1 338 ? -14.754 14.681 -22.240 1.00 25.66 338 ASP A CA 1
ATOM 2688 C C . ASP A 1 338 ? -14.321 14.411 -23.695 1.00 25.66 338 ASP A C 1
ATOM 2690 O O . ASP A 1 338 ? -15.044 14.745 -24.620 1.00 25.66 338 ASP A O 1
ATOM 2694 N N . HIS A 1 339 ? -13.171 13.795 -23.977 1.00 24.38 339 HIS A N 1
ATOM 2695 C CA . HIS A 1 339 ? -12.830 13.422 -25.360 1.00 24.38 339 HIS A CA 1
ATOM 2696 C C . HIS A 1 339 ? -12.053 12.103 -25.445 1.00 24.38 339 HIS A C 1
ATOM 2698 O O . HIS A 1 339 ? -10.831 12.067 -25.574 1.00 24.38 339 HIS A O 1
ATOM 2704 N N . ILE A 1 340 ? -12.785 10.984 -25.458 1.00 22.34 340 ILE A N 1
ATOM 2705 C CA . ILE A 1 340 ? -12.262 9.704 -25.951 1.00 22.34 340 ILE A CA 1
ATOM 2706 C C . ILE A 1 340 ? -12.342 9.725 -27.481 1.00 22.34 340 ILE A C 1
ATOM 2708 O O . ILE A 1 340 ? -13.372 9.401 -28.070 1.00 22.34 340 ILE A O 1
ATOM 2712 N N . PHE A 1 341 ? -11.234 10.074 -28.132 1.00 19.59 341 PHE A N 1
ATOM 2713 C CA . PHE A 1 341 ? -10.990 9.669 -29.513 1.00 19.59 341 PHE A CA 1
ATOM 2714 C C . PHE A 1 341 ? -10.406 8.255 -29.508 1.00 19.59 341 PHE A C 1
ATOM 2716 O O . PHE A 1 341 ? -9.236 8.026 -29.205 1.00 19.59 341 PHE A O 1
ATOM 2723 N N . LEU A 1 342 ? -11.271 7.291 -29.810 1.00 19.72 342 LEU A N 1
ATOM 2724 C CA . LEU A 1 342 ? -10.940 5.884 -29.969 1.00 19.72 342 LEU A CA 1
ATOM 2725 C C . LEU A 1 342 ? -10.429 5.665 -31.405 1.00 19.72 342 LEU A C 1
ATOM 2727 O O . LEU A 1 342 ? -11.227 5.495 -32.322 1.00 19.72 342 LEU A O 1
ATOM 2731 N N . TYR A 1 343 ? -9.113 5.652 -31.625 1.00 19.39 343 TYR A N 1
ATOM 2732 C CA . TYR A 1 343 ? -8.568 5.042 -32.843 1.00 19.39 343 TYR A CA 1
ATOM 2733 C C . TYR A 1 343 ? -8.383 3.544 -32.599 1.00 19.39 343 TYR A C 1
ATOM 2735 O O . TYR A 1 343 ? -7.443 3.102 -31.939 1.00 19.39 343 TYR A O 1
ATOM 2743 N N . VAL A 1 344 ? -9.334 2.767 -33.115 1.00 19.09 344 VAL A N 1
ATOM 2744 C CA . VAL A 1 344 ? -9.279 1.307 -33.207 1.00 19.09 344 VAL A CA 1
ATOM 2745 C C . VAL A 1 344 ? -8.667 0.950 -34.556 1.00 19.09 344 VAL A C 1
ATOM 2747 O O . VAL A 1 344 ? -9.253 1.255 -35.588 1.00 19.09 344 VAL A O 1
ATOM 2750 N N . PHE A 1 345 ? -7.534 0.252 -34.557 1.00 19.42 345 PHE A N 1
ATOM 2751 C CA . PHE A 1 345 ? -7.108 -0.540 -35.711 1.00 19.42 345 PHE A CA 1
ATOM 2752 C C . PHE A 1 345 ? -7.301 -2.030 -35.392 1.00 19.42 345 PHE A C 1
ATOM 2754 O O . PHE A 1 345 ? -6.545 -2.628 -34.629 1.00 19.42 345 PHE A O 1
ATOM 2761 N N . TYR A 1 346 ? -8.356 -2.604 -35.976 1.00 19.58 346 TYR A N 1
ATOM 2762 C CA . TYR A 1 346 ? -8.411 -3.994 -36.456 1.00 19.58 346 TYR A CA 1
ATOM 2763 C C . TYR A 1 346 ? -7.462 -4.101 -37.676 1.00 19.58 346 TYR A C 1
ATOM 2765 O O . TYR A 1 346 ? -7.219 -3.092 -38.327 1.00 19.58 346 TYR A O 1
ATOM 2773 N N . ALA A 1 347 ? -6.886 -5.216 -38.117 1.00 20.61 347 ALA A N 1
ATOM 2774 C CA . ALA A 1 347 ? -6.951 -6.639 -37.808 1.00 20.61 347 ALA A CA 1
ATOM 2775 C C . ALA A 1 347 ? -5.724 -7.296 -38.477 1.00 20.61 347 ALA A C 1
ATOM 2777 O O . ALA A 1 347 ? -5.207 -6.743 -39.440 1.00 20.61 347 ALA A O 1
ATOM 2778 N N . PHE A 1 348 ? -5.337 -8.503 -38.057 1.00 18.50 348 PHE A N 1
ATOM 2779 C CA . PHE A 1 348 ? -4.950 -9.574 -38.988 1.00 18.50 348 PHE A CA 1
ATOM 2780 C C . PHE A 1 348 ? -5.088 -10.929 -38.285 1.00 18.50 348 PHE A C 1
ATOM 2782 O O . PHE A 1 348 ? -4.192 -11.379 -37.578 1.00 18.50 348 PHE A O 1
ATOM 2789 N N . THR A 1 349 ? -6.213 -11.597 -38.521 1.00 21.69 349 THR A N 1
ATOM 2790 C CA . THR A 1 349 ? -6.300 -13.059 -38.552 1.00 21.69 349 THR A CA 1
ATOM 2791 C C . THR A 1 349 ? -7.266 -13.438 -39.670 1.00 21.69 349 THR A C 1
ATOM 2793 O O . THR A 1 349 ? -8.405 -12.985 -39.687 1.00 21.69 349 THR A O 1
ATOM 2796 N N . CYS A 1 350 ? -6.818 -14.254 -40.623 1.00 22.38 350 CYS A N 1
ATOM 2797 C CA . CYS A 1 350 ? -7.338 -15.615 -40.782 1.00 22.38 350 CYS A CA 1
ATOM 2798 C C . CYS A 1 350 ? -6.825 -16.285 -42.058 1.00 22.38 350 CYS A C 1
ATOM 2800 O O . CYS A 1 350 ? -6.816 -15.722 -43.150 1.00 22.38 350 CYS A O 1
ATOM 2802 N N . GLN A 1 351 ? -6.441 -17.546 -41.879 1.00 21.89 351 GLN A N 1
ATOM 2803 C CA . GLN A 1 351 ? -6.274 -18.528 -42.934 1.00 21.89 351 GLN A CA 1
ATOM 2804 C C . GLN A 1 351 ? -7.647 -18.989 -43.454 1.00 21.89 351 GLN A C 1
ATOM 2806 O O . GLN A 1 351 ? -8.502 -19.373 -42.668 1.00 21.89 351 GLN A O 1
ATOM 2811 N N . ARG A 1 352 ? -7.744 -19.009 -44.790 1.00 22.19 352 ARG A N 1
ATOM 2812 C CA . ARG A 1 352 ? -8.544 -19.836 -45.723 1.00 22.19 352 ARG A CA 1
ATOM 2813 C C . ARG A 1 352 ? -10.089 -19.917 -45.630 1.00 22.19 352 ARG A C 1
ATOM 2815 O O . ARG A 1 352 ? -10.645 -20.088 -44.553 1.00 22.19 352 ARG A O 1
ATOM 2822 N N . PRO A 1 353 ? -10.776 -19.928 -46.798 1.00 25.00 353 PRO A N 1
ATOM 2823 C CA . PRO A 1 353 ? -12.233 -19.959 -46.904 1.00 25.00 353 PRO A CA 1
ATOM 2824 C C . PRO A 1 353 ? -12.803 -21.368 -47.161 1.00 25.00 353 PRO A C 1
ATOM 2826 O O . PRO A 1 353 ? -12.163 -22.211 -47.797 1.00 25.00 353 PRO A O 1
ATOM 2829 N N . ARG A 1 354 ? -14.066 -21.575 -46.772 1.00 24.72 354 ARG A N 1
ATOM 2830 C CA . ARG A 1 354 ? -15.001 -22.488 -47.446 1.00 24.72 354 ARG A CA 1
ATOM 2831 C C . ARG A 1 354 ? -16.365 -21.804 -47.614 1.00 24.72 354 ARG A C 1
ATOM 2833 O O . ARG A 1 354 ? -17.052 -21.566 -46.633 1.00 24.72 354 ARG A O 1
ATOM 2840 N N . SER A 1 355 ? -16.646 -21.500 -48.884 1.00 25.59 355 SER A N 1
ATOM 2841 C CA . SER A 1 355 ? -17.897 -21.657 -49.652 1.00 25.59 355 SER A CA 1
ATOM 2842 C C . SER A 1 355 ? -19.245 -21.064 -49.197 1.00 25.59 355 SER A C 1
ATOM 2844 O O . SER A 1 355 ? -19.731 -21.384 -48.118 1.00 25.59 355 SER A O 1
ATOM 2846 N N . GLN A 1 356 ? -19.870 -20.423 -50.205 1.00 25.03 356 GLN A N 1
ATOM 2847 C CA . GLN A 1 356 ? -21.302 -20.177 -50.496 1.00 25.03 356 GLN A CA 1
ATOM 2848 C C . GLN A 1 356 ? -21.945 -18.950 -49.825 1.00 25.03 356 GLN A C 1
ATOM 2850 O O . GLN A 1 356 ? -21.967 -18.852 -48.604 1.00 25.03 356 GLN A O 1
ATOM 2855 N N . GLU A 1 357 ? -22.224 -17.877 -50.593 1.00 25.97 357 GLU A N 1
ATOM 2856 C CA . GLU A 1 357 ? -23.431 -17.638 -51.449 1.00 25.97 357 GLU A CA 1
ATOM 2857 C C . GLU A 1 357 ? -24.684 -17.542 -50.562 1.00 25.97 357 GLU A C 1
ATOM 2859 O O . GLU A 1 357 ? -24.905 -18.410 -49.731 1.00 25.97 357 GLU A O 1
ATOM 2864 N N . ASP A 1 358 ? -25.594 -16.578 -50.614 1.00 25.53 358 ASP A N 1
ATOM 2865 C CA . ASP A 1 358 ? -25.870 -15.378 -51.400 1.00 25.53 358 ASP A CA 1
ATOM 2866 C C . ASP A 1 358 ? -26.974 -14.654 -50.597 1.00 25.53 358 ASP A C 1
ATOM 2868 O O . ASP A 1 358 ? -27.822 -15.317 -49.993 1.00 25.53 358 ASP A O 1
ATOM 2872 N N . ASN A 1 359 ? -26.989 -13.319 -50.575 1.00 26.22 359 ASN A N 1
ATOM 2873 C CA . ASN A 1 359 ? -28.163 -12.507 -50.935 1.00 26.22 359 ASN A CA 1
ATOM 2874 C C . ASN A 1 359 ? -28.078 -11.068 -50.427 1.00 26.22 359 ASN A C 1
ATOM 2876 O O . ASN A 1 359 ? -27.842 -10.763 -49.259 1.00 26.22 359 ASN A O 1
ATOM 2880 N N . MET A 1 360 ? -28.312 -10.199 -51.401 1.00 24.36 360 MET A N 1
ATOM 2881 C CA . MET A 1 360 ? -28.378 -8.755 -51.337 1.00 24.36 360 MET A CA 1
ATOM 2882 C C . MET A 1 360 ? -29.650 -8.240 -50.649 1.00 24.36 360 MET A C 1
ATOM 2884 O O . MET A 1 360 ? -30.677 -8.912 -50.628 1.00 24.36 360 MET A O 1
ATOM 2888 N N . CYS A 1 361 ? -29.553 -6.971 -50.237 1.00 25.11 361 CYS A N 1
ATOM 2889 C CA . CYS A 1 361 ? -30.497 -5.861 -50.465 1.00 25.11 361 CYS A CA 1
ATOM 2890 C C . CYS A 1 361 ? -30.984 -5.148 -49.200 1.00 25.11 361 CYS A C 1
ATOM 2892 O O . CYS A 1 361 ? -31.581 -5.746 -48.312 1.00 25.11 361 CYS A O 1
ATOM 2894 N N . GLY A 1 362 ? -30.833 -3.817 -49.219 1.00 25.30 362 GLY A N 1
ATOM 2895 C CA . GLY A 1 362 ? -31.702 -2.906 -48.474 1.00 25.30 362 GLY A CA 1
ATOM 2896 C C . GLY A 1 362 ? -31.020 -1.661 -47.911 1.00 25.30 362 GLY A C 1
ATOM 2897 O O . GLY A 1 362 ? -30.799 -1.583 -46.710 1.00 25.30 362 GLY A O 1
ATOM 2898 N N . CYS A 1 363 ? -30.725 -0.667 -48.757 1.00 23.50 363 CYS A N 1
ATOM 2899 C CA . CYS A 1 363 ? -30.493 0.712 -48.309 1.00 23.50 363 CYS A CA 1
ATOM 2900 C C . CYS A 1 363 ? -31.776 1.307 -47.708 1.00 23.50 363 CYS A C 1
ATOM 2902 O O . CYS A 1 363 ? -32.856 1.123 -48.265 1.00 23.50 363 CYS A O 1
ATOM 2904 N N . GLY A 1 364 ? -31.637 2.102 -46.643 1.00 24.61 364 GLY A N 1
ATOM 2905 C CA . GLY A 1 364 ? -32.739 2.872 -46.072 1.00 24.61 364 GLY A CA 1
ATOM 2906 C C . GLY A 1 364 ? -32.283 3.956 -45.096 1.00 24.61 364 GLY A C 1
ATOM 2907 O O . GLY A 1 364 ? -32.038 3.678 -43.931 1.00 24.61 364 GLY A O 1
ATOM 2908 N N . THR A 1 365 ? -32.250 5.187 -45.613 1.00 26.77 365 THR A N 1
ATOM 2909 C CA . THR A 1 365 ? -32.569 6.473 -44.958 1.00 26.77 365 THR A CA 1
ATOM 2910 C C . THR A 1 365 ? -31.701 7.031 -43.821 1.00 26.77 365 THR A C 1
ATOM 2912 O O . THR A 1 365 ? -31.661 6.547 -42.696 1.00 26.77 365 THR A O 1
ATOM 2915 N N . THR A 1 366 ? -31.125 8.186 -44.154 1.00 30.77 366 THR A N 1
ATOM 2916 C CA . THR A 1 366 ? -30.702 9.304 -43.308 1.00 30.77 366 THR A CA 1
ATOM 2917 C C . THR A 1 366 ? -31.801 9.765 -42.347 1.00 30.77 366 THR A C 1
ATOM 2919 O O . THR A 1 366 ? -32.897 10.109 -42.788 1.00 30.77 366 THR A O 1
ATOM 2922 N N . GLY A 1 367 ? -31.474 9.847 -41.059 1.00 25.75 367 GLY A N 1
ATOM 2923 C CA . GLY A 1 367 ? -32.257 10.553 -40.049 1.00 25.75 367 GLY A CA 1
ATOM 2924 C C . GLY A 1 367 ? -31.313 11.309 -39.122 1.00 25.75 367 GLY A C 1
ATOM 2925 O O . GLY A 1 367 ? -30.558 10.695 -38.369 1.00 25.75 367 GLY A O 1
ATOM 2926 N N . GLU A 1 368 ? -31.327 12.636 -39.222 1.00 27.16 368 GLU A N 1
ATOM 2927 C CA . GLU A 1 368 ? -30.809 13.529 -38.189 1.00 27.16 368 GLU A CA 1
ATOM 2928 C C . GLU A 1 368 ? -31.571 13.264 -36.886 1.00 27.16 368 GLU A C 1
ATOM 2930 O O . GLU A 1 368 ? -32.799 13.188 -36.885 1.00 27.16 368 GLU A O 1
ATOM 2935 N N . MET A 1 369 ? -30.850 13.124 -35.773 1.00 25.33 369 MET A N 1
ATOM 2936 C CA . MET A 1 369 ? -31.457 13.127 -34.447 1.00 25.33 369 MET A CA 1
ATOM 2937 C C . MET A 1 369 ? -30.696 14.108 -33.559 1.00 25.33 369 MET A C 1
ATOM 2939 O O . MET A 1 369 ? -29.491 13.983 -33.326 1.00 25.33 369 MET A O 1
ATOM 2943 N N . GLU A 1 370 ? -31.439 15.126 -33.141 1.00 26.06 370 GLU A N 1
ATOM 2944 C CA . GLU A 1 370 ? -31.047 16.222 -32.270 1.00 26.06 370 GLU A CA 1
ATOM 2945 C C . GLU A 1 370 ? -30.390 15.713 -30.979 1.00 26.06 370 GLU A C 1
ATOM 2947 O O . GLU A 1 370 ? -30.881 14.808 -30.302 1.00 26.06 370 GLU A O 1
ATOM 29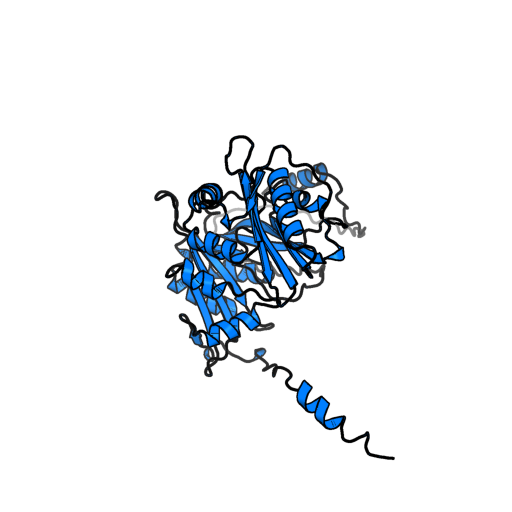52 N N . ARG A 1 371 ? -29.263 16.330 -30.609 1.00 25.05 371 ARG A N 1
ATOM 2953 C CA . ARG A 1 371 ? -28.621 16.119 -29.309 1.00 25.05 371 ARG A CA 1
ATOM 2954 C C . ARG A 1 371 ? -29.371 16.902 -28.237 1.00 25.05 371 ARG A C 1
ATOM 2956 O O . ARG A 1 371 ? -29.118 18.088 -28.051 1.00 25.05 371 ARG A O 1
ATOM 2963 N N . THR A 1 372 ? -30.196 16.224 -27.450 1.00 26.17 372 THR A N 1
ATOM 2964 C CA . THR A 1 372 ? -30.505 16.682 -26.090 1.00 26.17 372 THR A CA 1
ATOM 2965 C C . THR A 1 372 ? -29.395 16.219 -25.149 1.00 26.17 372 THR A C 1
ATOM 2967 O O . THR A 1 372 ? -29.268 15.030 -24.854 1.00 26.17 372 THR A O 1
ATOM 2970 N N . SER A 1 373 ? -28.572 17.156 -24.681 1.00 29.48 373 SER A N 1
ATOM 2971 C CA . SER A 1 373 ? -27.622 16.938 -23.593 1.00 29.48 373 SER A CA 1
ATOM 2972 C C . SER A 1 373 ? -28.371 16.860 -22.261 1.00 29.48 373 SER A C 1
ATOM 2974 O O . SER A 1 373 ? -28.859 17.854 -21.731 1.00 29.48 373 SER A O 1
ATOM 2976 N N . SER A 1 374 ? -28.448 15.666 -21.681 1.00 26.81 374 SER A N 1
ATOM 2977 C CA . SER A 1 374 ? -28.723 15.520 -20.253 1.00 26.81 374 SER A CA 1
ATOM 2978 C C . SER A 1 374 ? -27.861 14.397 -19.683 1.00 26.81 374 SER A C 1
ATOM 2980 O O . SER A 1 374 ? -27.908 13.252 -20.125 1.00 26.81 374 SER A O 1
ATOM 2982 N N . ILE A 1 375 ? -27.003 14.762 -18.733 1.00 30.12 375 ILE A N 1
ATOM 2983 C CA . ILE A 1 375 ? -26.227 13.830 -17.914 1.00 30.12 375 ILE A CA 1
ATOM 2984 C C . ILE A 1 375 ? -27.211 13.225 -16.900 1.00 30.12 375 ILE A C 1
ATOM 2986 O O . ILE A 1 375 ? -27.847 14.001 -16.177 1.00 30.12 375 ILE A O 1
ATOM 2990 N N . PRO A 1 376 ? -27.362 11.893 -16.784 1.00 30.27 376 PRO A N 1
ATOM 2991 C CA . PRO A 1 376 ? -28.243 11.335 -15.770 1.00 30.27 376 PRO A CA 1
ATOM 2992 C C . PRO A 1 376 ? -27.615 11.533 -14.384 1.00 30.27 376 PRO A C 1
ATOM 2994 O O . PRO A 1 376 ? -26.503 11.078 -14.113 1.00 30.27 376 PRO A O 1
ATOM 2997 N N . ARG A 1 377 ? -28.330 12.230 -13.493 1.00 34.78 377 ARG A N 1
ATOM 2998 C CA . ARG A 1 377 ? -28.035 12.251 -12.056 1.00 34.78 377 ARG A CA 1
ATOM 2999 C C . ARG A 1 377 ? -28.603 10.980 -11.438 1.00 34.78 377 ARG A C 1
ATOM 3001 O O . ARG A 1 377 ? -29.817 10.816 -11.404 1.00 34.78 377 ARG A O 1
ATOM 3008 N N . TRP A 1 378 ? -27.735 10.124 -10.917 1.00 41.69 378 TRP A N 1
ATOM 3009 C CA . TRP A 1 378 ? -28.137 8.912 -10.209 1.00 41.69 378 TRP A CA 1
ATOM 3010 C C . TRP A 1 378 ? -28.150 9.181 -8.704 1.00 41.69 378 TRP A C 1
ATOM 3012 O O . TRP A 1 378 ? -27.133 9.576 -8.128 1.00 41.69 378 TRP A O 1
ATOM 3022 N N . SER A 1 379 ? -29.313 9.024 -8.076 1.00 31.58 379 SER A N 1
ATOM 3023 C CA . SER A 1 379 ? -29.526 9.302 -6.650 1.00 31.58 379 SER A CA 1
ATOM 3024 C C . SER A 1 379 ? -29.937 8.068 -5.843 1.00 31.58 379 SER A C 1
ATOM 3026 O O . SER A 1 379 ? -30.116 8.192 -4.632 1.00 31.58 379 SER A O 1
ATOM 3028 N N . SER A 1 380 ? -30.049 6.883 -6.459 1.00 36.41 380 SER A N 1
ATOM 3029 C CA . SER A 1 380 ? -30.511 5.672 -5.769 1.00 36.41 380 SER A CA 1
ATOM 3030 C C . SER A 1 380 ? -29.779 4.383 -6.176 1.00 36.41 380 SER A C 1
ATOM 3032 O O . SER A 1 380 ? -29.166 4.288 -7.236 1.00 36.41 380 SER A O 1
ATOM 3034 N N . ILE A 1 381 ? -29.857 3.366 -5.310 1.00 43.53 381 ILE A N 1
ATOM 3035 C CA . ILE A 1 381 ? -29.284 2.020 -5.509 1.00 43.53 381 ILE A CA 1
ATOM 3036 C C . ILE A 1 381 ? -29.918 1.273 -6.699 1.00 43.53 381 ILE A C 1
ATOM 3038 O O . ILE A 1 381 ? -29.245 0.467 -7.347 1.00 43.53 381 ILE A O 1
ATOM 3042 N N . ASP A 1 382 ? -31.179 1.561 -7.032 1.00 37.41 382 ASP A N 1
ATOM 3043 C CA . ASP A 1 382 ? -31.883 0.909 -8.146 1.00 37.41 382 ASP A CA 1
ATOM 3044 C C . ASP A 1 382 ? -31.383 1.376 -9.518 1.00 37.41 382 ASP A C 1
ATOM 3046 O O . ASP A 1 382 ? -31.459 0.640 -10.506 1.00 37.41 382 ASP A O 1
ATOM 3050 N N . ASP A 1 383 ? -30.780 2.561 -9.566 1.00 38.88 383 ASP A N 1
ATOM 3051 C CA . ASP A 1 383 ? -30.170 3.112 -10.770 1.00 38.88 383 ASP A CA 1
ATOM 3052 C C . ASP A 1 383 ? -28.859 2.402 -11.140 1.00 38.88 383 ASP A C 1
ATOM 3054 O O . ASP A 1 383 ? -28.567 2.190 -12.317 1.00 38.88 383 ASP A O 1
ATOM 3058 N N . MET A 1 384 ? -28.092 1.948 -10.141 1.00 37.69 384 MET A N 1
ATOM 3059 C CA . MET A 1 384 ? -26.842 1.210 -10.363 1.00 37.69 384 MET A CA 1
ATOM 3060 C C . MET A 1 384 ? -27.090 -0.232 -10.829 1.00 37.69 384 MET A C 1
ATOM 3062 O O . MET A 1 384 ? -26.333 -0.749 -11.648 1.00 37.69 384 MET A O 1
ATOM 3066 N N . ARG A 1 385 ? -28.179 -0.875 -10.381 1.00 38.69 385 ARG A N 1
ATOM 3067 C CA . ARG A 1 385 ? -28.521 -2.257 -10.778 1.00 38.69 385 ARG A CA 1
ATOM 3068 C C . ARG A 1 385 ? -28.983 -2.379 -12.230 1.00 38.69 385 ARG A C 1
ATOM 3070 O O . ARG A 1 385 ? -28.776 -3.421 -12.846 1.00 38.69 385 ARG A O 1
ATOM 3077 N N . LYS A 1 386 ? -29.567 -1.326 -12.810 1.00 34.75 386 LYS A N 1
ATOM 3078 C CA . LYS A 1 386 ? -29.969 -1.322 -14.229 1.00 34.75 386 LYS A CA 1
ATOM 3079 C C . LYS A 1 386 ? -28.776 -1.272 -15.194 1.00 34.75 386 LYS A C 1
ATOM 3081 O O . LYS A 1 386 ? -28.925 -1.686 -16.341 1.00 34.75 386 LYS A O 1
ATOM 3086 N N . ALA A 1 387 ? -27.598 -0.839 -14.737 1.00 39.72 387 ALA A N 1
ATOM 3087 C CA . ALA A 1 387 ? -26.384 -0.809 -15.556 1.00 39.72 387 ALA A CA 1
ATOM 3088 C C . ALA A 1 387 ? -25.732 -2.198 -15.732 1.00 39.72 387 ALA A C 1
ATOM 3090 O O . ALA A 1 387 ? -25.175 -2.469 -16.795 1.00 39.72 387 ALA A O 1
ATOM 3091 N N . ASP A 1 388 ? -25.865 -3.105 -14.755 1.00 33.09 388 ASP A N 1
ATOM 3092 C CA . ASP A 1 388 ? -25.301 -4.469 -14.829 1.00 33.09 388 ASP A CA 1
ATOM 3093 C C . ASP A 1 388 ? -26.081 -5.409 -15.768 1.00 33.09 388 ASP A C 1
ATOM 3095 O O . ASP A 1 388 ? -25.547 -6.410 -16.248 1.00 33.09 388 ASP A O 1
ATOM 3099 N N . VAL A 1 389 ? -27.333 -5.076 -16.099 1.00 33.50 389 VAL A N 1
ATOM 3100 C CA . VAL A 1 389 ? -28.156 -5.878 -17.024 1.00 33.50 389 VAL A CA 1
ATOM 3101 C C . VAL A 1 389 ? -27.759 -5.650 -18.492 1.00 33.50 389 VAL A C 1
ATOM 3103 O O . VAL A 1 389 ? -28.007 -6.507 -19.339 1.00 33.50 389 VAL A O 1
ATOM 3106 N N . TYR A 1 390 ? -27.085 -4.541 -18.817 1.00 28.08 390 TYR A N 1
ATOM 3107 C CA . TYR A 1 390 ? -26.704 -4.216 -20.199 1.00 28.08 390 TYR A CA 1
ATOM 3108 C C . TYR A 1 390 ? -25.307 -4.703 -20.620 1.00 28.08 390 TYR A C 1
ATOM 3110 O O . TYR A 1 390 ? -24.986 -4.665 -21.806 1.00 28.08 390 TYR A O 1
ATOM 3118 N N . THR A 1 391 ? -24.488 -5.220 -19.702 1.00 32.75 391 THR A N 1
ATOM 3119 C CA . THR A 1 391 ? -23.118 -5.700 -19.988 1.00 32.75 391 THR A CA 1
ATOM 3120 C C . THR A 1 391 ? -22.992 -7.220 -20.120 1.00 32.75 391 THR A C 1
ATOM 3122 O O . THR A 1 391 ? -21.903 -7.720 -20.388 1.00 32.75 391 THR A O 1
ATOM 3125 N N . THR A 1 392 ? -24.095 -7.968 -20.029 1.00 32.97 392 THR A N 1
ATOM 3126 C CA . THR A 1 392 ? -24.137 -9.425 -20.262 1.00 32.97 392 THR A CA 1
ATOM 3127 C C . THR A 1 392 ? -25.032 -9.806 -21.445 1.00 32.97 392 THR A C 1
ATOM 3129 O O . THR A 1 392 ? -25.904 -10.659 -21.336 1.00 32.97 392 THR A O 1
ATOM 3132 N N . ARG A 1 393 ? -24.796 -9.211 -22.623 1.00 27.56 393 ARG A N 1
ATOM 3133 C CA . ARG A 1 393 ? -25.178 -9.805 -23.922 1.00 27.56 393 ARG A CA 1
ATOM 3134 C C . ARG A 1 393 ? -24.211 -9.396 -25.041 1.00 27.56 393 ARG A C 1
ATOM 3136 O O . ARG A 1 393 ? -24.495 -8.456 -25.777 1.00 27.56 393 ARG A O 1
ATOM 3143 N N . ARG A 1 394 ? -23.110 -10.138 -25.182 1.00 30.94 394 ARG A N 1
ATOM 3144 C CA . ARG A 1 394 ? -22.633 -10.816 -26.410 1.00 30.94 394 ARG A CA 1
ATOM 3145 C C . ARG A 1 394 ? -21.216 -11.335 -26.220 1.00 30.94 394 ARG A C 1
ATOM 3147 O O . ARG A 1 394 ? -20.371 -10.554 -25.737 1.00 30.94 394 ARG A O 1
#